Protein AF-A0A838W502-F1 (afdb_monomer_lite)

Structure (mmCIF, N/CA/C/O backbone):
data_AF-A0A838W502-F1
#
_entry.id   AF-A0A838W502-F1
#
loop_
_atom_site.group_PDB
_atom_site.id
_atom_site.type_symbol
_atom_site.label_atom_id
_atom_site.label_alt_id
_atom_site.label_comp_id
_atom_site.label_asym_id
_atom_site.label_entity_id
_atom_site.label_seq_id
_atom_site.pdbx_PDB_ins_code
_atom_site.Cartn_x
_atom_site.Cartn_y
_atom_site.Cartn_z
_atom_site.occupancy
_atom_site.B_iso_or_equiv
_atom_site.auth_seq_id
_atom_site.auth_comp_id
_atom_site.auth_asym_id
_atom_site.auth_atom_id
_atom_site.pdbx_PDB_model_num
ATOM 1 N N . MET A 1 1 ? 1.833 19.462 36.721 1.00 35.25 1 MET A N 1
ATOM 2 C CA . MET A 1 1 ? 0.425 19.493 36.278 1.00 35.25 1 MET A CA 1
ATOM 3 C C . MET A 1 1 ? -0.274 20.638 36.995 1.00 35.25 1 MET A C 1
ATOM 5 O O . MET A 1 1 ? -0.856 20.439 38.049 1.00 35.25 1 MET A O 1
ATOM 9 N N . THR A 1 2 ? -0.127 21.854 36.478 1.00 32.38 2 THR A N 1
ATOM 10 C CA . THR A 1 2 ? -0.893 23.035 36.893 1.00 32.38 2 THR A CA 1
ATOM 11 C C . THR A 1 2 ? -2.011 23.198 35.876 1.00 32.38 2 THR A C 1
ATOM 13 O O . THR A 1 2 ? -1.751 23.254 34.678 1.00 32.38 2 THR A O 1
ATOM 16 N N . THR A 1 3 ? -3.258 23.183 36.329 1.00 41.53 3 THR A N 1
ATOM 17 C CA . THR A 1 3 ? -4.413 23.485 35.480 1.00 41.53 3 THR A CA 1
ATOM 18 C C . THR A 1 3 ? -4.234 24.884 34.871 1.00 41.53 3 THR A C 1
ATOM 20 O O . THR A 1 3 ? -4.006 25.809 35.648 1.00 41.53 3 THR A O 1
ATOM 23 N N . PRO A 1 4 ? -4.343 25.077 33.542 1.00 54.59 4 PRO A N 1
ATOM 24 C CA . PRO A 1 4 ? -4.021 26.346 32.869 1.00 54.59 4 PRO A CA 1
ATOM 25 C C . PRO A 1 4 ? -4.902 27.547 33.239 1.00 54.59 4 PRO A C 1
ATOM 27 O O . PRO A 1 4 ? -4.682 28.628 32.729 1.00 54.59 4 PRO A O 1
ATOM 30 N N . ARG A 1 5 ? -5.912 27.375 34.093 1.00 59.31 5 ARG A N 1
ATOM 31 C CA . ARG A 1 5 ? -7.094 28.244 34.123 1.00 59.31 5 ARG A CA 1
ATOM 32 C C . ARG A 1 5 ? -6.942 29.620 34.792 1.00 59.31 5 ARG A C 1
ATOM 34 O O . ARG A 1 5 ? -7.943 30.321 34.826 1.00 59.31 5 ARG A O 1
ATOM 41 N N . GLU A 1 6 ? -5.789 29.979 35.375 1.00 76.12 6 GLU A N 1
ATOM 42 C CA . GLU A 1 6 ? -5.657 31.196 36.220 1.00 76.12 6 GLU A CA 1
ATOM 43 C C . GLU A 1 6 ? -4.235 31.818 36.259 1.00 76.12 6 GLU A C 1
ATOM 45 O O . GLU A 1 6 ? -3.750 32.265 37.309 1.00 76.12 6 GLU A O 1
ATOM 50 N N . ARG A 1 7 ? -3.515 31.832 35.132 1.00 87.56 7 ARG A N 1
ATOM 51 C CA . ARG A 1 7 ? -2.175 32.427 34.964 1.00 87.56 7 ARG A CA 1
ATOM 52 C C . ARG A 1 7 ? -2.127 33.880 35.434 1.00 87.56 7 ARG A C 1
ATOM 54 O O . ARG A 1 7 ? -1.190 34.239 36.151 1.00 87.56 7 ARG A O 1
ATOM 61 N N . LEU A 1 8 ? -3.115 34.710 35.087 1.00 88.94 8 LEU A N 1
ATOM 62 C CA . LEU A 1 8 ? -3.120 36.133 35.458 1.00 88.94 8 LEU A CA 1
ATOM 63 C C . LEU A 1 8 ? -3.312 36.333 36.962 1.00 88.94 8 LEU A C 1
ATOM 65 O O . LEU A 1 8 ? -2.637 37.167 37.569 1.00 88.94 8 LEU A O 1
ATOM 69 N N . TYR A 1 9 ? -4.175 35.532 37.588 1.00 89.31 9 TYR A N 1
ATOM 70 C CA . TYR A 1 9 ? -4.374 35.578 39.036 1.00 89.31 9 TYR A CA 1
ATOM 71 C C . TYR A 1 9 ? -3.105 35.161 39.790 1.00 89.31 9 TYR A C 1
ATOM 73 O O . TYR A 1 9 ? -2.730 35.783 40.786 1.00 89.31 9 TYR A O 1
ATOM 81 N N . HIS A 1 10 ? -2.394 34.146 39.293 1.00 89.12 10 HIS A N 1
ATOM 82 C CA . HIS A 1 10 ? -1.159 33.656 39.906 1.00 89.12 10 HIS A CA 1
ATOM 83 C C . HIS A 1 10 ? 0.032 34.615 39.796 1.00 89.12 10 HIS A C 1
ATOM 85 O O . HIS A 1 10 ? 0.942 34.527 40.625 1.00 89.12 10 HIS A O 1
ATOM 91 N N . LEU A 1 11 ? 0.010 35.554 38.845 1.00 91.00 11 LEU A N 1
ATOM 92 C CA . LEU A 1 11 ? 1.005 36.625 38.737 1.00 91.00 11 LEU A CA 1
ATOM 93 C C . LEU A 1 11 ? 0.836 37.712 39.815 1.00 91.00 11 LEU A C 1
ATOM 95 O O . LEU A 1 11 ? 1.772 38.475 40.061 1.00 91.00 11 LEU A O 1
ATOM 99 N N . LEU A 1 12 ? -0.314 37.777 40.499 1.00 90.56 12 LEU A N 1
ATOM 100 C CA . LEU A 1 12 ? -0.515 38.730 41.587 1.00 90.56 12 LEU A CA 1
ATOM 101 C C . LEU A 1 12 ? 0.280 38.348 42.853 1.00 90.56 12 LEU A C 1
ATOM 103 O O . LEU A 1 12 ? 0.287 37.177 43.271 1.00 90.56 12 LEU A O 1
ATOM 107 N N . PRO A 1 13 ? 0.864 39.343 43.556 1.00 93.75 13 PRO A N 1
ATOM 108 C CA . PRO A 1 13 ? 1.464 39.131 44.868 1.00 93.75 13 PRO A CA 1
ATOM 109 C C . PRO A 1 13 ? 0.495 38.448 45.841 1.00 93.75 13 PRO A C 1
ATOM 111 O O . PRO A 1 13 ? -0.698 38.757 45.878 1.00 93.75 13 PRO A O 1
ATOM 114 N N . ALA A 1 14 ? 1.017 37.546 46.678 1.00 89.75 14 ALA A N 1
ATOM 115 C CA . ALA A 1 14 ? 0.206 36.716 47.575 1.00 89.75 14 ALA A CA 1
ATOM 116 C C . ALA A 1 14 ? -0.707 37.528 48.518 1.00 89.75 14 ALA A C 1
ATOM 118 O O . ALA A 1 14 ? -1.812 37.091 48.824 1.00 89.75 14 ALA A O 1
ATOM 119 N N . VAL A 1 15 ? -0.281 38.733 48.917 1.00 92.12 15 VAL A N 1
ATOM 120 C CA . VAL A 1 15 ? -1.047 39.648 49.785 1.00 92.12 15 VAL A CA 1
ATOM 121 C C . VAL A 1 15 ? -2.411 40.015 49.182 1.00 92.12 15 VAL A C 1
ATOM 123 O O . VAL A 1 15 ? -3.399 40.087 49.909 1.00 92.12 15 VAL A O 1
ATOM 126 N N . TYR A 1 16 ? -2.494 40.209 47.862 1.00 90.19 16 TYR A N 1
ATOM 127 C CA . TYR A 1 16 ? -3.751 40.550 47.187 1.00 90.19 16 TYR A CA 1
ATOM 128 C C . TYR A 1 16 ? -4.658 39.334 46.999 1.00 90.19 16 TYR A C 1
ATOM 130 O O . TYR A 1 16 ? -5.868 39.455 47.150 1.00 90.19 16 TYR A O 1
ATOM 138 N N . ARG A 1 17 ? -4.079 38.154 46.748 1.00 89.56 17 ARG A N 1
ATOM 139 C CA . ARG A 1 17 ? -4.835 36.897 46.626 1.00 89.56 17 ARG A CA 1
ATOM 140 C C . ARG A 1 17 ? -5.498 36.483 47.941 1.00 89.56 17 ARG A C 1
ATOM 142 O O . ARG A 1 17 ? -6.637 36.034 47.936 1.00 89.56 17 ARG A O 1
ATOM 149 N N . LEU A 1 18 ? -4.810 36.682 49.069 1.00 90.75 18 LEU A N 1
ATOM 150 C CA . LEU A 1 18 ? -5.367 36.419 50.401 1.00 90.75 18 LEU A CA 1
ATOM 151 C C . LEU A 1 18 ? -6.553 37.344 50.714 1.00 90.75 18 LEU A C 1
ATOM 153 O O . LEU A 1 18 ? -7.613 36.863 51.098 1.00 90.75 18 LEU A O 1
ATOM 157 N N . ARG A 1 19 ? -6.408 38.654 50.467 1.00 88.31 19 ARG A N 1
ATOM 158 C CA . ARG A 1 19 ? -7.493 39.634 50.667 1.00 88.31 19 ARG A CA 1
ATOM 159 C C . ARG A 1 19 ? -8.691 39.403 49.749 1.00 88.31 19 ARG A C 1
ATOM 161 O O . ARG A 1 19 ? -9.826 39.619 50.155 1.00 88.31 19 ARG A O 1
ATOM 168 N N . ASP A 1 20 ? -8.447 38.981 48.514 1.00 91.19 20 ASP A N 1
ATOM 169 C CA . ASP A 1 20 ? -9.507 38.653 47.561 1.00 91.19 20 ASP A CA 1
ATOM 170 C C . ASP A 1 20 ? -10.295 37.406 47.997 1.00 91.19 20 ASP A C 1
ATOM 172 O O . ASP A 1 20 ? -11.523 37.395 47.936 1.00 91.19 20 ASP A O 1
ATOM 176 N N . ALA A 1 21 ? -9.614 36.380 48.520 1.00 89.81 21 ALA A N 1
ATOM 177 C CA . ALA A 1 21 ? -10.268 35.203 49.094 1.00 89.81 21 ALA A CA 1
ATOM 178 C C . ALA A 1 21 ? -11.159 35.554 50.302 1.00 89.81 21 ALA A C 1
ATOM 180 O O . ALA A 1 21 ? -12.256 35.011 50.426 1.00 89.81 21 ALA A O 1
ATOM 181 N N . GLU A 1 22 ? -10.737 36.503 51.146 1.00 91.44 22 GLU A N 1
ATOM 182 C CA . GLU A 1 22 ? -11.538 37.015 52.273 1.00 91.44 22 GLU A CA 1
ATOM 183 C C . GLU A 1 22 ? -12.815 37.756 51.823 1.00 91.44 22 GLU A C 1
ATOM 185 O O . GLU A 1 22 ? -13.783 37.817 52.579 1.00 91.44 22 GLU A O 1
ATOM 190 N N . GLN A 1 23 ? -12.847 38.292 50.597 1.00 89.75 23 GLN A N 1
ATOM 191 C CA . GLN A 1 23 ? -13.966 39.071 50.040 1.00 89.75 23 GLN A CA 1
ATOM 192 C C . GLN A 1 23 ? -14.833 38.284 49.040 1.00 89.75 23 GLN A C 1
ATOM 194 O O . GLN A 1 23 ? -15.654 38.875 48.339 1.00 89.75 23 GLN A O 1
ATOM 199 N N . GLY A 1 24 ? -14.679 36.958 48.964 1.00 87.31 24 GLY A N 1
ATOM 200 C CA . GLY A 1 24 ? -15.466 36.110 48.058 1.00 87.31 24 GLY A CA 1
ATOM 201 C C . GLY A 1 24 ? -14.936 36.037 46.619 1.00 87.31 24 GLY A C 1
ATOM 202 O O . GLY A 1 24 ? -15.679 35.669 45.713 1.00 87.31 24 GLY A O 1
ATOM 203 N N . SER A 1 25 ? -13.660 36.363 46.405 1.00 89.56 25 SER A N 1
ATOM 204 C CA . SER A 1 25 ? -12.929 36.240 45.134 1.00 89.56 25 SER A CA 1
ATOM 205 C C . SER A 1 25 ? -13.435 37.057 43.919 1.00 89.56 25 SER A C 1
ATOM 207 O O . SER A 1 25 ? -13.359 36.558 42.788 1.00 89.56 25 SER A O 1
ATOM 209 N N . PRO A 1 26 ? -13.923 38.308 44.071 1.00 90.69 26 PRO A N 1
ATOM 210 C CA . PRO A 1 26 ? -14.341 39.131 42.930 1.00 90.69 26 PRO A CA 1
ATOM 211 C C . PRO A 1 26 ? -13.190 39.474 41.966 1.00 90.69 26 PRO A C 1
ATOM 213 O O . PRO A 1 26 ? -13.411 39.549 40.756 1.00 90.69 26 PRO A O 1
ATOM 216 N N . LEU A 1 27 ? -11.957 39.649 42.461 1.00 89.06 27 LEU A N 1
ATOM 217 C CA . LEU A 1 27 ? -10.791 39.941 41.621 1.00 89.06 27 LEU A CA 1
ATOM 218 C C . LEU A 1 27 ? -10.379 38.717 40.802 1.00 89.06 27 LEU A C 1
ATOM 220 O O . LEU A 1 27 ? -10.048 38.860 39.627 1.00 89.06 27 LEU A O 1
ATOM 224 N N . ARG A 1 28 ? -10.439 37.514 41.389 1.00 88.25 28 ARG A N 1
ATOM 225 C CA . ARG A 1 28 ? -10.249 36.252 40.658 1.00 88.25 28 ARG A CA 1
ATOM 226 C C . ARG A 1 28 ? -11.256 36.104 39.520 1.00 88.25 28 ARG A C 1
ATOM 228 O O . ARG A 1 28 ? -10.858 35.749 38.418 1.00 88.25 28 ARG A O 1
ATOM 235 N N . ALA A 1 29 ? -12.533 36.407 39.766 1.00 88.06 29 ALA A N 1
ATOM 236 C CA . ALA A 1 29 ? -13.576 36.329 38.743 1.00 88.06 29 ALA A CA 1
ATOM 237 C C . ALA A 1 29 ? -13.336 37.321 37.592 1.00 88.06 29 ALA A C 1
ATOM 239 O O . ALA A 1 29 ? -13.440 36.943 36.427 1.00 88.06 29 ALA A O 1
ATOM 240 N N . LEU A 1 30 ? -12.957 38.566 37.903 1.00 90.50 30 LEU A N 1
ATOM 241 C CA . LEU A 1 30 ? -12.601 39.561 36.888 1.00 90.50 30 LEU A CA 1
ATOM 242 C C . LEU A 1 30 ? -11.369 39.133 36.078 1.00 90.50 30 LEU A C 1
ATOM 244 O O . LEU A 1 30 ? -11.389 39.196 34.851 1.00 90.50 30 LEU A O 1
ATOM 248 N N . LEU A 1 31 ? -10.308 38.683 36.753 1.00 91.50 31 LEU A N 1
ATOM 249 C CA . LEU A 1 31 ? -9.082 38.250 36.085 1.00 91.50 31 LEU A CA 1
ATOM 250 C C . LEU A 1 31 ? -9.284 36.989 35.252 1.00 91.50 31 LEU A C 1
ATOM 252 O O . LEU A 1 31 ? -8.654 36.888 34.211 1.00 91.50 31 LEU A O 1
ATOM 256 N N . ALA A 1 32 ? -10.188 36.090 35.638 1.00 89.69 32 ALA A N 1
ATOM 257 C CA . ALA A 1 32 ? -10.551 34.940 34.816 1.00 89.69 32 ALA A CA 1
ATOM 258 C C . ALA A 1 32 ? -11.192 35.363 33.480 1.00 89.69 32 ALA A C 1
ATOM 260 O O . ALA A 1 32 ? -10.869 34.795 32.442 1.00 89.69 32 ALA A O 1
ATOM 261 N N . VAL A 1 33 ? -12.054 36.390 33.483 1.00 91.31 33 VAL A N 1
ATOM 262 C CA . VAL A 1 33 ? -12.629 36.947 32.241 1.00 91.31 33 VAL A CA 1
ATOM 263 C C . VAL A 1 33 ? -11.566 37.684 31.419 1.00 91.31 33 VAL A C 1
ATOM 265 O O . VAL A 1 33 ? -11.511 37.545 30.203 1.00 91.31 33 VAL A O 1
ATOM 268 N N . MET A 1 34 ? -10.681 38.454 32.060 1.00 91.56 34 MET A N 1
ATOM 269 C CA . MET A 1 34 ? -9.565 39.092 31.344 1.00 91.56 34 MET A CA 1
ATOM 270 C C . MET A 1 34 ? -8.598 38.062 30.751 1.00 91.56 34 MET A C 1
ATOM 272 O O . MET A 1 34 ? -8.026 38.293 29.690 1.00 91.56 34 MET A O 1
ATOM 276 N N . GLU A 1 35 ? -8.416 36.933 31.430 1.00 91.50 35 GLU A N 1
ATOM 277 C CA . GLU A 1 35 ? -7.572 35.840 30.972 1.00 91.50 35 GLU A CA 1
ATOM 278 C C . GLU A 1 35 ? -8.167 35.137 29.753 1.00 91.50 35 GLU A C 1
ATOM 280 O O . GLU A 1 35 ? -7.425 34.898 28.810 1.00 91.50 35 GLU A O 1
ATOM 285 N N . SER A 1 36 ? -9.487 34.915 29.689 1.00 89.69 36 SER A N 1
ATOM 286 C CA . SER A 1 36 ? -10.107 34.342 28.483 1.00 89.69 36 SER A CA 1
ATOM 287 C C . SER A 1 36 ? -9.951 35.235 27.247 1.00 89.69 36 SER A C 1
ATOM 289 O O . SER A 1 36 ? -9.725 34.742 26.140 1.00 89.69 36 SER A O 1
ATOM 291 N N . GLU A 1 37 ? -10.031 36.557 27.422 1.00 93.06 37 GLU A N 1
ATOM 292 C CA . GLU A 1 37 ? -9.770 37.502 26.327 1.00 93.06 37 GLU A CA 1
ATOM 293 C C . GLU A 1 37 ? -8.284 37.520 25.944 1.00 93.06 37 GLU A C 1
ATOM 295 O O . GLU A 1 37 ? -7.951 37.543 24.759 1.00 93.06 37 GLU A O 1
ATOM 300 N N . LEU A 1 38 ? -7.377 37.456 26.928 1.00 92.12 38 LEU A N 1
ATOM 301 C CA . LEU A 1 38 ? -5.940 37.360 26.669 1.00 92.12 38 LEU A CA 1
ATOM 302 C C . LEU A 1 38 ? -5.591 36.080 25.905 1.00 92.12 38 LEU A C 1
ATOM 304 O O . LEU A 1 38 ? -4.870 36.160 24.918 1.00 92.12 38 LEU A O 1
ATOM 308 N N . GLU A 1 39 ? -6.118 34.929 26.324 1.00 92.25 39 GLU A N 1
ATOM 309 C CA . GLU A 1 39 ? -5.940 33.648 25.633 1.00 92.25 39 GLU A CA 1
ATOM 310 C C . GLU A 1 39 ? -6.429 33.736 24.186 1.00 92.25 39 GLU A C 1
ATOM 312 O O . GLU A 1 39 ? -5.750 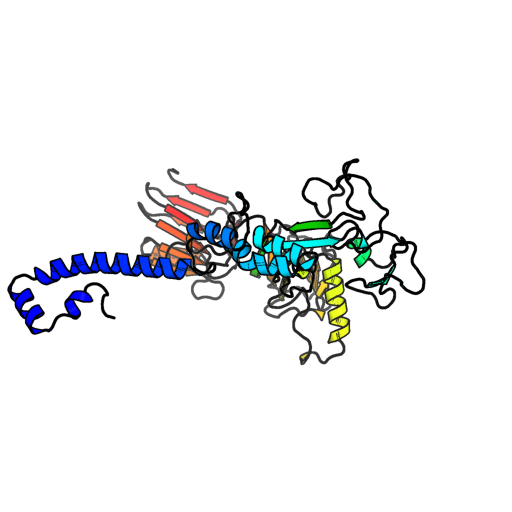33.265 23.279 1.00 92.25 39 GLU A O 1
ATOM 317 N N . THR A 1 40 ? -7.561 34.405 23.947 1.00 93.69 40 THR A N 1
ATOM 318 C CA . THR A 1 40 ? -8.092 34.618 22.592 1.00 93.69 40 THR A CA 1
ATOM 319 C C . THR A 1 40 ? -7.140 35.456 21.732 1.00 93.69 40 THR A C 1
ATOM 321 O O . THR A 1 40 ? -6.904 35.127 20.568 1.00 93.69 40 THR A O 1
ATOM 324 N N . VAL A 1 41 ? -6.554 36.518 22.294 1.00 95.81 41 VAL A N 1
ATOM 325 C CA . VAL A 1 41 ? -5.563 37.351 21.593 1.00 95.81 41 VAL A CA 1
ATOM 326 C C . VAL A 1 41 ? -4.255 36.591 21.362 1.00 95.81 41 VAL A C 1
ATOM 328 O O . VAL A 1 41 ? -3.699 36.676 20.269 1.00 95.81 41 VAL A O 1
ATOM 331 N N . GLU A 1 42 ? -3.769 35.836 22.351 1.00 94.19 42 GLU A N 1
ATOM 332 C CA . GLU A 1 42 ? -2.570 34.998 22.218 1.00 94.19 42 GLU A CA 1
ATOM 333 C C . GLU A 1 42 ? -2.758 33.947 21.116 1.00 94.19 42 GLU A C 1
ATOM 335 O O . GLU A 1 42 ? -1.895 33.836 20.246 1.00 94.19 42 GLU A O 1
ATOM 340 N N . ALA A 1 43 ? -3.910 33.266 21.073 1.00 92.25 43 ALA A N 1
ATOM 341 C CA . ALA A 1 43 ? -4.222 32.304 20.014 1.00 92.25 43 ALA A CA 1
ATOM 342 C C . ALA A 1 43 ? -4.310 32.973 18.634 1.00 92.25 43 ALA A C 1
ATOM 344 O O . ALA A 1 43 ? -3.834 32.418 17.647 1.00 92.25 43 ALA A O 1
ATOM 345 N N . ASN A 1 44 ? -4.883 34.179 18.548 1.00 93.94 44 ASN A N 1
ATOM 346 C CA . ASN A 1 44 ? -4.948 34.913 17.284 1.00 93.94 44 ASN A CA 1
ATOM 347 C C . ASN A 1 44 ? -3.560 35.359 16.793 1.00 93.94 44 ASN A C 1
ATOM 349 O O . ASN A 1 44 ? -3.283 35.301 15.596 1.00 93.94 44 ASN A O 1
ATOM 353 N N . LEU A 1 45 ? -2.674 35.774 17.704 1.00 95.12 45 LEU A N 1
ATOM 354 C CA . LEU A 1 45 ? -1.283 36.092 17.375 1.00 95.12 45 LEU A CA 1
ATOM 355 C C . LEU A 1 45 ? -0.524 34.848 16.914 1.00 95.12 45 LEU A C 1
ATOM 357 O O . LEU A 1 45 ? 0.205 34.922 15.928 1.00 95.12 45 LEU A O 1
ATOM 361 N N . GLU A 1 46 ? -0.705 33.717 17.593 1.00 93.00 46 GLU A N 1
ATOM 362 C CA . GLU A 1 46 ? -0.123 32.441 17.179 1.00 93.00 46 GLU A CA 1
ATOM 363 C C . GLU A 1 46 ? -0.617 32.049 15.778 1.00 93.00 46 GLU A C 1
ATOM 365 O O . GLU A 1 46 ? 0.203 31.804 14.896 1.00 93.00 46 GLU A O 1
ATOM 370 N N . GLU A 1 47 ? -1.925 32.135 15.509 1.00 91.25 47 GLU A N 1
ATOM 371 C CA . GLU A 1 47 ? -2.489 31.904 14.170 1.00 91.25 47 GLU A CA 1
ATOM 372 C C . GLU A 1 47 ? -1.894 32.858 13.118 1.00 91.25 47 GLU A C 1
ATOM 374 O O . GLU A 1 47 ? -1.598 32.442 11.993 1.00 91.25 47 GLU A O 1
ATOM 379 N N . LEU A 1 48 ? -1.668 34.130 13.464 1.00 92.81 48 LEU A N 1
ATOM 380 C CA . LEU A 1 48 ? -1.036 35.103 12.571 1.00 92.81 48 LEU A CA 1
ATOM 381 C C . LEU A 1 48 ? 0.417 34.727 12.243 1.00 92.81 48 LEU A C 1
ATOM 383 O O . LEU A 1 48 ? 0.828 34.859 11.088 1.00 92.81 48 LEU A O 1
ATOM 387 N N . TYR A 1 49 ? 1.187 34.258 13.227 1.00 93.31 49 TYR A N 1
ATOM 388 C CA . TYR A 1 49 ? 2.551 33.773 13.004 1.00 93.31 49 TYR A CA 1
ATOM 389 C C . TYR A 1 49 ? 2.566 32.501 12.153 1.00 93.31 49 TYR A C 1
ATOM 391 O O . TYR A 1 49 ? 3.362 32.406 11.216 1.00 93.31 49 TYR A O 1
ATOM 399 N N . GLU A 1 50 ? 1.655 31.563 12.413 1.00 91.62 50 GLU A N 1
ATOM 400 C CA . GLU A 1 50 ? 1.518 30.354 11.597 1.00 91.62 50 GLU A CA 1
ATOM 401 C C . GLU A 1 50 ? 1.097 30.686 10.158 1.00 91.62 50 GLU A C 1
ATOM 403 O O . GLU A 1 50 ? 1.524 30.043 9.203 1.00 91.62 50 GLU A O 1
ATOM 408 N N . SER A 1 51 ? 0.342 31.768 9.962 1.00 92.19 51 SER A N 1
ATOM 409 C CA . SER A 1 51 ? -0.077 32.243 8.638 1.00 92.19 51 SER A CA 1
ATOM 410 C C . SER A 1 51 ? 1.077 32.697 7.731 1.00 92.19 51 SER A C 1
ATOM 412 O O . SER A 1 51 ? 0.868 32.865 6.530 1.00 92.19 51 SER A O 1
ATOM 414 N N . TRP A 1 52 ? 2.291 32.897 8.254 1.00 89.44 52 TRP A N 1
ATOM 415 C CA . TRP A 1 52 ? 3.449 33.293 7.440 1.00 89.44 52 TRP A CA 1
ATOM 416 C C . TRP A 1 52 ? 4.069 32.134 6.655 1.00 89.44 52 TRP A C 1
ATOM 418 O O . TRP A 1 52 ? 4.690 32.369 5.615 1.00 89.44 52 TRP A O 1
ATOM 428 N N . PHE A 1 53 ? 3.907 30.897 7.127 1.00 89.31 53 PHE A N 1
ATOM 429 C CA . PHE A 1 53 ? 4.521 29.716 6.526 1.00 89.31 53 PHE A CA 1
ATOM 430 C C . PHE A 1 53 ? 3.455 28.829 5.908 1.00 89.31 53 PHE A C 1
ATOM 432 O O . PHE A 1 53 ? 2.490 28.448 6.554 1.00 89.31 53 PHE A O 1
ATOM 439 N N . VAL A 1 54 ? 3.626 28.448 4.645 1.00 89.50 54 VAL A N 1
ATOM 440 C CA . VAL A 1 54 ? 2.639 27.615 3.940 1.00 89.50 54 VAL A CA 1
ATOM 441 C C . VAL A 1 54 ? 2.420 26.263 4.632 1.00 89.50 54 VAL A C 1
ATOM 443 O O . VAL A 1 54 ? 1.322 25.717 4.568 1.00 89.50 54 VAL A O 1
ATOM 446 N N . GLU A 1 55 ? 3.435 25.732 5.316 1.00 88.94 55 GLU A N 1
ATOM 447 C CA . GLU A 1 55 ? 3.397 24.467 6.048 1.00 88.94 55 GLU A CA 1
ATOM 448 C C . GLU A 1 55 ? 2.458 24.491 7.250 1.00 88.94 55 GLU A C 1
ATOM 450 O O . GLU A 1 55 ? 1.942 23.431 7.610 1.00 88.94 55 GLU A O 1
ATOM 455 N N . THR A 1 56 ? 2.218 25.659 7.843 1.00 90.81 56 THR A N 1
ATOM 456 C CA . THR A 1 56 ? 1.443 25.803 9.079 1.00 90.81 56 THR A CA 1
ATOM 457 C C . THR A 1 56 ? 0.240 26.733 8.940 1.00 90.81 56 THR A C 1
ATOM 459 O O . THR A 1 56 ? -0.736 26.571 9.670 1.00 90.81 56 THR A O 1
ATOM 462 N N . ALA A 1 57 ? 0.231 27.592 7.921 1.00 90.56 57 ALA A N 1
ATOM 463 C CA . ALA A 1 57 ? -0.826 28.552 7.651 1.00 90.56 57 ALA A CA 1
ATOM 464 C C . ALA A 1 57 ? -2.210 27.895 7.527 1.00 90.56 57 ALA A C 1
ATOM 466 O O . ALA A 1 57 ? -2.350 26.856 6.863 1.00 90.56 57 ALA A O 1
ATOM 467 N N . PRO A 1 58 ? -3.263 28.511 8.091 1.00 89.06 58 PRO A N 1
ATOM 468 C CA . PRO A 1 58 ? -4.624 28.011 7.954 1.00 89.06 58 PRO A CA 1
ATOM 469 C C . PRO A 1 58 ? -5.054 27.991 6.477 1.00 89.06 58 PRO A C 1
ATOM 471 O O . PRO A 1 58 ? -4.576 28.772 5.652 1.00 89.06 58 PRO A O 1
ATOM 474 N N . GLU A 1 59 ? -5.968 27.082 6.115 1.00 87.62 59 GLU A N 1
ATOM 475 C CA . GLU A 1 59 ? -6.307 26.816 4.704 1.00 87.62 59 GLU A CA 1
ATOM 476 C C . GLU A 1 59 ? -6.795 28.053 3.938 1.00 87.62 59 GLU A C 1
ATOM 478 O O . GLU A 1 59 ? -6.577 28.158 2.728 1.00 87.62 59 GLU A O 1
ATOM 483 N N . TRP A 1 60 ? -7.423 29.000 4.637 1.00 87.81 60 TRP A N 1
ATOM 484 C CA . TRP A 1 60 ? -7.928 30.238 4.051 1.00 87.81 60 TRP A CA 1
ATOM 485 C C . TRP A 1 60 ? -6.809 31.210 3.633 1.00 87.81 60 TRP A C 1
ATOM 487 O O . TRP A 1 60 ? -7.032 32.015 2.732 1.00 87.81 60 TRP A O 1
ATOM 497 N N . VAL A 1 61 ? -5.606 31.114 4.221 1.00 91.69 61 VAL A N 1
ATOM 498 C CA . VAL A 1 61 ? -4.440 31.968 3.907 1.00 91.69 61 VAL A CA 1
ATOM 499 C C . VAL A 1 61 ? -3.679 31.471 2.673 1.00 91.69 61 VAL A C 1
ATOM 501 O O . VAL A 1 61 ? -3.078 32.260 1.942 1.00 91.69 61 VAL A O 1
ATOM 504 N N . ILE A 1 62 ? -3.733 30.165 2.394 1.00 89.69 62 ILE A N 1
ATOM 505 C CA . ILE A 1 62 ? -2.979 29.515 1.307 1.00 89.69 62 ILE A CA 1
ATOM 506 C C . ILE A 1 62 ? -3.161 30.205 -0.062 1.00 89.69 62 ILE A C 1
ATOM 508 O O . ILE A 1 62 ? -2.152 30.389 -0.749 1.00 89.69 62 ILE A O 1
ATOM 512 N N . PRO A 1 63 ? -4.372 30.629 -0.488 1.00 89.25 63 PRO A N 1
ATOM 513 C CA . PRO A 1 63 ? -4.549 31.367 -1.738 1.00 89.25 63 PRO A CA 1
ATOM 514 C C . PRO A 1 63 ? -3.739 32.666 -1.809 1.00 89.25 63 PRO A C 1
ATOM 516 O O . PRO A 1 63 ? -3.155 32.946 -2.852 1.00 89.25 63 PRO A O 1
ATOM 519 N N . TYR A 1 64 ? -3.631 33.412 -0.707 1.00 90.50 64 TYR A N 1
ATOM 520 C CA . TYR A 1 64 ? -2.876 34.668 -0.657 1.00 90.50 64 TYR A CA 1
ATOM 521 C C . TYR A 1 64 ? -1.368 34.426 -0.783 1.00 90.50 64 TYR A C 1
ATOM 523 O O . TYR A 1 64 ? -0.689 35.114 -1.543 1.00 90.50 64 TYR A O 1
ATOM 531 N N . ILE A 1 65 ? -0.840 33.396 -0.110 1.00 91.00 65 ILE A N 1
ATOM 532 C CA . ILE A 1 65 ? 0.558 32.969 -0.301 1.00 91.00 65 ILE A CA 1
ATOM 533 C C . ILE A 1 65 ? 0.776 32.519 -1.752 1.00 91.00 65 ILE A C 1
ATOM 535 O O . ILE A 1 65 ? 1.789 32.856 -2.367 1.00 91.00 65 ILE A O 1
ATOM 539 N N . GLY A 1 66 ? -0.197 31.801 -2.321 1.00 90.00 66 GLY A N 1
ATOM 540 C CA . GLY A 1 66 ? -0.225 31.416 -3.729 1.00 90.00 66 GLY A CA 1
ATOM 541 C C . GLY A 1 66 ? -0.068 32.615 -4.661 1.00 90.00 66 GLY A C 1
ATOM 542 O O . GLY A 1 66 ? 0.804 32.596 -5.529 1.00 90.00 66 GLY A O 1
ATOM 543 N N . GLU A 1 67 ? -0.831 33.686 -4.447 1.00 90.94 67 GLU A N 1
ATOM 544 C CA . GLU A 1 67 ? -0.736 34.918 -5.237 1.00 90.94 67 GLU A CA 1
ATOM 545 C C . GLU A 1 67 ? 0.651 35.570 -5.157 1.00 90.94 67 GLU A C 1
ATOM 547 O O . GLU A 1 67 ? 1.182 35.974 -6.195 1.00 90.94 67 GLU A O 1
ATOM 552 N N . LEU A 1 68 ? 1.288 35.588 -3.979 1.00 92.25 68 LEU A N 1
ATOM 553 C CA . LEU A 1 68 ? 2.644 36.132 -3.803 1.00 92.25 68 LEU A CA 1
ATOM 554 C C . LEU A 1 68 ? 3.688 35.394 -4.651 1.00 92.25 68 LEU A C 1
ATOM 556 O O . LEU A 1 68 ? 4.579 36.016 -5.231 1.00 92.25 68 LEU A O 1
ATOM 560 N N . VAL A 1 69 ? 3.570 34.069 -4.769 1.00 90.62 69 VAL A N 1
ATOM 561 C CA . VAL A 1 69 ? 4.447 33.261 -5.636 1.00 90.62 69 VAL A CA 1
ATOM 562 C C . VAL A 1 69 ? 3.920 33.153 -7.073 1.00 90.62 69 VAL A C 1
ATOM 564 O O . VAL A 1 69 ? 4.535 32.502 -7.926 1.00 90.62 69 VAL A O 1
ATOM 567 N N . GLY A 1 70 ? 2.799 33.806 -7.384 1.00 88.94 70 GLY A N 1
ATOM 568 C CA . GLY A 1 70 ? 2.126 33.766 -8.678 1.00 88.94 70 GLY A CA 1
ATOM 569 C C . GLY A 1 70 ? 1.560 32.390 -9.038 1.00 88.94 70 GLY A C 1
ATOM 570 O O . GLY A 1 70 ? 1.530 32.050 -10.223 1.00 88.94 70 GLY A O 1
ATOM 571 N N . ASN A 1 71 ? 1.203 31.562 -8.056 1.00 87.88 71 ASN A N 1
ATOM 572 C CA . ASN A 1 71 ? 0.447 30.329 -8.253 1.00 87.88 71 ASN A CA 1
ATOM 573 C C . ASN A 1 71 ? -1.058 30.648 -8.300 1.00 87.88 71 ASN A C 1
ATOM 575 O O . ASN A 1 71 ? -1.603 31.267 -7.390 1.00 87.88 71 ASN A O 1
ATOM 579 N N . ARG A 1 72 ? -1.729 30.215 -9.372 1.00 83.19 72 ARG A N 1
ATOM 580 C CA . ARG A 1 72 ? -3.188 30.260 -9.485 1.00 83.19 72 ARG A CA 1
ATOM 581 C C . ARG A 1 72 ? -3.734 28.887 -9.130 1.00 83.19 72 ARG A C 1
ATOM 583 O O . ARG A 1 72 ? -3.646 27.967 -9.940 1.00 83.19 72 ARG A O 1
ATOM 590 N N . LEU A 1 73 ? -4.320 28.788 -7.941 1.00 74.81 73 LEU A N 1
ATOM 591 C CA . LEU A 1 73 ? -4.923 27.554 -7.456 1.00 74.81 73 LEU A CA 1
ATOM 592 C C . LEU A 1 73 ? -6.017 27.060 -8.409 1.00 74.81 73 LEU A C 1
ATOM 594 O O . LEU A 1 73 ? -6.896 27.814 -8.831 1.00 74.81 73 LEU A O 1
ATOM 598 N N . LEU A 1 74 ? -5.983 25.766 -8.712 1.00 70.19 74 LEU A N 1
ATOM 599 C CA . LEU A 1 74 ? -7.043 25.095 -9.454 1.00 70.19 74 LEU A CA 1
ATOM 600 C C . LEU A 1 74 ? -8.229 24.848 -8.510 1.00 70.19 74 LEU A C 1
ATOM 602 O O . LEU A 1 74 ? -8.077 24.216 -7.464 1.00 70.19 74 LEU A O 1
ATOM 606 N N . ALA A 1 75 ? -9.414 25.347 -8.874 1.00 58.06 75 ALA A N 1
ATOM 607 C CA . ALA A 1 75 ? -10.593 25.362 -8.000 1.00 58.06 75 ALA A CA 1
ATOM 608 C C . ALA A 1 75 ? -11.020 23.965 -7.497 1.00 58.06 75 ALA A C 1
ATOM 610 O O . ALA A 1 75 ? -11.496 23.839 -6.369 1.00 58.06 75 ALA A O 1
ATOM 611 N N . GLU A 1 76 ? -10.797 22.917 -8.297 1.00 57.59 76 GLU A N 1
ATOM 612 C CA . GLU A 1 76 ? -11.314 21.557 -8.068 1.00 57.59 76 GLU A CA 1
ATOM 613 C C . GLU A 1 76 ? -10.354 20.616 -7.318 1.00 57.59 76 GLU A C 1
ATOM 615 O O . GLU A 1 76 ? -10.730 19.496 -6.972 1.00 57.59 76 GLU A O 1
ATOM 620 N N . VAL A 1 77 ? -9.120 21.042 -7.026 1.00 56.50 77 VAL A N 1
ATOM 621 C CA . VAL A 1 77 ? -8.123 20.173 -6.382 1.00 56.50 77 VAL A CA 1
ATOM 622 C C . VAL A 1 77 ? -8.044 20.484 -4.888 1.00 56.50 77 VAL A C 1
ATOM 624 O O . VAL A 1 77 ? -7.259 21.316 -4.438 1.00 56.50 77 VAL A O 1
ATOM 627 N N . ALA A 1 78 ? -8.891 19.824 -4.098 1.00 54.16 78 ALA A N 1
ATOM 628 C CA . ALA A 1 78 ? -8.916 19.996 -2.643 1.00 54.16 78 ALA A CA 1
ATOM 629 C C . ALA A 1 78 ? -7.752 19.286 -1.926 1.00 54.16 78 ALA A C 1
ATOM 631 O O . ALA A 1 78 ? -7.350 19.708 -0.849 1.00 54.16 78 ALA A O 1
ATOM 632 N N . HIS A 1 79 ? -7.189 18.223 -2.511 1.00 59.19 79 HIS A N 1
ATOM 633 C CA . HIS A 1 79 ? -6.323 17.294 -1.775 1.00 59.19 79 HIS A CA 1
ATOM 634 C C . HIS A 1 79 ? -4.930 17.847 -1.424 1.00 59.19 79 HIS A C 1
ATOM 636 O O . HIS A 1 79 ? -4.254 17.257 -0.589 1.00 59.19 79 HIS A O 1
ATOM 642 N N . SER A 1 80 ? -4.475 18.943 -2.052 1.00 69.56 80 SER A N 1
ATOM 643 C CA . SER A 1 80 ? -3.069 19.357 -1.922 1.00 69.56 80 SER A CA 1
ATOM 644 C C . SER A 1 80 ? -2.768 20.819 -2.283 1.00 69.56 80 SER A C 1
ATOM 646 O O . SER A 1 80 ? -1.711 21.140 -2.830 1.00 69.56 80 SER A O 1
ATOM 648 N N . ARG A 1 81 ? -3.679 21.751 -1.965 1.00 79.81 81 ARG A N 1
ATOM 649 C CA . ARG A 1 81 ? -3.448 23.196 -2.206 1.00 79.81 81 ARG A CA 1
ATOM 650 C C . ARG A 1 81 ? -2.159 23.689 -1.541 1.00 79.81 81 ARG A C 1
ATOM 652 O O . ARG A 1 81 ? -1.430 24.490 -2.116 1.00 79.81 81 ARG A O 1
ATOM 659 N N . ARG A 1 82 ? -1.868 23.163 -0.347 1.00 87.50 82 ARG A N 1
ATOM 660 C CA . ARG A 1 82 ? -0.665 23.484 0.424 1.00 87.50 82 ARG A CA 1
ATOM 661 C C . ARG A 1 82 ? 0.611 23.074 -0.309 1.00 87.50 82 ARG A C 1
ATOM 663 O O . ARG A 1 82 ? 1.480 23.913 -0.516 1.00 87.50 82 ARG A O 1
ATOM 670 N N . THR A 1 83 ? 0.710 21.815 -0.737 1.00 86.69 83 THR A N 1
ATOM 671 C CA . THR A 1 83 ? 1.897 21.294 -1.436 1.00 86.69 83 THR A CA 1
ATOM 672 C C . THR A 1 83 ? 2.118 22.002 -2.766 1.00 86.69 83 THR A C 1
ATOM 674 O O . THR A 1 83 ? 3.251 22.356 -3.088 1.00 86.69 83 THR A O 1
ATOM 677 N N . ASP A 1 84 ? 1.048 22.253 -3.524 1.00 85.00 84 ASP A N 1
ATOM 678 C CA . ASP A 1 84 ? 1.142 22.958 -4.802 1.00 85.00 84 ASP A CA 1
ATOM 679 C C . ASP A 1 84 ? 1.710 24.378 -4.626 1.00 85.00 84 ASP A C 1
ATOM 681 O O . ASP A 1 84 ? 2.694 24.749 -5.274 1.00 85.00 84 ASP A O 1
ATOM 685 N N . VAL A 1 85 ? 1.184 25.151 -3.667 1.00 88.94 85 VAL A N 1
ATOM 686 C CA . VAL A 1 85 ? 1.711 26.490 -3.350 1.00 88.94 85 VAL A CA 1
ATOM 687 C C . VAL A 1 85 ? 3.150 26.406 -2.848 1.00 88.94 85 VAL A C 1
ATOM 689 O O . VAL A 1 85 ? 4.025 27.048 -3.437 1.00 88.94 85 VAL A O 1
ATOM 692 N N . ALA A 1 86 ? 3.422 25.561 -1.851 1.00 88.88 86 ALA A N 1
ATOM 693 C CA . ALA A 1 86 ? 4.743 25.419 -1.238 1.00 88.88 86 ALA A CA 1
ATOM 694 C C . ALA A 1 86 ? 5.841 25.091 -2.257 1.00 88.88 86 ALA A C 1
ATOM 696 O O . ALA A 1 86 ? 6.957 25.609 -2.193 1.00 88.88 86 ALA A O 1
ATOM 697 N N . ARG A 1 87 ? 5.521 24.256 -3.249 1.00 90.44 87 ARG A N 1
ATOM 698 C CA . ARG A 1 87 ? 6.495 23.752 -4.222 1.00 90.44 87 ARG A CA 1
ATOM 699 C C . ARG A 1 87 ? 6.503 24.520 -5.541 1.00 90.44 87 ARG A C 1
ATOM 701 O O . ARG A 1 87 ? 7.298 24.195 -6.422 1.00 90.44 87 ARG A O 1
ATOM 708 N N . THR A 1 88 ? 5.725 25.596 -5.668 1.00 90.69 88 THR A N 1
ATOM 709 C CA . THR A 1 88 ? 5.621 26.404 -6.899 1.00 90.69 88 THR A CA 1
ATOM 710 C C . THR A 1 88 ? 6.989 26.808 -7.461 1.00 90.69 88 THR A C 1
ATOM 712 O O . THR A 1 88 ? 7.290 26.565 -8.634 1.00 90.69 88 THR A O 1
ATOM 715 N N . LEU A 1 89 ? 7.854 27.417 -6.639 1.00 90.75 89 LEU A N 1
ATOM 716 C CA . LEU A 1 89 ? 9.189 27.847 -7.079 1.00 90.75 89 LEU A CA 1
ATOM 717 C C . LEU A 1 89 ? 10.071 26.650 -7.454 1.00 90.75 89 LEU A C 1
ATOM 719 O O . LEU A 1 89 ? 10.820 26.700 -8.431 1.00 90.75 89 LEU A O 1
ATOM 723 N N . TYR A 1 90 ? 9.942 25.558 -6.707 1.00 91.06 90 TYR A N 1
ATOM 724 C CA . TYR A 1 90 ? 10.663 24.314 -6.939 1.00 91.06 90 TYR A CA 1
ATOM 725 C C . TYR A 1 90 ? 10.273 23.643 -8.270 1.00 91.06 90 TYR A C 1
ATOM 727 O O . TYR A 1 90 ? 11.154 23.153 -8.984 1.00 91.06 90 TYR A O 1
ATOM 735 N N . TYR A 1 91 ? 9.000 23.692 -8.677 1.00 91.06 91 TYR A N 1
ATOM 736 C CA . TYR A 1 91 ? 8.573 23.259 -10.015 1.00 91.06 91 TYR A CA 1
ATOM 737 C C . TYR A 1 91 ? 9.099 24.178 -11.113 1.00 91.06 91 TYR A C 1
ATOM 739 O O . TYR A 1 91 ? 9.608 23.706 -12.127 1.00 91.06 91 TYR A O 1
ATOM 747 N N . ARG A 1 92 ? 9.039 25.501 -10.910 1.00 92.12 92 ARG A N 1
ATOM 748 C CA . ARG A 1 92 ? 9.501 26.480 -11.909 1.00 92.12 92 ARG A CA 1
ATOM 749 C C . ARG A 1 92 ? 10.988 26.356 -12.209 1.00 92.12 92 ARG A C 1
ATOM 751 O O . ARG A 1 92 ? 11.371 26.437 -13.373 1.00 92.12 92 ARG A O 1
ATOM 758 N N . ARG A 1 93 ? 11.812 26.101 -11.189 1.00 93.00 93 ARG A N 1
ATOM 759 C CA . ARG A 1 93 ? 13.256 25.858 -11.359 1.00 93.00 93 ARG A CA 1
ATOM 760 C C . ARG A 1 93 ? 13.567 24.613 -12.191 1.00 93.00 93 ARG A C 1
ATOM 762 O O . ARG A 1 93 ? 14.652 24.531 -12.751 1.00 93.00 93 ARG A O 1
ATOM 769 N N . ARG A 1 94 ? 12.633 23.664 -12.271 1.00 93.00 94 ARG A N 1
ATOM 770 C CA . ARG A 1 94 ? 12.766 22.396 -13.009 1.00 93.00 94 ARG A CA 1
ATOM 771 C C . ARG A 1 94 ? 11.777 22.312 -14.172 1.00 93.00 94 ARG A C 1
ATOM 773 O O . ARG A 1 94 ? 11.433 21.231 -14.641 1.00 93.00 94 ARG A O 1
ATOM 780 N N . LYS A 1 95 ? 11.287 23.465 -14.634 1.00 89.88 95 LYS A N 1
ATOM 781 C CA . LYS A 1 95 ? 10.363 23.528 -15.759 1.00 89.88 95 LYS A CA 1
ATOM 782 C C . LYS A 1 95 ? 11.011 22.922 -17.000 1.00 89.88 95 LYS A C 1
ATOM 784 O O . LYS A 1 95 ? 12.123 23.286 -17.357 1.00 89.88 95 LYS A O 1
ATOM 789 N N . GLY A 1 96 ? 10.271 22.041 -17.667 1.00 86.94 96 GLY A N 1
ATOM 790 C CA . GLY A 1 96 ? 10.715 21.387 -18.897 1.00 86.94 96 GLY A CA 1
ATOM 791 C C . GLY A 1 96 ? 11.347 20.010 -18.699 1.00 86.94 96 GLY A C 1
ATOM 792 O O . GLY A 1 96 ? 11.772 19.427 -19.686 1.00 86.94 96 GLY A O 1
ATOM 793 N N . THR A 1 97 ? 11.388 19.468 -17.476 1.00 92.88 97 THR A N 1
ATOM 794 C CA . THR A 1 97 ? 11.821 18.082 -17.241 1.00 92.88 97 THR A CA 1
ATOM 795 C C . THR A 1 97 ? 10.623 17.155 -17.014 1.00 92.88 97 THR A C 1
ATOM 797 O O . THR A 1 97 ? 9.631 17.543 -16.393 1.00 92.88 97 THR A O 1
ATOM 800 N N . LEU A 1 98 ? 10.708 15.915 -17.507 1.00 92.94 98 LEU A N 1
ATOM 801 C CA . LEU A 1 98 ? 9.677 14.892 -17.293 1.00 92.94 98 LEU A CA 1
ATOM 802 C C . LEU A 1 98 ? 9.502 14.515 -15.802 1.00 92.94 98 LEU A C 1
ATOM 804 O O . LEU A 1 98 ? 8.352 14.483 -15.361 1.00 92.94 98 LEU A O 1
ATOM 808 N N . PRO A 1 99 ? 10.570 14.335 -14.987 1.00 94.62 99 PRO A N 1
ATOM 809 C CA . PRO A 1 99 ? 10.422 14.070 -13.551 1.00 94.62 99 PRO A CA 1
ATOM 810 C C . PRO A 1 99 ? 9.636 15.150 -12.804 1.00 94.62 99 PRO A C 1
ATOM 812 O O . PRO A 1 99 ? 8.846 14.845 -11.913 1.00 94.62 99 PRO A O 1
ATOM 815 N N . MET A 1 100 ? 9.797 16.422 -13.195 1.00 94.50 100 MET A N 1
ATOM 816 C CA . MET A 1 100 ? 9.020 17.512 -12.604 1.00 94.50 100 MET A CA 1
ATOM 817 C C . MET A 1 100 ? 7.523 17.339 -12.878 1.00 94.50 100 MET A C 1
ATOM 819 O O . MET A 1 100 ? 6.725 17.556 -11.972 1.00 94.50 100 MET A O 1
ATOM 823 N N . LEU A 1 101 ? 7.135 16.922 -14.090 1.00 92.94 101 LEU A N 1
ATOM 824 C CA . LEU A 1 101 ? 5.728 16.695 -14.434 1.00 92.94 101 LEU A CA 1
ATOM 825 C C . LEU A 1 101 ? 5.115 15.535 -13.639 1.00 92.94 101 LEU A C 1
ATOM 827 O O . LEU A 1 101 ? 3.967 15.645 -13.215 1.00 92.94 101 LEU A O 1
ATOM 831 N N . GLU A 1 102 ? 5.862 14.450 -13.415 1.00 93.00 102 GLU A N 1
ATOM 832 C CA . GLU A 1 102 ? 5.407 13.337 -12.569 1.00 93.00 102 GLU A CA 1
ATOM 833 C C . GLU A 1 102 ? 5.201 13.772 -11.120 1.00 93.00 102 GLU A C 1
ATOM 835 O O . GLU A 1 102 ? 4.191 13.436 -10.502 1.00 93.00 102 GLU A O 1
ATOM 840 N N . GLU A 1 103 ? 6.154 14.532 -10.581 1.00 91.75 103 GLU A N 1
ATOM 841 C CA . GLU A 1 103 ? 6.085 15.036 -9.216 1.00 91.75 103 GLU A CA 1
ATOM 842 C C . GLU A 1 103 ? 4.948 16.042 -9.038 1.00 91.75 103 GLU A C 1
ATOM 844 O O . GLU A 1 103 ? 4.172 15.907 -8.101 1.00 91.75 103 GLU A O 1
ATOM 849 N N . LEU A 1 104 ? 4.776 16.979 -9.976 1.00 90.25 104 LEU A N 1
ATOM 850 C CA . LEU A 1 104 ? 3.646 17.907 -9.978 1.00 90.25 104 LEU A CA 1
ATOM 851 C C . LEU A 1 104 ? 2.309 17.157 -10.051 1.00 90.25 104 LEU A C 1
ATOM 853 O O . LEU A 1 104 ? 1.393 17.453 -9.288 1.00 90.25 104 LEU A O 1
ATOM 857 N N . ALA A 1 105 ? 2.184 16.177 -10.952 1.00 88.56 105 ALA A N 1
ATOM 858 C CA . ALA A 1 105 ? 0.961 15.392 -11.085 1.00 88.56 105 ALA A CA 1
ATOM 859 C C . ALA A 1 105 ? 0.630 14.648 -9.785 1.00 88.56 105 ALA A C 1
ATOM 861 O O . ALA A 1 105 ? -0.522 14.673 -9.345 1.00 88.56 105 ALA A O 1
ATOM 862 N N . ARG A 1 106 ? 1.630 14.037 -9.145 1.00 88.38 106 ARG A N 1
ATOM 863 C CA . ARG A 1 106 ? 1.475 13.352 -7.859 1.00 88.38 106 ARG A CA 1
ATOM 864 C C . ARG A 1 106 ? 1.103 14.308 -6.739 1.00 88.38 106 ARG A C 1
ATOM 866 O O . ARG A 1 106 ? 0.187 14.012 -5.983 1.00 88.38 106 ARG A O 1
ATOM 873 N N . ASP A 1 107 ? 1.765 15.452 -6.653 1.00 87.19 107 ASP A N 1
ATOM 874 C CA . ASP A 1 107 ? 1.534 16.405 -5.576 1.00 87.19 107 ASP A CA 1
ATOM 875 C C . ASP A 1 107 ? 0.163 17.065 -5.701 1.00 87.19 107 ASP A C 1
ATOM 877 O O . ASP A 1 107 ? -0.471 17.299 -4.683 1.00 87.19 107 ASP A O 1
ATOM 881 N N . VAL A 1 108 ? -0.336 17.303 -6.918 1.00 84.31 108 VAL A N 1
ATOM 882 C CA . VAL A 1 108 ? -1.677 17.862 -7.159 1.00 84.31 108 VAL A CA 1
ATOM 883 C C . VAL A 1 108 ? -2.766 16.798 -6.969 1.00 84.31 108 VAL A C 1
ATOM 885 O O . VAL A 1 108 ? -3.766 17.050 -6.302 1.00 84.31 108 VAL A O 1
ATOM 888 N N . THR A 1 109 ? -2.604 15.601 -7.543 1.00 84.12 109 THR A N 1
ATOM 889 C CA . THR A 1 109 ? -3.685 14.590 -7.598 1.00 84.12 109 THR A CA 1
ATOM 890 C C . THR A 1 109 ? -3.639 13.542 -6.486 1.00 84.12 109 THR A C 1
ATOM 892 O O . THR A 1 109 ? -4.644 12.883 -6.227 1.00 84.12 109 THR A O 1
ATOM 895 N N . GLY A 1 110 ? -2.483 13.345 -5.852 1.00 84.88 110 GLY A N 1
ATOM 896 C CA . GLY A 1 110 ? -2.203 12.213 -4.966 1.00 84.88 110 GLY A CA 1
ATOM 897 C C . GLY A 1 110 ? -2.008 10.875 -5.693 1.00 84.88 110 GLY A C 1
ATOM 898 O O . GLY A 1 110 ? -1.823 9.851 -5.038 1.00 84.88 110 GLY A O 1
ATOM 899 N N . TRP A 1 111 ? -2.068 10.841 -7.028 1.00 87.94 111 TRP A N 1
ATOM 900 C CA . TRP A 1 111 ? -1.967 9.607 -7.810 1.00 87.94 111 TRP A CA 1
ATOM 901 C C . TRP A 1 111 ? -0.531 9.299 -8.229 1.00 87.94 111 TRP A C 1
ATOM 903 O O . TRP A 1 111 ? 0.285 10.196 -8.447 1.00 87.94 111 TRP A O 1
ATOM 913 N N . GLY A 1 112 ? -0.230 8.008 -8.398 1.00 89.94 112 GLY A N 1
ATOM 914 C CA . GLY A 1 112 ? 0.992 7.597 -9.087 1.00 89.94 112 GLY A CA 1
ATOM 915 C C . GLY A 1 112 ? 0.988 8.160 -10.506 1.00 89.94 112 GLY A C 1
ATOM 916 O O . GLY A 1 112 ? -0.055 8.150 -11.163 1.00 89.94 112 GLY A O 1
ATOM 917 N N . ALA A 1 113 ? 2.132 8.658 -10.969 1.00 91.62 113 ALA A N 1
ATOM 918 C CA . ALA A 1 113 ? 2.253 9.319 -12.260 1.00 91.62 113 ALA A CA 1
ATOM 919 C C . ALA A 1 113 ? 3.525 8.879 -12.985 1.00 91.62 113 ALA A C 1
ATOM 921 O O . ALA A 1 113 ? 4.564 8.704 -12.348 1.00 91.62 113 ALA A O 1
ATOM 922 N N . HIS A 1 114 ? 3.427 8.737 -14.307 1.00 93.31 114 HIS A N 1
ATOM 923 C CA . HIS A 1 114 ? 4.565 8.527 -15.194 1.00 93.31 114 HIS A CA 1
ATOM 924 C C . HIS A 1 114 ? 4.437 9.412 -16.435 1.00 93.31 114 HIS A C 1
ATOM 926 O O . HIS A 1 114 ? 3.367 9.459 -17.057 1.00 93.31 114 HIS A O 1
ATOM 932 N N . ALA A 1 115 ? 5.509 10.124 -16.776 1.00 92.44 115 ALA A N 1
ATOM 933 C CA . ALA A 1 115 ? 5.552 11.046 -17.900 1.00 92.44 115 ALA A CA 1
ATOM 934 C C . ALA A 1 115 ? 6.402 10.468 -19.036 1.00 92.44 115 ALA A C 1
ATOM 936 O O . ALA A 1 115 ? 7.547 10.073 -18.833 1.00 92.44 115 ALA A O 1
ATOM 937 N N . VAL A 1 116 ? 5.848 10.475 -20.249 1.00 89.69 116 VAL A N 1
ATOM 938 C CA . VAL A 1 116 ? 6.493 9.925 -21.446 1.00 89.69 116 VAL A CA 1
ATOM 939 C C . VAL A 1 116 ? 6.612 11.005 -22.509 1.00 89.69 116 VAL A C 1
ATOM 941 O O . VAL A 1 116 ? 5.617 11.606 -22.920 1.00 89.69 116 VAL A O 1
ATOM 944 N N . GLU A 1 117 ? 7.828 11.234 -22.996 1.00 89.44 117 GLU A N 1
ATOM 945 C CA . GLU A 1 117 ? 8.065 12.056 -24.179 1.00 89.44 117 GLU A CA 1
ATOM 946 C C . GLU A 1 117 ? 7.901 11.204 -25.439 1.00 89.44 117 GLU A C 1
ATOM 948 O O . GLU A 1 117 ? 8.771 10.420 -25.815 1.00 89.44 117 GLU A O 1
ATOM 953 N N . PHE A 1 118 ? 6.772 11.361 -26.127 1.00 87.62 118 PHE A N 1
ATOM 954 C CA . PHE A 1 118 ? 6.461 10.520 -27.281 1.00 87.62 118 PHE A CA 1
ATOM 955 C C . PHE A 1 118 ? 7.321 10.816 -28.513 1.00 87.62 118 PHE A C 1
ATOM 957 O O . PHE A 1 118 ? 7.368 9.990 -29.422 1.00 87.62 118 PHE A O 1
ATOM 964 N N . MET A 1 119 ? 8.012 11.959 -28.550 1.00 86.38 119 MET A N 1
ATOM 965 C CA . MET A 1 119 ? 9.002 12.253 -29.587 1.00 86.38 119 MET A CA 1
ATOM 966 C C . MET A 1 119 ? 10.196 11.293 -29.518 1.00 86.38 119 MET A C 1
ATOM 968 O O . MET A 1 119 ? 10.692 10.859 -30.560 1.00 86.38 119 MET A O 1
ATOM 972 N N . GLU A 1 120 ? 10.620 10.922 -28.308 1.00 85.56 120 GLU A N 1
ATOM 973 C CA . GLU A 1 120 ? 11.724 9.981 -28.084 1.00 85.56 120 GLU A CA 1
ATOM 974 C C . GLU A 1 120 ? 11.343 8.541 -28.455 1.00 85.56 120 GLU A C 1
ATOM 976 O O . GLU A 1 120 ? 12.215 7.708 -28.695 1.00 85.56 120 GLU A O 1
ATOM 981 N N . LEU A 1 121 ? 10.044 8.254 -28.591 1.00 86.25 121 LEU A N 1
ATOM 982 C CA . LEU A 1 121 ? 9.531 6.975 -29.082 1.00 86.25 121 LEU A CA 1
ATOM 983 C C . LEU A 1 121 ? 9.324 6.938 -30.601 1.00 86.25 121 LEU A C 1
ATOM 985 O O . LEU A 1 121 ? 8.786 5.959 -31.102 1.00 86.25 121 LEU A O 1
ATOM 989 N N . LEU A 1 122 ? 9.732 7.957 -31.361 1.00 86.94 122 LEU A N 1
ATOM 990 C CA . LEU A 1 122 ? 9.624 7.927 -32.823 1.00 86.94 122 LEU A CA 1
ATOM 991 C C . LEU A 1 122 ? 10.803 7.195 -33.475 1.00 86.94 122 LEU A C 1
ATOM 993 O O . LEU A 1 122 ? 11.927 7.213 -32.974 1.00 86.94 122 LEU A O 1
ATOM 997 N N . GLY A 1 123 ? 10.547 6.565 -34.622 1.00 86.69 123 GLY A N 1
ATOM 998 C CA . GLY A 1 123 ? 11.601 6.080 -35.511 1.00 86.69 123 GLY A CA 1
ATOM 999 C C . GLY A 1 123 ? 12.311 7.236 -36.228 1.00 86.69 123 GLY A C 1
ATOM 1000 O O . GLY A 1 123 ? 11.651 8.110 -36.791 1.00 86.69 123 GLY A O 1
ATOM 1001 N N . TRP A 1 124 ? 13.646 7.223 -36.239 1.00 80.50 124 TRP A N 1
ATOM 1002 C CA . TRP A 1 124 ? 14.489 8.244 -36.868 1.00 80.50 124 TRP A CA 1
ATOM 1003 C C . TRP A 1 124 ? 15.520 7.622 -37.814 1.00 80.50 124 TRP A C 1
ATOM 1005 O O . TRP A 1 124 ? 16.107 6.580 -37.524 1.00 80.50 124 TRP A O 1
ATOM 1015 N N . THR A 1 125 ? 15.823 8.317 -38.911 1.00 82.62 125 THR A N 1
ATOM 1016 C CA . THR A 1 125 ? 17.093 8.137 -39.628 1.00 82.62 125 THR A CA 1
ATOM 1017 C C . THR A 1 125 ? 18.195 8.843 -38.848 1.00 82.62 125 THR A C 1
ATOM 1019 O O . THR A 1 125 ? 18.118 10.052 -38.626 1.00 82.62 125 THR A O 1
ATOM 1022 N N . GLN A 1 126 ? 19.204 8.093 -38.412 1.00 79.25 126 GLN A N 1
ATOM 1023 C CA . GLN A 1 126 ? 20.199 8.568 -37.452 1.00 79.25 126 GLN A CA 1
ATOM 1024 C C . GLN A 1 126 ? 21.564 8.785 -38.107 1.00 79.25 126 GLN A C 1
ATOM 1026 O O . GLN A 1 126 ? 21.934 8.099 -39.059 1.00 79.25 126 GLN A O 1
ATOM 1031 N N . ASN A 1 127 ? 22.328 9.741 -37.577 1.00 82.19 127 ASN A N 1
ATOM 1032 C CA . ASN A 1 127 ? 23.727 9.910 -37.951 1.00 82.19 127 ASN A CA 1
ATOM 1033 C C . ASN A 1 127 ? 24.558 8.800 -37.272 1.00 82.19 127 ASN A C 1
ATOM 1035 O O . ASN A 1 127 ? 24.428 8.645 -36.058 1.00 82.19 127 ASN A O 1
ATOM 1039 N N . PRO A 1 128 ? 25.443 8.080 -37.989 1.00 81.12 128 PRO A N 1
ATOM 1040 C CA . PRO A 1 128 ? 26.284 7.029 -37.404 1.00 81.12 128 PRO A CA 1
ATOM 1041 C C . PRO A 1 128 ? 27.138 7.468 -36.204 1.00 81.12 128 PRO A C 1
ATOM 1043 O O . PRO A 1 128 ? 27.474 6.644 -35.362 1.00 81.12 128 PRO A O 1
ATOM 1046 N N . ASN A 1 129 ? 27.466 8.760 -36.096 1.00 82.56 129 ASN A N 1
ATOM 1047 C CA . ASN A 1 129 ? 28.231 9.313 -34.974 1.00 82.56 129 ASN A CA 1
ATOM 1048 C C . ASN A 1 129 ? 27.363 9.650 -33.746 1.00 82.56 129 ASN A C 1
ATOM 1050 O O . ASN A 1 129 ? 27.903 9.921 -32.679 1.00 82.56 129 ASN A O 1
ATOM 1054 N N . HIS A 1 130 ? 26.034 9.673 -33.889 1.00 74.69 130 HIS A N 1
ATOM 1055 C CA . HIS A 1 130 ? 25.083 10.046 -32.837 1.00 74.69 130 HIS A CA 1
ATOM 1056 C C . HIS A 1 130 ? 23.885 9.098 -32.850 1.00 74.69 130 HIS A C 1
ATOM 1058 O O . HIS A 1 130 ? 22.759 9.477 -33.184 1.00 74.69 130 HIS A O 1
ATOM 1064 N N . LEU A 1 131 ? 24.158 7.845 -32.504 1.00 75.50 131 LEU A N 1
ATOM 1065 C CA . LEU A 1 131 ? 23.151 6.801 -32.428 1.00 75.50 131 LEU A CA 1
ATOM 1066 C C . LEU A 1 131 ? 22.371 6.928 -31.111 1.00 75.50 131 LEU A C 1
ATOM 1068 O O . LEU A 1 131 ? 22.941 7.043 -30.026 1.00 75.50 131 LEU A O 1
ATOM 1072 N N . ARG A 1 132 ? 21.048 6.924 -31.216 1.00 71.25 132 ARG A N 1
ATOM 1073 C CA . ARG A 1 132 ? 20.091 6.961 -30.117 1.00 71.25 132 ARG A CA 1
ATOM 1074 C C . ARG A 1 132 ? 19.722 5.532 -29.743 1.00 71.25 132 ARG A C 1
ATOM 1076 O O . ARG A 1 132 ? 18.804 4.943 -30.308 1.00 71.25 132 ARG A O 1
ATOM 1083 N N . TYR A 1 133 ? 20.423 5.007 -28.750 1.00 69.50 133 TYR A N 1
ATOM 1084 C CA . TYR A 1 133 ? 20.096 3.736 -28.121 1.00 69.50 133 TYR A CA 1
ATOM 1085 C C . TYR A 1 133 ? 19.452 3.984 -26.764 1.00 69.50 133 TYR A C 1
ATOM 1087 O O . TYR A 1 133 ? 19.960 4.766 -25.961 1.00 69.50 133 TYR A O 1
ATOM 1095 N N . THR A 1 134 ? 18.347 3.301 -26.486 1.00 63.84 134 THR A N 1
ATOM 1096 C CA . THR A 1 134 ? 17.812 3.216 -25.126 1.00 63.84 134 THR A CA 1
ATOM 1097 C C . THR A 1 134 ? 18.009 1.793 -24.643 1.00 63.84 134 THR A C 1
ATOM 1099 O O . THR A 1 134 ? 17.556 0.848 -25.288 1.00 63.84 134 THR A O 1
ATOM 1102 N N . PHE A 1 135 ? 18.709 1.624 -23.525 1.00 58.19 135 PHE A N 1
ATOM 1103 C CA . PHE A 1 135 ? 18.812 0.313 -22.903 1.00 58.19 135 PHE A CA 1
ATOM 1104 C C . PHE A 1 135 ? 17.436 -0.114 -22.388 1.00 58.19 135 PHE A C 1
ATOM 1106 O O . PHE A 1 135 ? 16.704 0.697 -21.818 1.00 58.19 135 PHE A O 1
ATOM 1113 N N . SER A 1 136 ? 17.072 -1.380 -22.603 1.00 53.22 136 SER A N 1
ATOM 1114 C CA . SER A 1 136 ? 15.913 -1.956 -21.914 1.00 53.22 136 SER A CA 1
ATOM 1115 C C . SER A 1 136 ? 16.145 -1.819 -20.402 1.00 53.22 136 SER A C 1
ATOM 1117 O O . SER A 1 136 ? 17.262 -2.111 -19.973 1.00 53.22 136 SER A O 1
ATOM 1119 N N . PRO A 1 137 ? 15.149 -1.421 -19.581 1.00 51.56 137 PRO A N 1
ATOM 1120 C CA . PRO A 1 137 ? 15.300 -1.356 -18.123 1.00 51.56 137 PRO A CA 1
ATOM 1121 C C . PRO A 1 137 ? 15.781 -2.681 -17.517 1.00 51.56 137 PRO A C 1
ATOM 1123 O O . PRO A 1 137 ? 16.472 -2.678 -16.506 1.00 51.56 137 PRO A O 1
ATOM 1126 N N . ASN A 1 138 ? 15.443 -3.796 -18.175 1.00 51.03 138 ASN A N 1
ATOM 1127 C CA . ASN A 1 138 ? 16.029 -5.112 -17.953 1.00 51.03 138 ASN A CA 1
ATOM 1128 C C . ASN A 1 138 ? 16.636 -5.623 -19.273 1.00 51.03 138 ASN A C 1
ATOM 1130 O O . ASN A 1 138 ? 15.920 -6.175 -20.120 1.00 51.03 138 ASN A O 1
ATOM 1134 N N . PRO A 1 139 ? 17.928 -5.372 -19.533 1.00 50.47 139 PRO A N 1
ATOM 1135 C CA . PRO A 1 139 ? 18.592 -5.864 -20.725 1.00 50.47 139 PRO A CA 1
ATOM 1136 C C . PRO A 1 139 ? 19.024 -7.315 -20.499 1.00 50.47 139 PRO A C 1
ATOM 1138 O O . PRO A 1 139 ? 19.845 -7.598 -19.633 1.00 50.47 139 PRO A O 1
ATOM 1141 N N . SER A 1 140 ? 18.538 -8.259 -21.311 1.00 52.03 140 SER A N 1
ATOM 1142 C CA . SER A 1 140 ? 19.257 -9.536 -21.424 1.00 52.03 140 SER A CA 1
ATOM 1143 C C . SER A 1 140 ? 20.660 -9.252 -21.979 1.00 52.03 140 SER A C 1
ATOM 1145 O O . SER A 1 140 ? 20.780 -8.440 -22.904 1.00 52.03 140 SER A O 1
ATOM 1147 N N . LEU A 1 141 ? 21.698 -9.937 -21.483 1.00 49.28 141 LEU A N 1
ATOM 1148 C CA . LEU A 1 141 ? 23.089 -9.775 -21.950 1.00 49.28 141 LEU A CA 1
ATOM 1149 C C . LEU A 1 141 ? 23.240 -9.895 -23.482 1.00 49.28 141 LEU A C 1
ATOM 1151 O O . LEU A 1 141 ? 24.168 -9.335 -24.055 1.00 49.28 141 LEU A O 1
ATOM 1155 N N . ALA A 1 142 ? 22.318 -10.591 -24.157 1.00 49.19 142 ALA A N 1
ATOM 1156 C CA . ALA A 1 142 ? 22.339 -10.785 -25.604 1.00 49.19 142 ALA A CA 1
ATOM 1157 C C . ALA A 1 142 ? 21.843 -9.571 -26.417 1.00 49.19 142 ALA A C 1
ATOM 1159 O O . ALA A 1 142 ? 22.273 -9.385 -27.555 1.00 49.19 142 ALA A O 1
ATOM 1160 N N . HIS A 1 143 ? 20.936 -8.751 -25.873 1.00 52.62 143 HIS A N 1
ATOM 1161 C CA . HIS A 1 143 ? 20.263 -7.677 -26.619 1.00 52.62 143 HIS A CA 1
ATOM 1162 C C . HIS A 1 143 ? 19.945 -6.479 -25.713 1.00 52.62 143 HIS A C 1
ATOM 1164 O O . HIS A 1 143 ? 18.801 -6.315 -25.277 1.00 52.62 143 HIS A O 1
ATOM 1170 N N . PRO A 1 144 ? 20.951 -5.649 -25.402 1.00 52.78 144 PRO A N 1
ATOM 1171 C CA . PRO A 1 144 ? 20.832 -4.676 -24.327 1.00 52.78 144 PRO A CA 1
ATOM 1172 C C . PRO A 1 144 ? 20.087 -3.394 -24.728 1.00 52.78 144 PRO A C 1
ATOM 1174 O O . PRO A 1 144 ? 19.534 -2.723 -23.860 1.00 52.78 144 PRO A O 1
ATOM 1177 N N . ALA A 1 145 ? 20.014 -3.064 -26.020 1.00 57.09 145 ALA A N 1
ATOM 1178 C CA . ALA A 1 145 ? 19.478 -1.793 -26.498 1.00 57.09 145 ALA A CA 1
ATOM 1179 C C . ALA A 1 145 ? 18.310 -1.954 -27.478 1.00 57.09 145 ALA A C 1
ATOM 1181 O O . ALA A 1 145 ? 18.305 -2.838 -28.337 1.00 57.09 145 ALA A O 1
ATOM 1182 N N . VAL A 1 146 ? 17.345 -1.044 -27.365 1.00 60.91 146 VAL A N 1
ATOM 1183 C CA . VAL A 1 146 ? 16.359 -0.741 -28.401 1.00 60.91 146 VAL A CA 1
ATOM 1184 C C . VAL A 1 146 ? 16.944 0.377 -29.252 1.00 60.91 146 VAL A C 1
ATOM 1186 O O . VAL A 1 146 ? 17.267 1.451 -28.740 1.00 60.91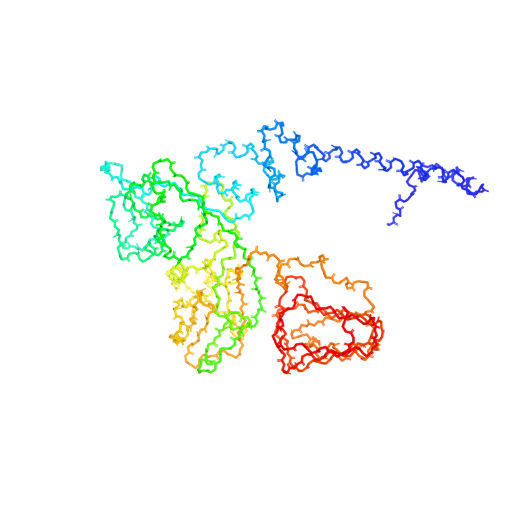 146 VAL A O 1
ATOM 1189 N N . ASP A 1 147 ? 17.121 0.107 -30.540 1.00 63.22 147 ASP A N 1
ATOM 1190 C CA . ASP A 1 147 ? 17.545 1.114 -31.508 1.00 63.22 147 ASP A CA 1
ATOM 1191 C C . ASP A 1 147 ? 16.319 1.857 -32.058 1.00 63.22 147 ASP A C 1
ATOM 1193 O O . ASP A 1 147 ? 15.282 1.260 -32.360 1.00 63.22 147 ASP A O 1
ATOM 1197 N N . ARG A 1 148 ? 16.439 3.174 -32.225 1.00 70.38 148 ARG A N 1
ATOM 1198 C CA . ARG A 1 148 ? 15.389 4.063 -32.742 1.00 70.38 148 ARG A CA 1
ATOM 1199 C C . ARG A 1 148 ? 15.261 4.020 -34.271 1.00 70.38 148 ARG A C 1
ATOM 1201 O O . ARG A 1 148 ? 14.755 4.960 -34.874 1.00 70.38 148 ARG A O 1
ATOM 1208 N N . VAL A 1 149 ? 15.690 2.933 -34.914 1.00 67.81 149 VAL A N 1
ATOM 1209 C CA . VAL A 1 149 ? 15.594 2.713 -36.375 1.00 67.81 149 VAL A CA 1
ATOM 1210 C C . VAL A 1 149 ? 14.278 2.062 -36.823 1.00 67.81 149 VAL A C 1
ATOM 1212 O O . VAL A 1 149 ? 14.109 1.769 -38.003 1.00 67.81 149 VAL A O 1
ATOM 1215 N N . GLY A 1 150 ? 13.329 1.835 -35.907 1.00 70.88 150 GLY A N 1
ATOM 1216 C CA . GLY A 1 150 ? 11.989 1.337 -36.251 1.00 70.88 150 GLY A CA 1
ATOM 1217 C C . GLY A 1 150 ? 11.865 -0.186 -36.363 1.00 70.88 150 GLY A C 1
ATOM 1218 O O . GLY A 1 150 ? 10.898 -0.672 -36.943 1.00 70.88 150 GLY A O 1
ATOM 1219 N N . THR A 1 151 ? 12.814 -0.953 -35.815 1.00 75.81 151 THR A N 1
ATOM 1220 C CA . THR A 1 151 ? 12.713 -2.420 -35.733 1.00 75.81 151 THR A CA 1
ATOM 1221 C C . THR A 1 151 ? 12.500 -2.876 -34.292 1.00 75.81 151 THR A C 1
ATOM 1223 O O . THR A 1 151 ? 13.025 -2.285 -33.350 1.00 75.81 151 THR A O 1
ATOM 1226 N N . VAL A 1 152 ? 11.698 -3.928 -34.114 1.00 78.38 152 VAL A N 1
ATOM 1227 C CA . VAL A 1 152 ? 11.333 -4.466 -32.797 1.00 78.38 152 VAL A CA 1
ATOM 1228 C C . VAL A 1 152 ? 12.016 -5.811 -32.595 1.00 78.38 152 VAL A C 1
ATOM 1230 O O . VAL A 1 152 ? 11.842 -6.727 -33.400 1.00 78.38 152 VAL A O 1
ATOM 1233 N N . ASN A 1 153 ? 12.774 -5.964 -31.508 1.00 76.94 153 ASN A N 1
ATOM 1234 C CA . ASN A 1 153 ? 13.366 -7.254 -31.170 1.00 76.94 153 ASN A CA 1
ATOM 1235 C C . ASN A 1 153 ? 12.325 -8.178 -30.524 1.00 76.94 153 ASN A C 1
ATOM 1237 O O . ASN A 1 153 ? 12.082 -8.110 -29.321 1.00 76.94 153 ASN A O 1
ATOM 1241 N N . LEU A 1 154 ? 11.773 -9.096 -31.319 1.00 82.12 154 LEU A N 1
ATOM 1242 C CA . LEU A 1 154 ? 10.764 -10.058 -30.864 1.00 82.12 154 LEU A CA 1
ATOM 1243 C C . LEU A 1 154 ? 11.278 -11.071 -29.825 1.00 82.12 154 LEU A C 1
ATOM 1245 O O . LEU A 1 154 ? 10.477 -11.759 -29.199 1.00 82.12 154 LEU A O 1
ATOM 1249 N N . ARG A 1 155 ? 12.599 -11.183 -29.628 1.00 78.50 155 ARG A N 1
ATOM 1250 C CA . ARG A 1 155 ? 13.185 -12.049 -28.590 1.00 78.50 155 ARG A CA 1
ATOM 1251 C C . ARG A 1 155 ? 13.169 -11.403 -27.208 1.00 78.50 155 ARG A C 1
ATOM 1253 O O . ARG A 1 155 ? 13.287 -12.110 -26.212 1.00 78.50 155 ARG A O 1
ATOM 1260 N N . ASN A 1 156 ? 13.035 -10.080 -27.135 1.00 77.50 156 ASN A N 1
ATOM 1261 C CA . ASN A 1 156 ? 12.944 -9.381 -25.863 1.00 77.50 156 ASN A CA 1
ATOM 1262 C C . ASN A 1 156 ? 11.481 -9.351 -25.400 1.00 77.50 156 ASN A C 1
ATOM 1264 O O . ASN A 1 156 ? 10.724 -8.442 -25.736 1.00 77.50 156 ASN A O 1
ATOM 1268 N N . ALA A 1 157 ? 11.092 -10.361 -24.621 1.00 82.19 157 ALA A N 1
ATOM 1269 C CA . ALA A 1 157 ? 9.740 -10.455 -24.084 1.00 82.19 157 ALA A CA 1
ATOM 1270 C C . ALA A 1 157 ? 9.377 -9.258 -23.185 1.00 82.19 157 ALA A C 1
ATOM 1272 O O . ALA A 1 157 ? 8.223 -8.841 -23.198 1.00 82.19 157 ALA A O 1
ATOM 1273 N N . ASP A 1 158 ? 10.335 -8.701 -22.424 1.00 80.00 158 ASP A N 1
ATOM 1274 C CA . ASP A 1 158 ? 10.067 -7.586 -21.498 1.00 80.00 158 ASP A CA 1
ATOM 1275 C C . ASP A 1 158 ? 9.612 -6.345 -22.255 1.00 80.00 158 ASP A C 1
ATOM 1277 O O . ASP A 1 158 ? 8.611 -5.722 -21.909 1.00 80.00 158 ASP A O 1
ATOM 1281 N N . LEU A 1 159 ? 10.308 -6.054 -23.350 1.00 79.56 159 LEU A N 1
ATOM 1282 C CA . LEU A 1 159 ? 9.960 -4.987 -24.272 1.00 79.56 159 LEU A CA 1
ATOM 1283 C C . LEU A 1 159 ? 8.579 -5.201 -24.903 1.00 79.56 159 LEU A C 1
ATOM 1285 O O . LEU A 1 159 ? 7.787 -4.262 -24.957 1.00 79.56 159 LEU A O 1
ATOM 1289 N N . LEU A 1 160 ? 8.271 -6.418 -25.364 1.00 83.06 160 LEU A N 1
ATOM 1290 C CA . LEU A 1 160 ? 6.978 -6.713 -25.994 1.00 83.06 160 LEU A CA 1
ATOM 1291 C C . LEU A 1 160 ? 5.800 -6.573 -25.023 1.00 83.06 160 LEU A C 1
ATOM 1293 O O . LEU A 1 160 ? 4.726 -6.135 -25.423 1.00 83.06 160 LEU A O 1
ATOM 1297 N N . ASP A 1 161 ? 5.999 -6.921 -23.757 1.00 81.38 161 ASP A N 1
ATOM 1298 C CA . ASP A 1 161 ? 4.974 -6.836 -22.712 1.00 81.38 161 ASP A CA 1
ATOM 1299 C C . ASP A 1 161 ? 4.723 -5.385 -22.243 1.00 81.38 161 ASP A C 1
ATOM 1301 O O . ASP A 1 161 ? 3.675 -5.076 -21.679 1.00 81.38 161 ASP A O 1
ATOM 1305 N N . ARG A 1 162 ? 5.654 -4.461 -22.526 1.00 84.44 162 ARG A N 1
ATOM 1306 C CA . ARG A 1 162 ? 5.503 -3.009 -22.292 1.00 84.44 162 ARG A CA 1
ATOM 1307 C C . ARG A 1 162 ? 4.896 -2.246 -23.478 1.00 84.44 162 ARG A C 1
ATOM 1309 O O . ARG A 1 162 ? 4.517 -1.084 -23.314 1.00 84.44 162 ARG A O 1
ATOM 1316 N N . LEU A 1 163 ? 4.834 -2.866 -24.658 1.00 83.88 163 LEU A N 1
ATOM 1317 C CA . LEU A 1 163 ? 4.427 -2.232 -25.914 1.00 83.88 163 LEU A CA 1
ATOM 1318 C C . LEU A 1 163 ? 3.032 -1.595 -25.809 1.00 83.88 163 LEU A C 1
ATOM 1320 O O . LEU A 1 163 ? 2.079 -2.234 -25.364 1.00 83.88 163 LEU A O 1
ATOM 1324 N N . GLY A 1 164 ? 2.896 -0.347 -26.266 1.00 78.75 164 GLY A N 1
ATOM 1325 C CA . GLY A 1 164 ? 1.620 0.377 -26.246 1.00 78.75 164 GLY A CA 1
ATOM 1326 C C . GLY A 1 164 ? 1.149 0.795 -24.849 1.00 78.75 164 GLY A C 1
ATOM 1327 O O . GLY A 1 164 ? -0.007 1.185 -24.690 1.00 78.75 164 GLY A O 1
ATOM 1328 N N . GLY A 1 165 ? 2.014 0.692 -23.838 1.00 81.31 165 GLY A N 1
ATOM 1329 C CA . GLY A 1 165 ? 1.737 1.085 -22.462 1.00 81.31 165 GLY A CA 1
ATOM 1330 C C . GLY A 1 165 ? 2.536 2.307 -21.993 1.00 81.31 165 GLY A C 1
ATOM 1331 O O . GLY A 1 165 ? 3.292 2.900 -22.760 1.00 81.31 165 GLY A O 1
ATOM 1332 N N . PRO A 1 166 ? 2.407 2.673 -20.704 1.00 85.25 166 PRO A N 1
ATOM 1333 C CA . PRO A 1 166 ? 3.185 3.756 -20.096 1.00 85.25 166 PRO A CA 1
ATOM 1334 C C . PRO A 1 166 ? 4.695 3.515 -20.145 1.00 85.25 166 PRO A C 1
ATOM 1336 O O . PRO A 1 166 ? 5.463 4.461 -20.180 1.00 85.25 166 PRO A O 1
ATOM 1339 N N . TRP A 1 167 ? 5.119 2.253 -20.155 1.00 86.88 167 TRP A N 1
ATOM 1340 C CA . TRP A 1 167 ? 6.529 1.863 -20.101 1.00 86.88 167 TRP A CA 1
ATOM 1341 C C . TRP A 1 167 ? 7.100 1.491 -21.470 1.00 86.88 167 TRP A C 1
ATOM 1343 O O . TRP A 1 167 ? 8.116 0.799 -21.544 1.00 86.88 167 TRP A O 1
ATOM 1353 N N . ASP A 1 168 ? 6.410 1.868 -22.545 1.00 83.88 168 ASP A N 1
ATOM 1354 C CA . ASP A 1 168 ? 6.806 1.540 -23.905 1.00 83.88 168 ASP A CA 1
ATOM 1355 C C . ASP A 1 168 ? 8.141 2.207 -24.258 1.00 83.88 168 ASP A C 1
ATOM 1357 O O . ASP A 1 168 ? 8.350 3.400 -24.043 1.00 83.88 168 ASP A O 1
ATOM 1361 N N . VAL A 1 169 ? 9.051 1.414 -24.814 1.00 80.81 169 VAL A N 1
ATOM 1362 C CA . VAL A 1 169 ? 10.374 1.857 -25.266 1.00 80.81 169 VAL A CA 1
ATOM 1363 C C . VAL A 1 169 ? 10.567 1.637 -26.764 1.00 80.81 169 VAL A C 1
ATOM 1365 O O . VAL A 1 169 ? 11.620 1.982 -27.297 1.00 80.81 169 VAL A O 1
ATOM 1368 N N . VAL A 1 170 ? 9.574 1.080 -27.458 1.00 80.62 170 VAL A N 1
ATOM 1369 C CA . VAL A 1 170 ? 9.642 0.735 -28.879 1.00 80.62 170 VAL A CA 1
ATOM 1370 C C . VAL A 1 170 ? 9.526 1.984 -29.747 1.00 80.62 170 VAL A C 1
ATOM 1372 O O . VAL A 1 170 ? 8.913 2.976 -29.363 1.00 80.62 170 VAL A O 1
ATOM 1375 N N . ALA A 1 171 ? 10.169 1.956 -30.914 1.00 85.25 171 ALA A N 1
ATOM 1376 C CA . ALA A 1 171 ? 10.040 3.008 -31.910 1.00 85.25 171 ALA A CA 1
ATOM 1377 C C . ALA A 1 171 ? 8.724 2.868 -32.696 1.00 85.25 171 ALA A C 1
ATOM 1379 O O . ALA A 1 171 ? 8.414 1.799 -33.221 1.00 85.25 171 ALA A O 1
ATOM 1380 N N . HIS A 1 172 ? 7.994 3.972 -32.828 1.00 85.62 172 HIS A N 1
ATOM 1381 C CA . HIS A 1 172 ? 6.713 4.083 -33.520 1.00 85.62 172 HIS A CA 1
ATOM 1382 C C . HIS A 1 172 ? 6.798 5.074 -34.677 1.00 85.62 172 HIS A C 1
ATOM 1384 O O . HIS A 1 172 ? 7.653 5.964 -34.721 1.00 85.62 172 HIS A O 1
ATOM 1390 N N . THR A 1 173 ? 5.881 4.945 -35.629 1.00 86.44 173 THR A N 1
ATOM 1391 C CA . THR A 1 173 ? 5.669 5.976 -36.648 1.00 86.44 173 THR A CA 1
ATOM 1392 C C . THR A 1 173 ? 4.933 7.168 -36.051 1.00 86.44 173 THR A C 1
ATOM 1394 O O . THR A 1 173 ? 4.162 7.023 -35.102 1.00 86.44 173 THR A O 1
ATOM 1397 N N . VAL A 1 174 ? 5.132 8.352 -36.634 1.00 86.62 174 VAL A N 1
ATOM 1398 C CA . VAL A 1 174 ? 4.407 9.552 -36.208 1.00 86.62 174 VAL A CA 1
ATOM 1399 C C . VAL A 1 174 ? 2.899 9.360 -36.363 1.00 86.62 174 VAL A C 1
ATOM 1401 O O . VAL A 1 174 ? 2.408 8.951 -37.413 1.00 86.62 174 VAL A O 1
ATOM 1404 N N . ASP A 1 175 ? 2.167 9.693 -35.308 1.00 82.38 175 ASP A N 1
ATOM 1405 C CA . ASP A 1 175 ? 0.718 9.678 -35.269 1.00 82.38 175 ASP A CA 1
ATOM 1406 C C . ASP A 1 175 ? 0.178 11.111 -35.217 1.00 82.38 175 ASP A C 1
ATOM 1408 O O . ASP A 1 175 ? 0.256 11.815 -34.201 1.00 82.38 175 ASP A O 1
ATOM 1412 N N . VAL A 1 176 ? -0.381 11.549 -36.345 1.00 79.88 176 VAL A N 1
ATOM 1413 C CA . VAL A 1 176 ? -0.947 12.894 -36.528 1.00 79.88 176 VAL A CA 1
ATOM 1414 C C . VAL A 1 176 ? -2.343 13.051 -35.921 1.00 79.88 176 VAL A C 1
ATOM 1416 O O . VAL A 1 176 ? -2.856 14.168 -35.858 1.00 79.88 176 VAL A O 1
ATOM 1419 N N . ARG A 1 177 ? -2.963 11.957 -35.459 1.00 77.00 177 ARG A N 1
ATOM 1420 C CA . ARG A 1 177 ? -4.288 11.982 -34.830 1.00 77.00 177 ARG A CA 1
ATOM 1421 C C . ARG A 1 177 ? -4.250 12.696 -33.483 1.00 77.00 177 ARG A C 1
ATOM 1423 O O . ARG A 1 177 ? -3.183 12.938 -32.911 1.00 77.00 177 ARG A O 1
ATOM 1430 N N . ARG A 1 178 ? -5.415 13.061 -32.952 1.00 69.62 178 ARG A N 1
ATOM 1431 C CA . ARG A 1 178 ? -5.495 13.763 -31.667 1.00 69.62 178 ARG A CA 1
ATOM 1432 C C . ARG A 1 178 ? -5.077 12.815 -30.541 1.00 69.62 178 ARG A C 1
ATOM 1434 O O . ARG A 1 178 ? -5.354 11.626 -30.605 1.00 69.62 178 ARG A O 1
ATOM 1441 N N . ALA A 1 179 ? -4.415 13.318 -29.500 1.00 64.12 179 ALA A N 1
ATOM 1442 C CA . ALA A 1 179 ? -4.211 12.508 -28.297 1.00 64.12 179 ALA A CA 1
ATOM 1443 C C . ALA A 1 179 ? -5.579 12.059 -27.737 1.00 64.12 179 ALA A C 1
ATOM 1445 O O . ALA A 1 179 ? -6.516 12.867 -27.752 1.00 64.12 179 ALA A O 1
ATOM 1446 N N . PRO A 1 180 ? -5.723 10.801 -27.282 1.00 63.53 180 PRO A N 1
ATOM 1447 C CA . PRO A 1 180 ? -6.999 10.294 -26.799 1.00 63.53 180 PRO A CA 1
ATOM 1448 C C . PRO A 1 180 ? -7.519 11.113 -25.615 1.00 63.53 180 PRO A C 1
ATOM 1450 O O . PRO A 1 180 ? -6.764 11.408 -24.685 1.00 63.53 180 PRO A O 1
ATOM 1453 N N . PRO A 1 181 ? -8.813 11.456 -25.589 1.00 52.44 181 PRO A N 1
ATOM 1454 C CA . PRO A 1 181 ? -9.471 11.860 -24.361 1.00 52.44 181 PRO A CA 1
ATOM 1455 C C . PRO A 1 181 ? -9.750 10.627 -23.483 1.00 52.44 181 PRO A C 1
ATOM 1457 O O . PRO A 1 181 ? -10.588 9.795 -23.825 1.00 52.44 181 PRO A O 1
ATOM 1460 N N . GLY A 1 182 ? -9.109 10.528 -22.315 1.00 54.94 182 GLY A N 1
ATOM 1461 C CA . GLY A 1 182 ? -9.527 9.599 -21.256 1.00 54.94 182 GLY A CA 1
ATOM 1462 C C . GLY A 1 182 ? -8.448 8.659 -20.715 1.00 54.94 182 GLY A C 1
ATOM 1463 O O . GLY A 1 182 ? -7.266 8.780 -21.018 1.00 54.94 182 GLY A O 1
ATOM 1464 N N . ALA A 1 183 ? -8.879 7.747 -19.839 1.00 50.34 183 ALA A N 1
ATOM 1465 C CA . ALA A 1 183 ? -8.011 6.849 -19.083 1.00 50.34 183 ALA A CA 1
ATOM 1466 C C . ALA A 1 183 ? -7.507 5.671 -19.933 1.00 50.34 183 ALA A C 1
ATOM 1468 O O . ALA A 1 183 ? -8.296 4.963 -20.560 1.00 50.34 183 ALA A O 1
ATOM 1469 N N . TYR A 1 184 ? -6.199 5.418 -19.884 1.00 54.22 184 TYR A N 1
ATOM 1470 C CA . TYR A 1 184 ? -5.610 4.171 -20.365 1.00 54.22 184 TYR A CA 1
ATOM 1471 C C . TYR A 1 184 ? -6.112 2.989 -19.520 1.00 54.22 184 TYR A C 1
ATOM 1473 O O . TYR A 1 184 ? -6.061 3.038 -18.291 1.00 54.22 184 TYR A O 1
ATOM 1481 N N . VAL A 1 185 ? -6.584 1.923 -20.172 1.00 52.53 185 VAL A N 1
ATOM 1482 C CA . VAL A 1 185 ? -6.984 0.672 -19.511 1.00 52.53 185 VAL A CA 1
ATOM 1483 C C . VAL A 1 185 ? -5.974 -0.415 -19.885 1.00 52.53 185 VAL A C 1
ATOM 1485 O O . VAL A 1 185 ? -5.974 -0.858 -21.036 1.00 52.53 185 VAL A O 1
ATOM 1488 N N . PRO A 1 186 ? -5.134 -0.883 -18.943 1.00 47.31 186 PRO A N 1
ATOM 1489 C CA . PRO A 1 186 ? -4.224 -1.996 -19.191 1.00 47.31 186 PRO A CA 1
ATOM 1490 C C . PRO A 1 186 ? -4.994 -3.242 -19.661 1.00 47.31 186 PRO A C 1
ATOM 1492 O O . PRO A 1 186 ? -6.065 -3.545 -19.137 1.00 47.31 186 PRO A O 1
ATOM 1495 N N . TYR A 1 187 ? -4.448 -3.982 -20.631 1.00 45.97 187 TYR A N 1
ATOM 1496 C CA . TYR A 1 187 ? -4.956 -5.279 -21.124 1.00 45.97 187 TYR A CA 1
ATOM 1497 C C . TYR A 1 187 ? -6.292 -5.280 -21.885 1.00 45.97 187 TYR A C 1
ATOM 1499 O O . TYR A 1 187 ? -6.673 -6.317 -22.433 1.00 45.97 187 TYR A O 1
ATOM 1507 N N . ARG A 1 188 ? -6.993 -4.147 -22.007 1.00 45.09 188 ARG A N 1
ATOM 1508 C CA . ARG A 1 188 ? -8.152 -4.049 -22.901 1.00 45.09 188 ARG A CA 1
ATOM 1509 C C . ARG A 1 188 ? -7.664 -3.617 -24.281 1.00 45.09 188 ARG A C 1
ATOM 1511 O O . ARG A 1 188 ? -7.376 -2.444 -24.491 1.00 45.09 188 ARG A O 1
ATOM 1518 N N . LYS A 1 189 ? -7.656 -4.541 -25.250 1.00 43.88 189 LYS A N 1
ATOM 1519 C CA . LYS A 1 189 ? -7.665 -4.208 -26.689 1.00 43.88 189 LYS A CA 1
ATOM 1520 C C . LYS A 1 189 ? -9.014 -3.571 -27.055 1.00 43.88 189 LYS A C 1
ATOM 1522 O O . LYS A 1 189 ? -9.753 -4.094 -27.883 1.00 43.88 189 LYS A O 1
ATOM 1527 N N . ALA A 1 190 ? -9.405 -2.488 -26.384 1.00 44.78 190 ALA A N 1
ATOM 1528 C CA . ALA A 1 190 ? -10.426 -1.629 -26.956 1.00 44.78 190 ALA A CA 1
ATOM 1529 C C . ALA A 1 190 ? -9.825 -1.117 -28.273 1.00 44.78 190 ALA A C 1
ATOM 1531 O O . ALA A 1 190 ? -8.664 -0.698 -28.254 1.00 44.78 190 ALA A O 1
ATOM 1532 N N . PRO A 1 191 ? -10.528 -1.214 -29.415 1.00 43.66 191 PRO A N 1
ATOM 1533 C CA . PRO A 1 191 ? -10.023 -0.617 -30.638 1.00 43.66 191 PRO A CA 1
ATOM 1534 C C . PRO A 1 191 ? -9.760 0.851 -30.318 1.00 43.66 191 PRO A C 1
ATOM 1536 O O . PRO A 1 191 ? -10.674 1.550 -29.874 1.00 43.66 191 PRO A O 1
ATOM 1539 N N . ALA A 1 192 ? -8.501 1.280 -30.457 1.00 49.72 192 ALA A N 1
ATOM 1540 C CA . ALA A 1 192 ? -8.161 2.692 -30.396 1.00 49.72 192 ALA A CA 1
ATOM 1541 C C . ALA A 1 192 ? -9.175 3.403 -31.290 1.00 49.72 192 ALA A C 1
ATOM 1543 O O . ALA A 1 192 ? -9.361 2.992 -32.444 1.00 49.72 192 ALA A O 1
ATOM 1544 N N . ARG A 1 193 ? -9.913 4.377 -30.743 1.00 52.34 193 ARG A N 1
ATOM 1545 C CA . ARG A 1 193 ? -10.874 5.109 -31.568 1.00 52.34 193 ARG A CA 1
ATOM 1546 C C . ARG A 1 193 ? -10.093 5.651 -32.761 1.00 52.34 193 ARG A C 1
ATOM 1548 O O . ARG A 1 193 ? -8.950 6.078 -32.621 1.00 52.34 193 ARG A O 1
ATOM 1555 N N . THR A 1 194 ? -10.684 5.590 -33.947 1.00 50.00 194 THR A N 1
ATOM 1556 C CA . THR A 1 194 ? -10.023 5.905 -35.223 1.00 50.00 194 THR A CA 1
ATOM 1557 C C . THR A 1 194 ? -9.362 7.290 -35.245 1.00 50.00 194 THR A C 1
ATOM 1559 O O . THR A 1 194 ? -8.437 7.507 -36.024 1.00 50.00 194 THR A O 1
ATOM 1562 N N . GLU A 1 195 ? -9.778 8.191 -34.353 1.00 53.19 195 GLU A N 1
ATOM 1563 C CA . GLU A 1 195 ? -9.314 9.573 -34.198 1.00 53.19 195 GLU A CA 1
ATOM 1564 C C . GLU A 1 195 ? -8.196 9.778 -33.152 1.00 53.19 195 GLU A C 1
ATOM 1566 O O . GLU A 1 195 ? -7.785 10.918 -32.923 1.00 53.19 195 GLU A O 1
ATOM 1571 N N . GLU A 1 196 ? -7.696 8.714 -32.513 1.00 66.69 196 GLU A N 1
ATOM 1572 C CA . GLU A 1 196 ? -6.780 8.804 -31.369 1.00 66.69 196 GLU A CA 1
ATOM 1573 C C . GLU A 1 196 ? -5.352 8.338 -31.693 1.00 66.69 196 GLU A C 1
ATOM 1575 O O . GLU A 1 196 ? -5.154 7.308 -32.338 1.00 66.69 196 GLU A O 1
ATOM 1580 N N . GLY A 1 197 ? -4.352 9.083 -31.210 1.00 72.06 197 GLY A N 1
ATOM 1581 C CA . GLY A 1 197 ? -2.940 8.812 -31.467 1.00 72.06 197 GLY A CA 1
ATOM 1582 C C . GLY A 1 197 ? -1.974 9.410 -30.448 1.00 72.06 197 GLY A C 1
ATOM 1583 O O . GLY A 1 197 ? -2.044 10.602 -30.140 1.00 72.06 197 GLY A O 1
ATOM 1584 N N . TRP A 1 198 ? -1.048 8.601 -29.928 1.00 77.94 198 TRP A N 1
ATOM 1585 C CA . TRP A 1 198 ? -0.135 8.996 -28.839 1.00 77.94 198 TRP A CA 1
ATOM 1586 C C . TRP A 1 198 ? 1.195 9.545 -29.349 1.00 77.94 198 TRP A C 1
ATOM 1588 O O . TRP A 1 198 ? 1.702 10.537 -28.832 1.00 77.94 198 TRP A O 1
ATOM 1598 N N . TYR A 1 199 ? 1.739 8.920 -30.390 1.00 86.19 199 TYR A N 1
ATOM 1599 C CA . TYR A 1 199 ? 3.129 9.098 -30.791 1.00 86.19 199 TYR A CA 1
ATOM 1600 C C . TYR A 1 199 ? 3.313 10.352 -31.652 1.00 86.19 199 TYR A C 1
ATOM 1602 O O . TYR A 1 199 ? 2.734 10.459 -32.726 1.00 86.19 199 TYR A O 1
ATOM 1610 N N . GLY A 1 200 ? 4.094 11.340 -31.214 1.00 85.12 200 GLY A N 1
ATOM 1611 C CA . GLY A 1 200 ? 4.289 12.563 -31.996 1.00 85.12 200 GLY A CA 1
ATOM 1612 C C . GLY A 1 200 ? 5.296 13.538 -31.395 1.00 85.12 200 GLY A C 1
ATOM 1613 O O . GLY A 1 200 ? 5.582 13.501 -30.204 1.00 85.12 200 GLY A O 1
ATOM 1614 N N . THR A 1 201 ? 5.809 14.450 -32.223 1.00 85.38 201 THR A N 1
ATOM 1615 C CA . THR A 1 201 ? 6.940 15.339 -31.885 1.00 85.38 201 THR A CA 1
ATOM 1616 C C . THR A 1 201 ? 6.634 16.412 -30.840 1.00 85.38 201 THR A C 1
ATOM 1618 O O . THR A 1 201 ? 7.543 16.959 -30.235 1.00 85.38 201 THR A O 1
ATOM 1621 N N . ARG A 1 202 ? 5.359 16.745 -30.620 1.00 85.12 202 ARG A N 1
ATOM 1622 C CA . ARG A 1 202 ? 4.921 17.723 -29.605 1.00 85.12 202 ARG A CA 1
ATOM 1623 C C . ARG A 1 202 ? 3.933 17.109 -28.617 1.00 85.12 202 ARG A C 1
ATOM 1625 O O . ARG A 1 202 ? 3.019 17.787 -28.151 1.00 85.12 202 ARG A O 1
ATOM 1632 N N . LYS A 1 203 ? 4.069 15.807 -28.359 1.00 84.69 203 LYS A N 1
ATOM 1633 C CA . LYS A 1 203 ? 3.179 15.059 -27.472 1.00 84.69 203 LYS A CA 1
ATOM 1634 C C . LYS A 1 203 ? 3.947 14.575 -26.249 1.00 84.69 203 LYS A C 1
ATOM 1636 O O . LYS A 1 203 ? 4.947 13.874 -26.366 1.00 84.69 203 LYS A O 1
ATOM 1641 N N . ILE A 1 204 ? 3.432 14.941 -25.081 1.00 87.44 204 ILE A N 1
ATOM 1642 C CA . ILE A 1 204 ? 3.850 14.403 -23.788 1.00 87.44 204 ILE A CA 1
ATOM 1643 C C . ILE A 1 204 ? 2.657 13.632 -23.230 1.00 87.44 204 ILE A C 1
ATOM 1645 O O . ILE A 1 204 ? 1.544 14.161 -23.181 1.00 87.44 204 ILE A O 1
ATOM 1649 N N . GLY A 1 205 ? 2.885 12.378 -22.856 1.00 86.31 205 GLY A N 1
ATOM 1650 C CA . GLY A 1 205 ? 1.912 11.534 -22.175 1.00 86.31 205 GLY A CA 1
ATOM 1651 C C . GLY A 1 205 ? 2.062 11.641 -20.669 1.00 86.31 205 GLY A C 1
ATOM 1652 O O . GLY A 1 205 ? 3.176 11.581 -20.161 1.00 86.31 205 GLY A O 1
ATOM 1653 N N . LEU A 1 206 ? 0.941 11.769 -19.963 1.00 87.69 206 LEU A N 1
ATOM 1654 C CA . LEU A 1 206 ? 0.870 11.664 -18.509 1.00 87.69 206 LEU A CA 1
ATOM 1655 C C . LEU A 1 206 ? -0.050 10.497 -18.162 1.00 87.69 206 LEU A C 1
ATOM 1657 O O . LEU A 1 206 ? -1.263 10.569 -18.362 1.00 87.69 206 LEU A O 1
ATOM 1661 N N . PHE A 1 207 ? 0.537 9.418 -17.659 1.00 88.62 207 PHE A N 1
ATOM 1662 C CA . PHE A 1 207 ? -0.191 8.241 -17.203 1.00 88.62 207 PHE A CA 1
ATOM 1663 C C . PHE A 1 207 ? -0.423 8.353 -15.702 1.00 88.62 207 PHE A C 1
ATOM 1665 O O . PHE A 1 207 ? 0.526 8.567 -14.953 1.00 88.62 207 PHE A O 1
ATOM 1672 N N . LEU A 1 208 ? -1.681 8.222 -15.274 1.00 88.56 208 LEU A N 1
ATOM 1673 C CA . LEU A 1 208 ? -2.087 8.375 -13.878 1.00 88.56 208 LEU A CA 1
ATOM 1674 C C . LEU A 1 208 ? -2.726 7.087 -13.356 1.00 88.56 208 LEU A C 1
ATOM 1676 O O . LEU A 1 208 ? -3.659 6.551 -13.960 1.00 88.56 208 LEU A O 1
ATOM 1680 N N . TRP A 1 209 ? -2.266 6.627 -12.197 1.00 90.31 209 TRP A N 1
ATOM 1681 C CA . TRP A 1 209 ? -2.798 5.456 -11.506 1.00 90.31 209 TRP A CA 1
ATOM 1682 C C . TRP A 1 209 ? -3.781 5.891 -10.427 1.00 90.31 209 TRP A C 1
ATOM 1684 O O . TRP A 1 209 ? -3.394 6.332 -9.349 1.00 90.31 209 TRP A O 1
ATOM 1694 N N . ARG A 1 210 ? -5.074 5.762 -10.739 1.00 87.88 210 ARG A N 1
ATOM 1695 C CA . ARG A 1 210 ? -6.173 6.147 -9.838 1.00 87.88 210 ARG A CA 1
ATOM 1696 C C . ARG A 1 210 ? -6.439 5.137 -8.723 1.00 87.88 210 ARG A C 1
ATOM 1698 O O . ARG A 1 210 ? -7.072 5.491 -7.732 1.00 87.88 210 ARG A O 1
ATOM 1705 N N . LEU A 1 211 ? -6.034 3.882 -8.917 1.00 90.44 211 LEU A N 1
ATOM 1706 C CA . LEU A 1 211 ? -6.121 2.863 -7.875 1.00 90.44 211 LEU A CA 1
ATOM 1707 C C . LEU A 1 211 ? -5.017 3.097 -6.847 1.00 90.44 211 LEU A C 1
ATOM 1709 O O . LEU A 1 211 ? -3.920 3.527 -7.197 1.00 90.44 211 LEU A O 1
ATOM 1713 N N . ARG A 1 212 ? -5.315 2.788 -5.588 1.00 90.69 212 ARG A N 1
ATOM 1714 C CA . ARG A 1 212 ? -4.352 2.804 -4.487 1.00 90.69 212 ARG A CA 1
ATOM 1715 C C . ARG A 1 212 ? -3.966 1.378 -4.118 1.00 90.69 212 ARG A C 1
ATOM 1717 O O . ARG A 1 212 ? -4.762 0.458 -4.311 1.00 90.69 212 ARG A O 1
ATOM 1724 N N . SER A 1 213 ? -2.765 1.234 -3.571 1.00 93.25 213 SER A N 1
ATOM 1725 C CA . SER A 1 213 ? -2.292 0.008 -2.931 1.00 93.25 213 SER A CA 1
ATOM 1726 C C . SER A 1 213 ? -2.841 -0.077 -1.505 1.00 93.25 213 SER A C 1
ATOM 1728 O O . SER A 1 213 ? -2.755 0.897 -0.756 1.00 93.25 213 SER A O 1
ATOM 1730 N N . PHE A 1 214 ? -3.408 -1.225 -1.137 1.00 93.88 214 PHE A N 1
ATOM 1731 C CA . PHE A 1 214 ? -3.835 -1.546 0.224 1.00 93.88 214 PHE A CA 1
ATOM 1732 C C . PHE A 1 214 ? -3.024 -2.744 0.735 1.00 93.88 214 PHE A C 1
ATOM 1734 O O . PHE A 1 214 ? -3.399 -3.888 0.449 1.00 93.88 214 PHE A O 1
ATOM 1741 N N . PRO A 1 215 ? -1.911 -2.508 1.454 1.00 94.00 215 PRO A N 1
ATOM 1742 C CA . PRO A 1 215 ? -1.048 -3.576 1.935 1.00 94.00 215 PRO A CA 1
ATOM 1743 C C . PRO A 1 215 ? -1.670 -4.338 3.103 1.00 94.00 215 PRO A C 1
ATOM 1745 O O . PRO A 1 215 ? -2.211 -3.764 4.048 1.00 94.00 215 PRO A O 1
ATOM 1748 N N . LEU A 1 216 ? -1.546 -5.656 3.043 1.00 92.75 216 LEU A N 1
ATOM 1749 C CA . LEU A 1 216 ? -1.909 -6.610 4.076 1.00 92.75 216 LEU A CA 1
ATOM 1750 C C . LEU A 1 216 ? -0.660 -7.387 4.486 1.00 92.75 216 LEU A C 1
ATOM 1752 O O . LEU A 1 216 ? 0.145 -7.761 3.638 1.00 92.75 216 LEU A O 1
ATOM 1756 N N . ALA A 1 217 ? -0.509 -7.655 5.781 1.00 91.56 217 ALA A N 1
ATOM 1757 C CA . ALA A 1 217 ? 0.620 -8.406 6.322 1.00 91.56 217 ALA A CA 1
ATOM 1758 C C . ALA A 1 217 ? 0.160 -9.371 7.417 1.00 91.56 217 ALA A C 1
ATOM 1760 O O . ALA A 1 217 ? -0.718 -9.028 8.213 1.00 91.56 217 ALA A O 1
ATOM 1761 N N . GLY A 1 218 ? 0.776 -10.557 7.464 1.00 88.25 218 GLY A N 1
ATOM 1762 C CA . GLY A 1 218 ? 0.427 -11.606 8.429 1.00 88.25 218 GLY A CA 1
ATOM 1763 C C . GLY A 1 218 ? -0.985 -12.151 8.211 1.00 88.25 218 GLY A C 1
ATOM 1764 O O . GLY A 1 218 ? -1.706 -12.410 9.172 1.00 88.25 218 GLY A O 1
ATOM 1765 N N . VAL A 1 219 ? -1.418 -12.240 6.950 1.00 93.06 219 VAL A N 1
ATOM 1766 C CA . VAL A 1 219 ? -2.736 -12.771 6.595 1.00 93.06 219 VAL A CA 1
ATOM 1767 C C . VAL A 1 219 ? -2.598 -14.259 6.289 1.00 93.06 219 VAL A C 1
ATOM 1769 O O . VAL A 1 219 ? -1.792 -14.614 5.429 1.00 93.06 219 VAL A O 1
ATOM 1772 N N . PRO A 1 220 ? -3.380 -15.148 6.923 1.00 94.12 220 PRO A N 1
ATOM 1773 C CA . PRO A 1 220 ? -3.387 -16.556 6.552 1.00 94.12 220 PRO A CA 1
ATOM 1774 C C . PRO A 1 220 ? -3.983 -16.721 5.147 1.00 94.12 220 PRO A C 1
ATOM 1776 O O . PRO A 1 220 ? -5.124 -16.326 4.880 1.00 94.12 220 PRO A O 1
ATOM 1779 N N . ALA A 1 221 ? -3.213 -17.317 4.241 1.00 95.12 221 ALA A N 1
ATOM 1780 C CA . ALA A 1 221 ? -3.647 -17.617 2.886 1.00 95.12 221 ALA A CA 1
ATOM 1781 C C . ALA A 1 221 ? -4.797 -18.634 2.897 1.00 95.12 221 ALA A C 1
ATOM 1783 O O . ALA A 1 221 ? -4.893 -19.509 3.764 1.00 95.12 221 ALA A O 1
ATOM 1784 N N . ARG A 1 222 ? -5.687 -18.553 1.905 1.00 93.94 222 ARG A N 1
ATOM 1785 C CA . ARG A 1 222 ? -6.786 -19.518 1.771 1.00 93.94 222 ARG A CA 1
ATOM 1786 C C . ARG A 1 222 ? -6.321 -20.712 0.948 1.00 93.94 222 ARG A C 1
ATOM 1788 O O . ARG A 1 222 ? -5.929 -20.535 -0.201 1.00 93.94 222 ARG A O 1
ATOM 1795 N N . ARG A 1 223 ? -6.405 -21.921 1.504 1.00 95.00 223 ARG A N 1
ATOM 1796 C CA . ARG A 1 223 ? -6.197 -23.153 0.731 1.00 95.00 223 ARG A CA 1
ATOM 1797 C C . ARG A 1 223 ? -7.243 -23.239 -0.383 1.00 95.00 223 ARG A C 1
ATOM 1799 O O . ARG A 1 223 ? -8.409 -22.930 -0.151 1.00 95.00 223 ARG A O 1
ATOM 1806 N N . ALA A 1 224 ? -6.814 -23.609 -1.582 1.00 94.25 224 ALA A N 1
ATOM 1807 C CA . ALA A 1 224 ? -7.702 -23.780 -2.719 1.00 94.25 224 ALA A CA 1
ATOM 1808 C C . ALA A 1 224 ? -8.596 -25.016 -2.545 1.00 94.25 224 ALA A C 1
ATOM 1810 O O . ALA A 1 224 ? -8.216 -25.996 -1.901 1.00 94.25 224 ALA A O 1
ATOM 1811 N N . ASP A 1 225 ? -9.787 -24.963 -3.135 1.00 91.25 225 ASP A N 1
ATOM 1812 C CA . ASP A 1 225 ? -10.752 -26.055 -3.061 1.00 91.25 225 ASP A CA 1
ATOM 1813 C C . ASP A 1 225 ? -10.328 -27.250 -3.934 1.00 91.25 225 ASP A C 1
ATOM 1815 O O . ASP A 1 225 ? -9.530 -27.129 -4.874 1.00 91.25 225 ASP A O 1
ATOM 1819 N N . ALA A 1 226 ? -10.877 -28.431 -3.637 1.00 89.38 226 ALA A N 1
ATOM 1820 C CA . ALA A 1 226 ? -10.678 -29.620 -4.463 1.00 89.38 226 ALA A CA 1
ATOM 1821 C C . ALA A 1 226 ? -11.129 -29.355 -5.921 1.00 89.38 226 ALA A C 1
ATOM 1823 O O . ALA A 1 226 ? -12.167 -28.725 -6.128 1.00 89.38 226 ALA A O 1
ATOM 1824 N N . PRO A 1 227 ? -10.384 -29.824 -6.943 1.00 91.19 227 PRO A N 1
ATOM 1825 C CA . PRO A 1 227 ? -9.270 -30.779 -6.881 1.00 91.19 227 PRO A CA 1
ATOM 1826 C C . PRO A 1 227 ? -7.889 -30.163 -6.587 1.00 91.19 227 PRO A C 1
ATOM 1828 O O . PRO A 1 227 ? -6.913 -30.898 -6.473 1.00 91.19 227 PRO A O 1
ATOM 1831 N N . ASN A 1 228 ? -7.781 -28.843 -6.432 1.00 92.44 228 ASN A N 1
ATOM 1832 C CA . ASN A 1 228 ? -6.503 -28.127 -6.357 1.00 92.44 228 ASN A CA 1
ATOM 1833 C C . ASN A 1 228 ? -6.037 -27.884 -4.919 1.00 92.44 228 ASN A C 1
ATOM 1835 O O . ASN A 1 228 ? -5.418 -26.865 -4.629 1.00 92.44 228 ASN A O 1
ATOM 1839 N N . ALA A 1 229 ? -6.312 -28.823 -4.012 1.00 90.06 229 ALA A N 1
ATOM 1840 C CA . ALA A 1 229 ? -6.056 -28.659 -2.581 1.00 90.06 229 ALA A CA 1
ATOM 1841 C C . ALA A 1 229 ? -4.574 -28.418 -2.234 1.00 90.06 229 ALA A C 1
ATOM 1843 O O . ALA A 1 229 ? -4.271 -28.043 -1.107 1.00 90.06 229 ALA A O 1
ATOM 1844 N N . HIS A 1 230 ? -3.649 -28.624 -3.174 1.00 90.31 230 HIS A N 1
ATOM 1845 C CA . HIS A 1 230 ? -2.220 -28.308 -3.063 1.00 90.31 230 HIS A CA 1
ATOM 1846 C C . HIS A 1 230 ? -1.861 -26.836 -3.308 1.00 90.31 230 HIS A C 1
ATOM 1848 O O . HIS A 1 230 ? -0.693 -26.455 -3.201 1.00 90.31 230 HIS A O 1
ATOM 1854 N N . GLY A 1 231 ? -2.840 -26.023 -3.689 1.00 94.88 231 GLY A N 1
ATOM 1855 C CA . GLY A 1 231 ? -2.684 -24.606 -3.962 1.00 94.88 231 GLY A CA 1
ATOM 1856 C C . GLY A 1 231 ? -3.257 -23.712 -2.868 1.00 94.88 231 GLY A C 1
ATOM 1857 O O . GLY A 1 231 ? -4.051 -24.133 -2.026 1.00 94.88 231 GLY A O 1
ATOM 1858 N N . TRP A 1 232 ? -2.861 -22.445 -2.911 1.00 97.06 232 TRP A N 1
ATOM 1859 C CA . TRP A 1 232 ? -3.309 -21.400 -2.000 1.00 97.06 232 TRP A CA 1
ATOM 1860 C C . TRP A 1 232 ? -3.620 -20.112 -2.763 1.00 97.06 232 TRP A C 1
ATOM 1862 O O . TRP A 1 232 ? -3.074 -19.854 -3.836 1.00 97.06 232 TRP A O 1
ATOM 1872 N N . HIS A 1 233 ? -4.485 -19.285 -2.190 1.00 96.62 233 HIS A N 1
ATOM 1873 C CA . HIS A 1 233 ? -4.812 -17.945 -2.655 1.00 96.62 233 HIS A CA 1
ATOM 1874 C C . HIS A 1 233 ? -4.279 -16.906 -1.672 1.00 96.62 233 HIS A C 1
ATOM 1876 O O . HIS A 1 233 ? -4.436 -17.060 -0.459 1.00 96.62 233 HIS A O 1
ATOM 1882 N N . PHE A 1 234 ? -3.739 -15.807 -2.203 1.00 95.88 234 PHE A N 1
ATOM 1883 C CA . PHE A 1 234 ? -3.409 -14.626 -1.401 1.00 95.88 234 PHE A CA 1
ATOM 1884 C C . PHE A 1 234 ? -4.671 -13.986 -0.811 1.00 95.88 234 PHE A C 1
ATOM 1886 O O . PHE A 1 234 ? -4.697 -13.605 0.355 1.00 95.88 234 PHE A O 1
ATOM 1893 N N . SER A 1 235 ? -5.743 -13.899 -1.607 1.00 92.94 235 SER A N 1
ATOM 1894 C CA . SER A 1 235 ? -7.020 -13.348 -1.154 1.00 92.94 235 SER A CA 1
ATOM 1895 C C . SER A 1 235 ? -7.658 -14.232 -0.072 1.00 92.94 235 SER A C 1
ATOM 1897 O O . SER A 1 235 ? -7.894 -15.420 -0.328 1.00 92.94 235 SER A O 1
ATOM 1899 N N . PRO A 1 236 ? -8.058 -13.671 1.088 1.00 90.50 236 PRO A N 1
ATOM 1900 C CA . PRO A 1 236 ? -8.792 -14.411 2.118 1.00 90.50 236 PRO A CA 1
ATOM 1901 C C . PRO A 1 236 ? -10.115 -15.014 1.626 1.00 90.50 236 PRO A C 1
ATOM 1903 O O . PRO A 1 236 ? -10.580 -16.005 2.193 1.00 90.50 236 PRO A O 1
ATOM 1906 N N . LEU A 1 237 ? -10.705 -14.445 0.569 1.00 89.31 237 LEU A N 1
ATOM 1907 C CA . LEU A 1 237 ? -11.946 -14.922 -0.053 1.00 89.31 237 LEU A CA 1
ATOM 1908 C C . LEU A 1 237 ? -11.722 -16.049 -1.071 1.00 89.31 237 LEU A C 1
ATOM 1910 O O . LEU A 1 237 ? -12.686 -16.582 -1.602 1.00 89.31 237 LEU A O 1
ATOM 1914 N N . GLY A 1 238 ? -10.473 -16.379 -1.417 1.00 91.12 238 GLY A N 1
ATOM 1915 C CA . GLY A 1 238 ? -10.184 -17.320 -2.510 1.00 91.12 238 GLY A CA 1
ATOM 1916 C C . GLY A 1 238 ? -10.465 -16.766 -3.908 1.00 91.12 238 GLY A C 1
ATOM 1917 O O . GLY A 1 238 ? -10.300 -17.467 -4.902 1.00 91.12 238 GLY A O 1
ATOM 1918 N N . ALA A 1 239 ? -10.867 -15.499 -4.017 1.00 90.31 239 ALA A N 1
ATOM 1919 C CA . ALA A 1 239 ? -11.086 -14.863 -5.305 1.00 90.31 239 ALA A CA 1
ATOM 1920 C C . ALA A 1 239 ? -9.743 -14.637 -6.029 1.00 90.31 239 ALA A C 1
ATOM 1922 O O . ALA A 1 239 ? -8.789 -14.169 -5.396 1.00 90.31 239 ALA A O 1
ATOM 1923 N N . PRO A 1 240 ? -9.646 -14.930 -7.340 1.00 91.75 240 PRO A N 1
ATOM 1924 C CA . PRO A 1 240 ? -8.470 -14.575 -8.118 1.00 91.75 240 PRO A CA 1
ATOM 1925 C C . PRO A 1 240 ? -8.372 -13.049 -8.226 1.00 91.75 240 PRO A C 1
ATOM 1927 O O . PRO A 1 240 ? -9.296 -12.396 -8.711 1.00 91.75 240 PRO A O 1
ATOM 1930 N N . ALA A 1 241 ? -7.254 -12.484 -7.779 1.00 91.31 241 ALA A N 1
ATOM 1931 C CA . ALA A 1 241 ? -7.015 -11.046 -7.803 1.00 91.31 241 ALA A CA 1
ATOM 1932 C C . ALA A 1 241 ? -5.535 -10.746 -8.090 1.00 91.31 241 ALA A C 1
ATOM 1934 O O . ALA A 1 241 ? -4.666 -11.442 -7.561 1.00 91.31 241 ALA A O 1
ATOM 1935 N N . PRO A 1 242 ? -5.232 -9.720 -8.903 1.00 95.31 242 PRO A N 1
ATOM 1936 C CA . PRO A 1 242 ? -3.857 -9.304 -9.137 1.00 95.31 242 PRO A CA 1
ATOM 1937 C C . PRO A 1 242 ? -3.226 -8.735 -7.867 1.00 95.31 242 PRO A C 1
ATOM 1939 O O . PRO A 1 242 ? -3.861 -7.975 -7.133 1.00 95.31 242 PRO A O 1
ATOM 1942 N N . LEU A 1 243 ? -1.956 -9.066 -7.653 1.00 96.88 243 LEU A N 1
ATOM 1943 C CA . LEU A 1 243 ? -1.136 -8.499 -6.589 1.00 96.88 243 LEU A CA 1
ATOM 1944 C C . LEU A 1 243 ? -0.611 -7.134 -7.029 1.00 96.88 243 LEU A C 1
ATOM 1946 O O . LEU A 1 243 ? -0.192 -6.964 -8.177 1.00 96.88 243 LEU A O 1
ATOM 1950 N N . PHE A 1 244 ? -0.663 -6.162 -6.128 1.00 96.56 244 PHE A N 1
ATOM 1951 C CA . PHE A 1 244 ? -0.262 -4.788 -6.392 1.00 96.56 244 PHE A CA 1
ATOM 1952 C C . PHE A 1 244 ? 1.129 -4.488 -5.849 1.00 96.56 244 PHE A C 1
ATOM 1954 O O . PHE A 1 244 ? 1.605 -5.104 -4.898 1.00 96.56 244 PHE A O 1
ATOM 1961 N N . THR A 1 245 ? 1.767 -3.516 -6.484 1.00 95.06 245 THR A N 1
ATOM 1962 C CA . THR A 1 245 ? 2.983 -2.875 -6.002 1.00 95.06 245 THR A CA 1
ATOM 1963 C C . THR A 1 245 ? 2.685 -2.080 -4.721 1.00 95.06 245 THR A C 1
ATOM 1965 O O . THR A 1 245 ? 1.699 -1.343 -4.646 1.00 95.06 245 THR A O 1
ATOM 1968 N N . ASP A 1 246 ? 3.548 -2.212 -3.717 1.00 91.62 246 ASP A N 1
ATOM 1969 C CA . ASP A 1 246 ? 3.471 -1.455 -2.463 1.00 91.62 246 ASP A CA 1
ATOM 1970 C C . ASP A 1 246 ? 4.842 -0.904 -2.091 1.00 91.62 246 ASP A C 1
ATOM 1972 O O . ASP A 1 246 ? 5.623 -1.503 -1.352 1.00 91.62 246 ASP A O 1
ATOM 1976 N N . THR A 1 247 ? 5.171 0.227 -2.696 1.00 83.38 247 THR A N 1
ATOM 1977 C CA . THR A 1 247 ? 6.484 0.852 -2.582 1.00 83.38 247 THR A CA 1
ATOM 1978 C C . THR A 1 247 ? 6.337 2.360 -2.706 1.00 83.38 247 THR A C 1
ATOM 1980 O O . THR A 1 247 ? 5.422 2.846 -3.380 1.00 83.38 247 THR A O 1
ATOM 1983 N N . PRO A 1 248 ? 7.210 3.134 -2.038 1.00 85.38 248 PRO A N 1
ATOM 1984 C CA . PRO A 1 248 ? 7.128 4.581 -2.094 1.00 85.38 248 PRO A CA 1
ATOM 1985 C C . PRO A 1 248 ? 7.338 5.069 -3.528 1.00 85.38 248 PRO A C 1
ATOM 1987 O O . PRO A 1 248 ? 8.084 4.477 -4.310 1.00 85.38 248 PRO A O 1
ATOM 1990 N N . ALA A 1 249 ? 6.699 6.191 -3.847 1.00 86.69 249 ALA A N 1
ATOM 1991 C CA . ALA A 1 249 ? 6.951 6.888 -5.098 1.00 86.69 249 ALA A CA 1
ATOM 1992 C C . ALA A 1 249 ? 8.431 7.292 -5.230 1.00 86.69 249 ALA A C 1
ATOM 1994 O O . ALA A 1 249 ? 9.116 7.484 -4.222 1.00 86.69 249 ALA A O 1
ATOM 1995 N N . GLU A 1 250 ? 8.893 7.476 -6.471 1.00 91.44 250 GLU A N 1
ATOM 1996 C CA . GLU A 1 250 ? 10.231 8.002 -6.762 1.00 91.44 250 GLU A CA 1
ATOM 1997 C C . GLU A 1 250 ? 10.417 9.368 -6.092 1.00 91.44 250 GLU A C 1
ATOM 1999 O O . GLU A 1 250 ? 9.579 10.265 -6.243 1.00 91.44 250 GLU A O 1
ATOM 2004 N N . ARG A 1 251 ? 11.507 9.499 -5.331 1.00 87.38 251 ARG A N 1
ATOM 2005 C CA . ARG A 1 251 ? 11.834 10.700 -4.551 1.00 87.38 251 ARG A CA 1
ATOM 2006 C C . ARG A 1 251 ? 13.017 11.463 -5.128 1.00 87.38 251 ARG A C 1
ATOM 2008 O O . ARG A 1 251 ? 13.191 12.625 -4.768 1.00 87.38 251 ARG A O 1
ATOM 2015 N N . ASP A 1 252 ? 13.830 10.838 -5.979 1.00 91.06 252 ASP A N 1
ATOM 2016 C CA . ASP A 1 252 ? 14.915 11.532 -6.660 1.00 91.06 252 ASP A CA 1
ATOM 2017 C C . ASP A 1 252 ? 14.323 12.474 -7.726 1.00 91.06 252 ASP A C 1
ATOM 2019 O O . ASP A 1 252 ? 13.742 12.011 -8.711 1.00 91.06 252 ASP A O 1
ATOM 2023 N N . PRO A 1 253 ? 14.481 13.801 -7.576 1.00 88.62 253 PRO A N 1
ATOM 2024 C CA . PRO A 1 253 ? 13.902 14.778 -8.493 1.00 88.62 253 PRO A CA 1
ATOM 2025 C C . PRO A 1 253 ? 14.503 14.757 -9.901 1.00 88.62 253 PRO A C 1
ATOM 2027 O O . PRO A 1 253 ? 14.004 15.468 -10.779 1.00 88.62 253 PRO A O 1
ATOM 2030 N N . ALA A 1 254 ? 15.589 14.011 -10.111 1.00 90.75 254 ALA A N 1
ATOM 2031 C CA . ALA A 1 254 ? 16.225 13.826 -11.406 1.00 90.75 254 ALA A CA 1
ATOM 2032 C C . ALA A 1 254 ? 15.781 12.537 -12.119 1.00 90.75 254 ALA A C 1
ATOM 2034 O O . ALA A 1 254 ? 16.134 12.351 -13.286 1.00 90.75 254 ALA A O 1
ATOM 2035 N N . ARG A 1 255 ? 15.024 11.651 -11.458 1.00 91.31 255 ARG A N 1
ATOM 2036 C CA . ARG A 1 255 ? 14.644 10.338 -12.000 1.00 91.31 255 ARG A CA 1
ATOM 2037 C C . ARG A 1 255 ? 13.156 10.248 -12.292 1.00 91.31 255 ARG A C 1
ATOM 2039 O O . ARG A 1 255 ? 12.334 10.865 -11.625 1.00 91.31 255 ARG A O 1
ATOM 2046 N N . LEU A 1 256 ? 12.830 9.448 -13.301 1.00 91.69 256 LEU A N 1
ATOM 2047 C CA . LEU A 1 256 ? 11.455 9.061 -13.590 1.00 91.69 256 LEU A CA 1
ATOM 2048 C C . LEU A 1 256 ? 11.027 7.910 -12.686 1.00 91.69 256 LEU A C 1
ATOM 2050 O O . LEU A 1 256 ? 11.833 7.045 -12.325 1.00 91.69 256 LEU A O 1
ATOM 2054 N N . ALA A 1 257 ? 9.735 7.869 -12.381 1.00 92.19 257 ALA A N 1
ATOM 2055 C CA . ALA A 1 257 ? 9.094 6.715 -11.789 1.00 92.19 257 ALA A CA 1
ATOM 2056 C C . ALA A 1 257 ? 9.388 5.459 -12.625 1.00 92.19 257 ALA A C 1
ATOM 2058 O O . ALA A 1 257 ? 9.471 5.510 -13.847 1.00 92.19 257 ALA A O 1
ATOM 2059 N N . ARG A 1 258 ? 9.537 4.318 -11.950 1.00 90.88 258 ARG A N 1
ATOM 2060 C CA . ARG A 1 258 ? 9.592 2.982 -12.557 1.00 90.88 258 ARG A CA 1
ATOM 2061 C C . ARG A 1 258 ? 8.297 2.251 -12.218 1.00 90.88 258 ARG A C 1
ATOM 2063 O O . ARG A 1 258 ? 7.519 2.737 -11.399 1.00 90.88 258 ARG A O 1
ATOM 2070 N N . GLU A 1 259 ? 8.095 1.060 -12.781 1.00 90.25 259 GLU A N 1
ATOM 2071 C CA . GLU A 1 259 ? 6.933 0.212 -12.461 1.00 90.25 259 GLU A CA 1
ATOM 2072 C C . GLU A 1 259 ? 6.719 0.047 -10.952 1.00 90.25 259 GLU A C 1
ATOM 2074 O O . GLU A 1 259 ? 5.586 0.079 -10.485 1.00 90.25 259 GLU A O 1
ATOM 2079 N N . ILE A 1 260 ? 7.802 -0.079 -10.183 1.00 91.25 260 ILE A N 1
ATOM 2080 C CA . ILE A 1 260 ? 7.735 -0.251 -8.731 1.00 91.25 260 ILE A CA 1
ATOM 2081 C C . ILE A 1 260 ? 7.280 1.012 -7.990 1.00 91.25 260 ILE A C 1
ATOM 2083 O O . ILE A 1 260 ? 6.779 0.936 -6.880 1.00 91.25 260 ILE A O 1
ATOM 2087 N N . HIS A 1 261 ? 7.384 2.195 -8.587 1.00 92.44 261 HIS A N 1
ATOM 2088 C CA . HIS A 1 261 ? 7.045 3.454 -7.915 1.00 92.44 261 HIS A CA 1
ATOM 2089 C C . HIS A 1 261 ? 5.566 3.852 -8.056 1.00 92.44 261 HIS A C 1
ATOM 2091 O O . HIS A 1 261 ? 5.169 4.905 -7.552 1.00 92.44 261 HIS A O 1
ATOM 2097 N N . VAL A 1 262 ? 4.749 3.064 -8.766 1.00 92.56 262 VAL A N 1
ATOM 2098 C CA . VAL A 1 262 ? 3.329 3.364 -9.014 1.00 92.56 262 VAL A CA 1
ATOM 2099 C C . VAL A 1 262 ? 2.438 2.226 -8.522 1.00 92.56 262 VAL A C 1
ATOM 2101 O O . VAL A 1 262 ? 2.818 1.083 -8.743 1.00 92.56 262 VAL A O 1
ATOM 2104 N N . PRO A 1 263 ? 1.262 2.500 -7.918 1.00 92.50 263 PRO A N 1
ATOM 2105 C CA . PRO A 1 263 ? 0.340 1.485 -7.394 1.00 92.50 263 PRO A CA 1
ATOM 2106 C C . PRO A 1 263 ? -0.398 0.766 -8.535 1.00 92.50 263 PRO A C 1
ATOM 2108 O O . PRO A 1 263 ? -1.481 1.168 -8.971 1.00 92.50 263 PRO A O 1
ATOM 2111 N N . ALA A 1 264 ? 0.205 -0.298 -9.054 1.00 92.50 264 ALA A N 1
ATOM 2112 C CA . ALA A 1 264 ? -0.265 -1.040 -10.218 1.00 92.50 264 ALA A CA 1
ATOM 2113 C C . ALA A 1 264 ? -0.249 -2.553 -9.956 1.00 92.50 264 ALA A C 1
ATOM 2115 O O . ALA A 1 264 ? 0.475 -3.014 -9.077 1.00 92.50 264 ALA A O 1
ATOM 2116 N N . PRO A 1 265 ? -0.995 -3.357 -10.731 1.00 94.81 265 PRO A N 1
ATOM 2117 C CA . PRO A 1 265 ? -0.769 -4.795 -10.777 1.00 94.81 265 PRO A CA 1
ATOM 2118 C C . PRO A 1 265 ? 0.687 -5.110 -11.134 1.00 94.81 265 PRO A C 1
ATOM 2120 O O . PRO A 1 265 ? 1.198 -4.596 -12.134 1.00 94.81 265 PRO A O 1
ATOM 2123 N N . ILE A 1 266 ? 1.332 -5.983 -10.362 1.00 94.69 266 ILE A N 1
ATOM 2124 C CA . ILE A 1 266 ? 2.685 -6.460 -10.653 1.00 94.69 266 ILE A CA 1
ATOM 2125 C C . ILE A 1 266 ? 2.646 -7.237 -11.968 1.00 94.69 266 ILE A C 1
ATOM 2127 O O . ILE A 1 266 ? 1.885 -8.194 -12.141 1.00 94.69 266 ILE A O 1
ATOM 2131 N N . ARG A 1 267 ? 3.482 -6.824 -12.920 1.00 92.19 267 ARG A N 1
ATOM 2132 C CA . ARG A 1 267 ? 3.587 -7.495 -14.212 1.00 92.19 267 ARG A CA 1
ATOM 2133 C C . ARG A 1 267 ? 4.328 -8.828 -14.032 1.00 92.19 267 ARG A C 1
ATOM 2135 O O . ARG A 1 267 ? 5.443 -8.814 -13.508 1.00 92.19 267 ARG A O 1
ATOM 2142 N N . PRO A 1 268 ? 3.776 -9.971 -14.490 1.00 92.94 268 PRO A N 1
ATOM 2143 C CA . PRO A 1 268 ? 4.404 -11.283 -14.294 1.00 92.94 268 PRO A CA 1
ATOM 2144 C C . PRO A 1 268 ? 5.843 -11.345 -14.802 1.00 92.94 268 PRO A C 1
ATOM 2146 O O . PRO A 1 268 ? 6.713 -11.953 -14.191 1.00 92.94 268 PRO A O 1
ATOM 2149 N N . LEU A 1 269 ? 6.113 -10.671 -15.916 1.00 90.31 269 LEU A N 1
ATOM 2150 C CA . LEU A 1 269 ? 7.432 -10.658 -16.518 1.00 90.31 269 LEU A CA 1
ATOM 2151 C C . LEU A 1 269 ? 8.451 -9.822 -15.733 1.00 90.31 269 LEU A C 1
ATOM 2153 O O . LEU A 1 269 ? 9.595 -10.251 -15.593 1.00 90.31 269 LEU A O 1
ATOM 2157 N N . ALA A 1 270 ? 8.035 -8.681 -15.173 1.00 90.44 270 ALA A N 1
ATOM 2158 C CA . ALA A 1 270 ? 8.876 -7.898 -14.268 1.00 90.44 270 ALA A CA 1
ATOM 2159 C C . ALA A 1 270 ? 9.248 -8.728 -13.030 1.00 90.44 270 ALA A C 1
ATOM 2161 O O . ALA A 1 270 ? 10.423 -8.835 -12.693 1.00 90.44 270 ALA A O 1
ATOM 2162 N N . PHE A 1 271 ? 8.258 -9.406 -12.439 1.00 94.62 271 PHE A N 1
ATOM 2163 C CA . PHE A 1 271 ? 8.448 -10.278 -11.281 1.00 94.62 271 PHE A CA 1
ATOM 2164 C C . PHE A 1 271 ? 9.387 -11.456 -11.569 1.00 94.62 271 PHE A C 1
ATOM 2166 O O . PHE A 1 271 ? 10.318 -11.722 -10.815 1.00 94.62 271 PHE A O 1
ATOM 2173 N N . ARG A 1 272 ? 9.187 -12.146 -12.699 1.00 93.81 272 ARG A N 1
ATOM 2174 C CA . ARG A 1 272 ? 10.075 -13.230 -13.137 1.00 93.81 272 ARG A CA 1
ATOM 2175 C C . ARG A 1 272 ? 11.516 -12.751 -13.299 1.00 93.81 272 ARG A C 1
ATOM 2177 O O . ARG A 1 272 ? 12.430 -13.432 -12.847 1.00 93.81 272 ARG A O 1
ATOM 2184 N N . THR A 1 273 ? 11.704 -11.602 -13.944 1.00 90.50 273 THR A N 1
ATOM 2185 C CA . THR A 1 273 ? 13.043 -11.088 -14.257 1.00 90.50 273 THR A CA 1
ATOM 2186 C C . THR A 1 273 ? 13.778 -10.622 -12.999 1.00 90.50 273 THR A C 1
ATOM 2188 O O . THR A 1 273 ? 14.972 -10.864 -12.886 1.00 90.50 273 THR A O 1
ATOM 2191 N N . ASP A 1 274 ? 13.079 -10.035 -12.024 1.00 93.12 274 ASP A N 1
ATOM 2192 C CA . ASP A 1 274 ? 13.643 -9.712 -10.702 1.00 93.12 274 ASP A CA 1
ATOM 2193 C C . ASP A 1 274 ? 14.163 -10.961 -9.978 1.00 93.12 274 ASP A C 1
ATOM 2195 O O . ASP A 1 274 ? 15.304 -10.997 -9.526 1.00 93.12 274 ASP A O 1
ATOM 2199 N N . LEU A 1 275 ? 13.373 -12.038 -9.952 1.00 94.81 275 LEU A N 1
ATOM 2200 C CA . LEU A 1 275 ? 13.794 -13.302 -9.339 1.00 94.81 275 LEU A CA 1
ATOM 2201 C C . LEU A 1 275 ? 14.962 -13.965 -10.089 1.00 94.81 275 LEU A C 1
ATOM 2203 O O . LEU A 1 275 ? 15.795 -14.630 -9.476 1.00 94.81 275 LEU A O 1
ATOM 2207 N N . GLU A 1 276 ? 15.030 -13.825 -11.414 1.00 92.88 276 GLU A N 1
ATOM 2208 C CA . GLU A 1 276 ? 16.168 -14.288 -12.222 1.00 92.88 276 GLU A CA 1
ATOM 2209 C C . GLU A 1 276 ? 17.434 -13.465 -11.943 1.00 92.88 276 GLU A C 1
ATOM 2211 O O . GLU A 1 276 ? 18.496 -14.054 -11.741 1.00 92.88 276 GLU A O 1
ATOM 2216 N N . ALA A 1 277 ? 17.317 -12.136 -11.863 1.00 90.94 277 ALA A N 1
ATOM 2217 C CA . ALA A 1 277 ? 18.417 -11.237 -11.520 1.00 90.94 277 ALA A CA 1
ATOM 2218 C C . ALA A 1 277 ? 18.943 -11.513 -10.105 1.00 90.94 277 ALA A C 1
ATOM 2220 O O . ALA A 1 277 ? 20.140 -11.719 -9.921 1.00 90.94 277 ALA A O 1
ATOM 2221 N N . TYR A 1 278 ? 18.043 -11.656 -9.128 1.00 94.38 278 TYR A N 1
ATOM 2222 C CA . TYR A 1 278 ? 18.400 -12.043 -7.765 1.00 94.38 278 TYR A CA 1
ATOM 2223 C C . TYR A 1 278 ? 19.208 -13.350 -7.739 1.00 94.38 278 TYR A C 1
ATOM 2225 O O . TYR A 1 278 ? 20.231 -13.443 -7.060 1.00 94.38 278 TYR A O 1
ATOM 2233 N N . ARG A 1 279 ? 18.786 -14.377 -8.491 1.00 93.56 279 ARG A N 1
ATOM 2234 C CA . ARG A 1 279 ? 19.540 -15.638 -8.564 1.00 93.56 279 ARG A CA 1
ATOM 2235 C C . ARG A 1 279 ? 20.909 -15.442 -9.199 1.00 93.56 279 ARG A C 1
ATOM 2237 O O . ARG A 1 279 ? 21.884 -15.962 -8.672 1.00 93.56 279 ARG A O 1
ATOM 2244 N N . ALA A 1 280 ? 20.996 -14.699 -10.298 1.00 92.38 280 ALA A N 1
ATOM 2245 C CA . ALA A 1 280 ? 22.270 -14.443 -10.959 1.00 92.38 280 ALA A CA 1
ATOM 2246 C C . ALA A 1 280 ? 23.277 -13.751 -10.021 1.00 92.38 280 ALA A C 1
ATOM 2248 O O . ALA A 1 280 ? 24.439 -14.158 -9.974 1.00 92.38 280 ALA A O 1
ATOM 2249 N N . ASP A 1 281 ? 22.815 -12.774 -9.238 1.00 91.81 281 ASP A N 1
ATOM 2250 C CA . ASP A 1 281 ? 23.674 -11.950 -8.385 1.00 91.81 281 ASP A CA 1
ATOM 2251 C C . ASP A 1 281 ? 24.024 -12.626 -7.048 1.00 91.81 281 ASP A C 1
ATOM 2253 O O . ASP A 1 281 ? 25.158 -12.518 -6.576 1.00 91.81 281 ASP A O 1
ATOM 2257 N N . TYR A 1 282 ? 23.076 -13.343 -6.431 1.00 93.81 282 TYR A N 1
ATOM 2258 C CA . TYR A 1 282 ? 23.215 -13.818 -5.047 1.00 93.81 282 TYR A CA 1
ATOM 2259 C C . TYR A 1 282 ? 23.355 -15.336 -4.898 1.00 93.81 282 TYR A C 1
ATOM 2261 O O . TYR A 1 282 ? 23.892 -15.795 -3.889 1.00 93.81 282 TYR A O 1
ATOM 2269 N N . GLN A 1 283 ? 22.940 -16.145 -5.878 1.00 89.94 283 GLN A N 1
ATOM 2270 C CA . GLN A 1 283 ? 23.107 -17.604 -5.803 1.00 89.94 283 GLN A CA 1
ATOM 2271 C C . GLN A 1 283 ? 24.580 -18.060 -5.725 1.00 89.94 283 GLN A C 1
ATOM 2273 O O . GLN A 1 283 ? 24.834 -19.059 -5.046 1.00 89.94 283 GLN A O 1
ATOM 2278 N N . PRO A 1 284 ? 25.564 -17.362 -6.338 1.00 94.06 284 PRO A N 1
ATOM 2279 C CA . PRO A 1 284 ? 26.981 -17.688 -6.157 1.00 94.06 284 PRO A CA 1
ATOM 2280 C C . PRO A 1 284 ? 27.504 -17.464 -4.730 1.00 94.06 284 PRO A C 1
ATOM 2282 O O . PRO A 1 284 ? 28.539 -18.023 -4.368 1.00 94.06 284 PRO A O 1
ATOM 2285 N N . LEU A 1 285 ? 26.820 -16.648 -3.921 1.00 93.69 285 LEU A N 1
ATOM 2286 C CA . LEU A 1 285 ? 27.232 -16.345 -2.552 1.00 93.69 285 LEU A CA 1
ATOM 2287 C C . LEU A 1 285 ? 26.817 -17.464 -1.579 1.00 93.69 285 LEU A C 1
ATOM 2289 O O . LEU A 1 285 ? 25.825 -18.161 -1.831 1.00 93.69 285 LEU A O 1
ATOM 2293 N N . PRO A 1 286 ? 27.523 -17.629 -0.445 1.00 93.56 286 PRO A N 1
ATOM 2294 C CA . PRO A 1 286 ? 27.079 -18.464 0.674 1.00 93.56 286 PRO A CA 1
ATOM 2295 C C . PRO A 1 286 ? 25.666 -18.095 1.154 1.00 93.56 286 PRO A C 1
ATOM 2297 O O . PRO A 1 286 ? 25.285 -16.926 1.122 1.00 93.56 286 PRO A O 1
ATOM 2300 N N . SER A 1 287 ? 24.875 -19.081 1.592 1.00 89.12 287 SER A N 1
ATOM 2301 C CA . SER A 1 287 ? 23.449 -18.897 1.924 1.00 89.12 287 SER A CA 1
ATOM 2302 C C . SER A 1 287 ? 23.189 -17.876 3.035 1.00 89.12 287 SER A C 1
ATOM 2304 O O . SER A 1 287 ? 22.179 -17.184 3.004 1.00 89.12 287 SER A O 1
ATOM 2306 N N . ASP A 1 288 ? 24.106 -17.756 3.993 1.00 90.88 288 ASP A N 1
ATOM 2307 C CA . ASP A 1 288 ? 24.067 -16.802 5.108 1.00 90.88 288 ASP A CA 1
ATOM 2308 C C . ASP A 1 288 ? 24.303 -15.343 4.680 1.00 90.88 288 ASP A C 1
ATOM 2310 O O . ASP A 1 288 ? 23.973 -14.420 5.420 1.00 90.88 288 ASP A O 1
ATOM 2314 N N . GLN A 1 289 ? 24.840 -15.124 3.478 1.00 92.25 289 GLN A N 1
ATOM 2315 C CA . GLN A 1 289 ? 25.120 -13.794 2.927 1.00 92.25 289 GLN A CA 1
ATOM 2316 C C . GLN A 1 289 ? 24.061 -13.329 1.920 1.00 92.25 289 GLN A C 1
ATOM 2318 O O . GLN A 1 289 ? 24.138 -12.208 1.412 1.00 92.25 289 GLN A O 1
ATOM 2323 N N . ARG A 1 290 ? 23.071 -14.173 1.605 1.00 93.44 290 ARG A N 1
ATOM 2324 C CA . ARG A 1 290 ? 22.026 -13.850 0.629 1.00 93.44 290 ARG A CA 1
ATOM 2325 C C . ARG A 1 290 ? 20.971 -12.939 1.263 1.00 93.44 290 ARG A C 1
ATOM 2327 O O . ARG A 1 290 ? 20.453 -13.262 2.333 1.00 93.44 290 ARG A O 1
ATOM 2334 N N . PRO A 1 291 ? 20.592 -11.819 0.621 1.00 95.31 291 PRO A N 1
ATOM 2335 C CA . PRO A 1 291 ? 19.511 -10.979 1.123 1.00 95.31 291 PRO A CA 1
ATOM 2336 C C . PRO A 1 291 ? 18.190 -11.752 1.177 1.00 95.31 291 PRO A C 1
ATOM 2338 O O . PRO A 1 291 ? 17.841 -12.439 0.224 1.00 95.31 291 PRO A O 1
ATOM 2341 N N . ALA A 1 292 ? 17.392 -11.585 2.231 1.00 95.00 292 ALA A N 1
ATOM 2342 C CA . ALA A 1 292 ? 16.085 -12.249 2.346 1.00 95.00 292 ALA A CA 1
ATOM 2343 C C . ALA A 1 292 ? 14.999 -11.688 1.397 1.00 95.00 292 ALA A C 1
ATOM 2345 O O . ALA A 1 292 ? 13.828 -12.041 1.510 1.00 95.00 292 ALA A O 1
ATOM 2346 N N . HIS A 1 293 ? 15.359 -10.775 0.495 1.00 95.31 293 HIS A N 1
ATOM 2347 C CA . HIS A 1 293 ? 14.436 -10.081 -0.392 1.00 95.31 293 HIS A CA 1
ATOM 2348 C C . HIS A 1 293 ? 15.084 -9.743 -1.739 1.00 95.31 293 HIS A C 1
ATOM 2350 O O . HIS A 1 293 ? 16.300 -9.621 -1.854 1.00 95.31 293 HIS A O 1
ATOM 2356 N N . SER A 1 294 ? 14.225 -9.539 -2.728 1.00 94.88 294 SER A N 1
ATOM 2357 C CA . SER A 1 294 ? 14.494 -9.011 -4.069 1.00 94.88 294 SER A CA 1
ATOM 2358 C C . SER A 1 294 ? 13.825 -7.633 -4.216 1.00 94.88 294 SER A C 1
ATOM 2360 O O . SER A 1 294 ? 13.425 -7.037 -3.204 1.00 94.88 294 SER A O 1
ATOM 2362 N N . GLU A 1 295 ? 13.714 -7.095 -5.435 1.00 92.38 295 GLU A N 1
ATOM 2363 C CA . GLU A 1 295 ? 13.075 -5.794 -5.663 1.00 92.38 295 GLU A CA 1
ATOM 2364 C C . GLU A 1 295 ? 11.572 -5.846 -5.326 1.00 92.38 295 GLU A C 1
ATOM 2366 O O . GLU A 1 295 ? 11.060 -4.954 -4.643 1.00 92.38 295 GLU A O 1
ATOM 2371 N N . TRP A 1 296 ? 10.882 -6.923 -5.722 1.00 94.50 296 TRP A N 1
ATOM 2372 C CA . TRP A 1 296 ? 9.427 -7.068 -5.568 1.00 94.50 296 TRP A CA 1
ATOM 2373 C C . TRP A 1 296 ? 9.003 -8.007 -4.433 1.00 94.50 296 TRP A C 1
ATOM 2375 O O . TRP A 1 296 ? 7.923 -7.829 -3.861 1.00 94.50 296 TRP A O 1
ATOM 2385 N N . TYR A 1 297 ? 9.830 -9.008 -4.117 1.00 96.94 297 TYR A N 1
ATOM 2386 C CA . TYR A 1 297 ? 9.493 -10.095 -3.194 1.00 96.94 297 TYR A CA 1
ATOM 2387 C C . TYR A 1 297 ? 10.356 -10.103 -1.930 1.00 96.94 297 TYR A C 1
ATOM 2389 O O . TYR A 1 297 ? 11.577 -9.967 -2.012 1.00 96.94 297 TYR A O 1
ATOM 2397 N N . GLY A 1 298 ? 9.738 -10.364 -0.780 1.00 95.38 298 GLY A N 1
ATOM 2398 C CA . GLY A 1 298 ? 10.399 -10.628 0.499 1.00 95.38 298 GLY A CA 1
ATOM 2399 C C . GLY A 1 298 ? 9.844 -9.774 1.644 1.00 95.38 298 GLY A C 1
ATOM 2400 O O . GLY A 1 298 ? 8.883 -9.020 1.459 1.00 95.38 298 GLY A O 1
ATOM 2401 N N . PRO A 1 299 ? 10.441 -9.852 2.845 1.00 93.62 299 PRO A N 1
ATOM 2402 C CA . PRO A 1 299 ? 10.002 -9.067 3.995 1.00 93.62 299 PRO A CA 1
ATOM 2403 C C . PRO A 1 299 ? 9.991 -7.562 3.690 1.00 93.62 299 PRO A C 1
ATOM 2405 O O . PRO A 1 299 ? 10.974 -7.020 3.186 1.00 93.62 299 PRO A O 1
ATOM 2408 N N . ASN A 1 300 ? 8.887 -6.883 4.019 1.00 90.88 300 ASN A N 1
ATOM 2409 C CA . ASN A 1 300 ? 8.666 -5.450 3.757 1.00 90.88 300 ASN A CA 1
ATOM 2410 C C . ASN A 1 300 ? 8.754 -5.043 2.268 1.00 90.88 300 ASN A C 1
ATOM 2412 O O . ASN A 1 300 ? 9.116 -3.906 1.953 1.00 90.88 300 ASN A O 1
ATOM 2416 N N . ARG A 1 301 ? 8.448 -5.966 1.347 1.00 94.25 301 ARG A N 1
ATOM 2417 C CA . ARG A 1 301 ? 8.257 -5.697 -0.089 1.00 94.25 301 ARG A CA 1
ATOM 2418 C C . ARG A 1 301 ? 6.784 -5.841 -0.478 1.00 94.25 301 ARG A C 1
ATOM 2420 O O . ARG A 1 301 ? 5.936 -6.095 0.373 1.00 94.25 301 ARG A O 1
ATOM 2427 N N . SER A 1 302 ? 6.484 -5.681 -1.769 1.00 95.19 302 SER A N 1
ATOM 2428 C CA . SER A 1 302 ? 5.108 -5.707 -2.289 1.00 95.19 302 SER A CA 1
ATOM 2429 C C . SER A 1 302 ? 4.388 -7.033 -2.040 1.00 95.19 302 SER A C 1
ATOM 2431 O O . SER A 1 302 ? 3.168 -7.044 -1.879 1.00 95.19 302 SER A O 1
ATOM 2433 N N . LEU A 1 303 ? 5.129 -8.145 -1.990 1.00 96.50 303 LEU A N 1
ATOM 2434 C CA . LEU A 1 303 ? 4.609 -9.418 -1.507 1.00 96.50 303 LEU A CA 1
ATOM 2435 C C . LEU A 1 303 ? 5.656 -10.244 -0.752 1.00 96.50 303 LEU A C 1
ATOM 2437 O O . LEU A 1 303 ? 6.855 -10.148 -1.011 1.00 96.50 303 LEU A O 1
ATOM 2441 N N . ASN A 1 304 ? 5.179 -11.095 0.151 1.00 97.00 304 ASN A N 1
ATOM 2442 C CA . ASN A 1 304 ? 5.979 -12.035 0.929 1.00 97.00 304 ASN A CA 1
ATOM 2443 C C . ASN A 1 304 ? 5.162 -13.289 1.261 1.00 97.00 304 ASN A C 1
ATOM 2445 O O . ASN A 1 304 ? 3.948 -13.194 1.456 1.00 97.00 304 ASN A O 1
ATOM 2449 N N . VAL A 1 305 ? 5.826 -14.440 1.381 1.00 97.69 305 VAL A N 1
ATOM 2450 C CA . VAL A 1 305 ? 5.205 -15.707 1.793 1.00 97.69 305 VAL A CA 1
ATOM 2451 C C . VAL A 1 305 ? 6.003 -16.326 2.941 1.00 97.69 305 VAL A C 1
ATOM 2453 O O . VAL A 1 305 ? 7.231 -16.396 2.898 1.00 97.69 305 VAL A O 1
ATOM 2456 N N . ILE A 1 306 ? 5.289 -16.792 3.961 1.00 97.31 306 ILE A N 1
ATOM 2457 C CA . ILE A 1 306 ? 5.811 -17.574 5.083 1.00 97.31 306 ILE A CA 1
ATOM 2458 C C . ILE A 1 306 ? 5.061 -18.909 5.075 1.00 97.31 306 ILE A C 1
ATOM 2460 O O . ILE A 1 306 ? 3.829 -18.928 5.056 1.00 97.31 306 ILE A O 1
ATOM 2464 N N . ALA A 1 307 ? 5.789 -20.021 5.048 1.00 96.38 307 ALA A N 1
ATOM 2465 C CA . ALA A 1 307 ? 5.241 -21.374 5.007 1.00 96.38 307 ALA A CA 1
ATOM 2466 C C . ALA A 1 307 ? 5.644 -22.119 6.286 1.00 96.38 307 ALA A C 1
ATOM 2468 O O . ALA A 1 307 ? 6.827 -22.208 6.593 1.00 96.38 307 ALA A O 1
ATOM 2469 N N . ASP A 1 308 ? 4.664 -22.608 7.050 1.00 94.94 308 ASP A N 1
ATOM 2470 C CA . ASP A 1 308 ? 4.857 -23.290 8.342 1.00 94.94 308 ASP A CA 1
ATOM 2471 C C . ASP A 1 308 ? 5.754 -22.523 9.338 1.00 94.94 308 ASP A C 1
ATOM 2473 O O . ASP A 1 308 ? 6.498 -23.108 10.119 1.00 94.94 308 ASP A O 1
ATOM 2477 N N . GLY A 1 309 ? 5.666 -21.188 9.318 1.00 93.31 309 GLY A N 1
ATOM 2478 C CA . GLY A 1 309 ? 6.465 -20.291 10.163 1.00 93.31 309 GLY A CA 1
ATOM 2479 C C . GLY A 1 309 ? 7.837 -19.920 9.591 1.00 93.31 309 GLY A C 1
ATOM 2480 O O . GLY A 1 309 ? 8.464 -18.994 10.101 1.00 93.31 309 GLY A O 1
ATOM 2481 N N . GLU A 1 310 ? 8.271 -20.559 8.503 1.00 94.62 310 GLU A N 1
ATOM 2482 C CA . GLU A 1 310 ? 9.555 -20.294 7.853 1.00 94.62 310 GLU A CA 1
ATOM 2483 C C . GLU A 1 310 ? 9.402 -19.336 6.656 1.00 94.62 310 GLU A C 1
ATOM 2485 O O . GLU A 1 310 ? 8.500 -19.501 5.823 1.00 94.62 310 GLU A O 1
ATOM 2490 N N . PRO A 1 311 ? 10.265 -18.311 6.524 1.00 95.44 311 PRO A N 1
ATOM 2491 C CA . PRO A 1 311 ? 10.211 -17.389 5.397 1.00 95.44 311 PRO A CA 1
ATOM 2492 C C . PRO A 1 311 ? 10.633 -18.088 4.099 1.00 95.44 311 PRO A C 1
ATOM 2494 O O . PRO A 1 311 ? 11.725 -18.647 3.996 1.00 95.44 311 PRO A O 1
ATOM 2497 N N . VAL A 1 312 ? 9.799 -17.998 3.061 1.00 96.56 312 VAL A N 1
ATOM 2498 C CA . VAL A 1 312 ? 10.162 -18.490 1.727 1.00 96.56 312 VAL A CA 1
ATOM 2499 C C . VAL A 1 312 ? 11.099 -17.467 1.084 1.00 96.56 312 VAL A C 1
ATOM 2501 O O . VAL A 1 312 ? 10.682 -16.345 0.806 1.00 96.56 312 VAL A O 1
ATOM 2504 N N . LEU A 1 313 ? 12.361 -17.833 0.850 1.00 96.31 313 LEU A N 1
ATOM 2505 C CA . LEU A 1 313 ? 13.375 -16.939 0.274 1.00 96.31 313 LEU A CA 1
ATOM 2506 C C . LEU A 1 313 ? 13.194 -16.739 -1.244 1.00 96.31 313 LEU A C 1
ATOM 2508 O O . LEU A 1 313 ? 12.696 -17.647 -1.916 1.00 96.31 313 LEU A O 1
ATOM 2512 N N . PRO A 1 314 ? 13.659 -15.610 -1.825 1.00 96.50 314 PRO A N 1
ATOM 2513 C CA . PRO A 1 314 ? 13.478 -15.325 -3.254 1.00 96.50 314 PRO A CA 1
ATOM 2514 C C . PRO A 1 314 ? 14.039 -16.414 -4.186 1.00 96.50 314 PRO A C 1
ATOM 2516 O O . PRO A 1 314 ? 13.481 -16.677 -5.248 1.00 96.50 314 PRO A O 1
ATOM 2519 N N . GLU A 1 315 ? 15.106 -17.107 -3.780 1.00 94.62 315 GLU A N 1
ATOM 2520 C CA . GLU A 1 315 ? 15.700 -18.204 -4.556 1.00 94.62 315 GLU A CA 1
ATOM 2521 C C . GLU A 1 315 ? 14.739 -19.378 -4.804 1.00 94.62 315 GLU A C 1
ATOM 2523 O O . GLU A 1 315 ? 14.759 -19.969 -5.893 1.00 94.62 315 GLU A O 1
ATOM 2528 N N . ALA A 1 316 ? 13.861 -19.664 -3.837 1.00 95.50 316 ALA A N 1
ATOM 2529 C CA . ALA A 1 316 ? 12.863 -20.726 -3.901 1.00 95.50 316 ALA A CA 1
ATOM 2530 C C . ALA A 1 316 ? 11.604 -20.305 -4.681 1.00 95.50 316 ALA A C 1
ATOM 2532 O O . ALA A 1 316 ? 10.797 -21.156 -5.047 1.00 95.50 316 ALA A O 1
ATOM 2533 N N . VAL A 1 317 ? 11.421 -19.015 -4.976 1.00 97.56 317 VAL A N 1
ATOM 2534 C CA . VAL A 1 317 ? 10.196 -18.502 -5.606 1.00 97.56 317 VAL A CA 1
ATOM 2535 C C . VAL A 1 317 ? 10.279 -18.537 -7.125 1.00 97.56 317 VAL A C 1
ATOM 2537 O O . VAL A 1 317 ? 11.159 -17.937 -7.734 1.00 97.56 317 VAL A O 1
ATOM 2540 N N . LEU A 1 318 ? 9.311 -19.168 -7.775 1.00 97.00 318 LEU A N 1
ATOM 2541 C CA . LEU A 1 318 ? 9.167 -19.202 -9.225 1.00 97.00 318 LEU A CA 1
ATOM 2542 C C . LEU A 1 318 ? 7.949 -18.369 -9.648 1.00 97.00 318 LEU A C 1
ATOM 2544 O O . LEU A 1 318 ? 6.824 -18.664 -9.257 1.00 97.00 318 LEU A O 1
ATOM 2548 N N . CYS A 1 319 ? 8.134 -17.368 -10.509 1.00 96.56 319 CYS A N 1
ATOM 2549 C CA . CYS A 1 319 ? 6.995 -16.748 -11.187 1.00 96.56 319 CYS A CA 1
ATOM 2550 C C . CYS A 1 319 ? 6.412 -17.732 -12.213 1.00 96.56 319 CYS A C 1
ATOM 2552 O O . CYS A 1 319 ? 7.125 -18.150 -13.129 1.00 96.56 319 CYS A O 1
ATOM 2554 N N . LYS A 1 320 ? 5.125 -18.076 -12.102 1.00 95.44 320 LYS A N 1
ATOM 2555 C CA . LYS A 1 320 ? 4.462 -19.025 -13.010 1.00 95.44 320 LYS A CA 1
ATOM 2556 C C . LYS A 1 320 ? 3.003 -18.640 -13.247 1.00 95.44 320 LYS A C 1
ATOM 2558 O O . LYS A 1 320 ? 2.360 -18.090 -12.362 1.00 95.44 320 LYS A O 1
ATOM 2563 N N . ASP A 1 321 ? 2.484 -18.942 -14.435 1.00 95.19 321 ASP A N 1
ATOM 2564 C CA . ASP A 1 321 ? 1.040 -18.914 -14.685 1.00 95.19 321 ASP A CA 1
ATOM 2565 C C . ASP A 1 321 ? 0.398 -20.121 -13.987 1.00 95.19 321 ASP A C 1
ATOM 2567 O O . ASP A 1 321 ? 0.791 -21.258 -14.247 1.00 95.19 321 ASP A O 1
ATOM 2571 N N . LEU A 1 322 ? -0.537 -19.870 -13.068 1.00 95.81 322 LEU A N 1
ATOM 2572 C CA . LEU A 1 322 ? -1.195 -20.905 -12.266 1.00 95.81 322 LEU A CA 1
ATOM 2573 C C . LEU A 1 322 ? -2.684 -21.015 -12.594 1.00 95.81 322 LEU A C 1
ATOM 2575 O O . LEU A 1 322 ? -3.494 -21.317 -11.712 1.00 95.81 322 LEU A O 1
ATOM 2579 N N . ASP A 1 323 ? -3.068 -20.759 -13.846 1.00 94.25 323 ASP A N 1
ATOM 2580 C CA . ASP A 1 323 ? -4.438 -20.990 -14.314 1.00 94.25 323 ASP A CA 1
ATOM 2581 C C . ASP A 1 323 ? -4.882 -22.445 -14.089 1.00 94.25 323 ASP A C 1
ATOM 2583 O O . ASP A 1 323 ? -5.974 -22.684 -13.570 1.00 94.25 323 ASP A O 1
ATOM 2587 N N . ASP A 1 324 ? -3.981 -23.386 -14.379 1.00 93.31 324 ASP A N 1
ATOM 2588 C CA . ASP A 1 324 ? -4.143 -24.840 -14.274 1.00 93.31 324 ASP A CA 1
ATOM 2589 C C . ASP A 1 324 ? -3.617 -25.436 -12.954 1.00 93.31 324 ASP A C 1
ATOM 2591 O O . ASP A 1 324 ? -3.571 -26.656 -12.800 1.00 93.31 324 ASP A O 1
ATOM 2595 N N . TRP A 1 325 ? -3.210 -24.591 -11.998 1.00 95.56 325 TRP A N 1
ATOM 2596 C CA . TRP A 1 325 ? -2.625 -25.011 -10.718 1.00 95.56 325 TRP A CA 1
ATOM 2597 C C . TRP A 1 325 ? -1.385 -25.916 -10.851 1.00 95.56 325 TRP A C 1
ATOM 2599 O O . TRP A 1 325 ? -1.120 -26.754 -9.977 1.00 95.56 325 TRP A O 1
ATOM 2609 N N . ALA A 1 326 ? -0.600 -25.749 -11.922 1.00 95.38 326 ALA A N 1
ATOM 2610 C CA . ALA A 1 326 ? 0.578 -26.568 -12.175 1.00 95.38 326 ALA A CA 1
ATOM 2611 C C . ALA A 1 326 ? 1.670 -26.396 -11.110 1.00 95.38 326 ALA A C 1
ATOM 2613 O O . ALA A 1 326 ? 2.266 -25.327 -10.954 1.00 95.38 326 ALA A O 1
ATOM 2614 N N . ARG A 1 327 ? 2.044 -27.510 -10.479 1.00 94.94 327 ARG A N 1
ATOM 2615 C CA . ARG A 1 327 ? 3.067 -27.559 -9.427 1.00 94.94 327 ARG A CA 1
ATOM 2616 C C . ARG A 1 327 ? 4.459 -27.119 -9.916 1.00 94.94 327 ARG A C 1
ATOM 2618 O O . ARG A 1 327 ? 4.797 -27.334 -11.088 1.00 94.94 327 ARG A O 1
ATOM 2625 N N . PRO A 1 328 ? 5.268 -26.490 -9.049 1.00 96.06 328 PRO A N 1
ATOM 2626 C CA . PRO A 1 328 ? 6.675 -26.216 -9.318 1.00 96.06 328 PRO A CA 1
ATOM 2627 C C . PRO A 1 328 ? 7.561 -27.467 -9.116 1.00 96.06 328 PRO A C 1
ATOM 2629 O O . PRO A 1 328 ? 7.104 -28.467 -8.553 1.00 96.06 328 PRO A O 1
ATOM 2632 N N . PRO A 1 329 ? 8.830 -27.421 -9.565 1.00 96.25 329 PRO A N 1
ATOM 2633 C CA . PRO A 1 329 ? 9.866 -28.388 -9.188 1.00 96.25 329 PRO A CA 1
ATOM 2634 C C . PRO A 1 329 ? 10.091 -28.470 -7.668 1.00 96.25 329 PRO A C 1
ATOM 2636 O O . PRO A 1 329 ? 9.714 -27.560 -6.936 1.00 96.25 329 PRO A O 1
ATOM 2639 N N . ALA A 1 330 ? 10.753 -29.536 -7.206 1.00 95.06 330 ALA A N 1
ATOM 2640 C CA . ALA A 1 330 ? 11.120 -29.715 -5.795 1.00 95.06 330 ALA A CA 1
ATOM 2641 C C . ALA A 1 330 ? 11.886 -28.505 -5.232 1.00 95.06 330 ALA A C 1
ATOM 2643 O O . ALA A 1 330 ? 12.710 -27.911 -5.939 1.00 95.06 330 ALA A O 1
ATOM 2644 N N . LYS A 1 331 ? 11.642 -28.174 -3.957 1.00 92.69 331 LYS A N 1
ATOM 2645 C CA . LYS A 1 331 ? 12.209 -27.022 -3.236 1.00 92.69 331 LYS A CA 1
ATOM 2646 C C . LYS A 1 331 ? 11.850 -25.654 -3.818 1.00 92.69 331 LYS A C 1
ATOM 2648 O O . LYS A 1 331 ? 12.542 -24.673 -3.545 1.00 92.69 331 LYS A O 1
ATOM 2653 N N . GLN A 1 332 ? 10.807 -25.577 -4.641 1.00 95.38 332 GLN A N 1
ATOM 2654 C CA . GLN A 1 332 ? 10.331 -24.322 -5.209 1.00 95.38 332 GLN A CA 1
ATOM 2655 C C . GLN A 1 332 ? 8.863 -24.070 -4.873 1.00 95.38 332 GLN A C 1
ATOM 2657 O O . GLN A 1 332 ? 8.061 -24.986 -4.692 1.00 95.38 332 GLN A O 1
ATOM 2662 N N . VAL A 1 333 ? 8.514 -22.789 -4.849 1.00 97.25 333 VAL A N 1
ATOM 2663 C CA . VAL A 1 333 ? 7.165 -22.274 -4.630 1.00 97.25 333 VAL A CA 1
ATOM 2664 C C . VAL A 1 333 ? 6.791 -21.445 -5.847 1.00 97.25 333 VAL A C 1
ATOM 2666 O O . VAL A 1 333 ? 7.451 -20.454 -6.150 1.00 97.25 333 VAL A O 1
ATOM 2669 N N . ALA A 1 334 ? 5.746 -21.841 -6.569 1.00 97.75 334 ALA A N 1
ATOM 2670 C CA . ALA A 1 334 ? 5.271 -21.072 -7.710 1.00 97.75 334 ALA A CA 1
ATOM 2671 C C . ALA A 1 334 ? 4.258 -20.017 -7.263 1.00 97.75 334 ALA A C 1
ATOM 2673 O O . ALA A 1 334 ? 3.322 -20.332 -6.531 1.00 97.75 334 ALA A O 1
ATOM 2674 N N . ILE A 1 335 ? 4.425 -18.787 -7.747 1.00 98.38 335 ILE A N 1
ATOM 2675 C CA . ILE A 1 335 ? 3.551 -17.642 -7.480 1.00 98.38 335 ILE A CA 1
ATOM 2676 C C . ILE A 1 335 ? 3.033 -17.075 -8.808 1.00 98.38 335 ILE A C 1
ATOM 2678 O O . ILE A 1 335 ? 3.818 -16.743 -9.700 1.00 98.38 335 ILE A O 1
ATOM 2682 N N . ASP A 1 336 ? 1.711 -16.916 -8.907 1.00 97.75 336 ASP A N 1
ATOM 2683 C CA . ASP A 1 336 ? 1.031 -16.186 -9.983 1.00 97.75 336 ASP A CA 1
ATOM 2684 C C . ASP A 1 336 ? 0.585 -14.818 -9.452 1.00 97.75 336 ASP A C 1
ATOM 2686 O O . ASP A 1 336 ? -0.432 -14.702 -8.763 1.00 97.75 336 ASP A O 1
ATOM 2690 N N . VAL A 1 337 ? 1.338 -13.768 -9.791 1.00 97.12 337 VAL A N 1
ATOM 2691 C CA . VAL A 1 337 ? 1.044 -12.382 -9.379 1.00 97.12 337 VAL A CA 1
ATOM 2692 C C . VAL A 1 337 ? -0.191 -11.788 -10.066 1.00 97.12 337 VAL A C 1
ATOM 2694 O O . VAL A 1 337 ? -0.752 -10.811 -9.577 1.00 97.12 337 VAL A O 1
ATOM 2697 N N . ARG A 1 338 ? -0.652 -12.365 -11.185 1.00 95.75 338 ARG A N 1
ATOM 2698 C CA . ARG A 1 338 ? -1.839 -11.893 -11.917 1.00 95.75 338 ARG A CA 1
ATOM 2699 C C . ARG A 1 338 ? -3.127 -12.410 -11.282 1.00 95.75 338 ARG A C 1
ATOM 2701 O O . ARG A 1 338 ? -4.124 -11.691 -11.280 1.00 95.75 338 ARG A O 1
ATOM 2708 N N . ARG A 1 339 ? -3.118 -13.647 -10.778 1.00 95.62 339 ARG A N 1
ATOM 2709 C CA . ARG A 1 339 ? -4.287 -14.284 -10.140 1.00 95.62 339 ARG A CA 1
ATOM 2710 C C . ARG A 1 339 ? -4.209 -14.332 -8.617 1.00 95.62 339 ARG A C 1
ATOM 2712 O O . ARG A 1 339 ? -5.212 -14.671 -7.993 1.00 95.62 339 ARG A O 1
ATOM 2719 N N . GLY A 1 340 ? -3.053 -14.037 -8.026 1.00 96.88 340 GLY A N 1
ATOM 2720 C CA . GLY A 1 340 ? -2.845 -14.137 -6.584 1.00 96.88 340 GLY A CA 1
ATOM 2721 C C . GLY A 1 340 ? -2.935 -15.585 -6.104 1.00 96.88 340 GLY A C 1
ATOM 2722 O O . GLY A 1 340 ? -3.637 -15.866 -5.130 1.00 96.88 340 GLY A O 1
ATOM 2723 N N . ARG A 1 341 ? -2.250 -16.506 -6.796 1.00 97.44 341 ARG A N 1
ATOM 2724 C CA . ARG A 1 341 ? -2.200 -17.941 -6.461 1.00 97.44 341 ARG A CA 1
ATOM 2725 C C . ARG A 1 341 ? -0.786 -18.378 -6.093 1.00 97.44 341 ARG A C 1
ATOM 2727 O O . ARG A 1 341 ? 0.187 -17.815 -6.594 1.00 97.44 341 ARG A O 1
ATOM 2734 N N . ILE A 1 342 ? -0.695 -19.403 -5.254 1.00 97.75 342 ILE A N 1
ATOM 2735 C CA . ILE A 1 342 ? 0.547 -20.049 -4.827 1.00 97.75 342 ILE A CA 1
ATOM 2736 C C . ILE A 1 342 ? 0.382 -21.562 -4.986 1.00 97.75 342 ILE A C 1
ATOM 2738 O O . ILE A 1 342 ? -0.671 -22.108 -4.656 1.00 97.75 342 ILE A O 1
ATOM 2742 N N . THR A 1 343 ? 1.412 -22.255 -5.461 1.00 97.44 343 THR A N 1
ATOM 2743 C CA . THR A 1 343 ? 1.484 -23.724 -5.423 1.00 97.44 343 THR A CA 1
ATOM 2744 C C . THR A 1 343 ? 2.845 -24.181 -4.920 1.00 97.44 343 THR A C 1
ATOM 2746 O O . THR A 1 343 ? 3.863 -23.536 -5.172 1.00 97.44 343 THR A O 1
ATOM 2749 N N . PHE A 1 344 ? 2.852 -25.312 -4.220 1.00 96.25 344 PHE A N 1
ATOM 2750 C CA . PHE A 1 344 ? 4.051 -25.930 -3.662 1.00 96.25 344 PHE A CA 1
ATOM 2751 C C . PHE A 1 344 ? 4.396 -27.215 -4.415 1.00 96.25 344 PHE A C 1
ATOM 2753 O O . PHE A 1 344 ? 3.538 -27.829 -5.073 1.00 96.25 344 PHE A O 1
ATOM 2760 N N . ALA A 1 345 ? 5.667 -27.607 -4.343 1.00 95.50 345 ALA A N 1
ATOM 2761 C CA . ALA A 1 345 ? 6.139 -28.852 -4.925 1.00 95.50 345 ALA A CA 1
ATOM 2762 C C . ALA A 1 345 ? 5.386 -30.062 -4.340 1.00 95.50 345 ALA A C 1
ATOM 2764 O O . ALA A 1 345 ? 4.825 -30.012 -3.245 1.00 95.50 345 ALA A O 1
ATOM 2765 N N . ALA A 1 346 ? 5.323 -31.155 -5.101 1.00 94.50 346 ALA A N 1
ATOM 2766 C CA . ALA A 1 346 ? 4.641 -32.366 -4.651 1.00 94.50 346 ALA A CA 1
ATOM 2767 C C . ALA A 1 346 ? 5.331 -32.962 -3.412 1.00 94.50 346 ALA A C 1
ATOM 2769 O O . ALA A 1 346 ? 6.522 -33.260 -3.470 1.00 94.50 346 ALA A O 1
ATOM 2770 N N . GLY A 1 347 ? 4.579 -33.158 -2.323 1.00 92.38 347 GLY A N 1
ATOM 2771 C CA . GLY A 1 347 ? 5.098 -33.679 -1.054 1.00 92.38 347 GLY A CA 1
ATOM 2772 C C . GLY A 1 347 ? 5.746 -32.627 -0.148 1.00 92.38 347 GLY A C 1
ATOM 2773 O O . GLY A 1 347 ? 6.219 -32.978 0.928 1.00 92.38 347 GLY A O 1
ATOM 2774 N N . GLU A 1 348 ? 5.761 -31.359 -0.566 1.00 94.12 348 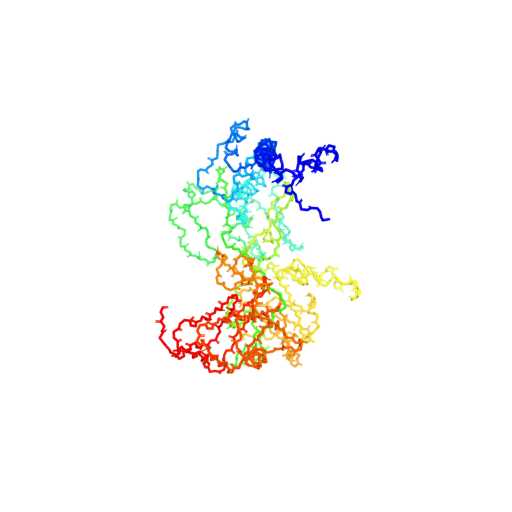GLU A N 1
ATOM 2775 C CA . GLU A 1 348 ? 6.285 -30.216 0.194 1.00 94.12 348 GLU A CA 1
ATOM 2776 C C . GLU A 1 348 ? 5.165 -29.196 0.490 1.00 94.12 348 GLU A C 1
ATOM 2778 O O . GLU A 1 348 ? 5.411 -27.995 0.598 1.00 94.12 348 GLU A O 1
ATOM 2783 N N . GLU A 1 349 ? 3.904 -29.641 0.556 1.00 93.00 349 GLU A N 1
ATOM 2784 C CA . GLU A 1 349 ? 2.782 -28.755 0.861 1.00 93.00 349 GLU A CA 1
ATOM 2785 C C . GLU A 1 349 ? 2.768 -28.349 2.342 1.00 93.00 349 GLU A C 1
ATOM 2787 O O . GLU A 1 349 ? 2.623 -29.221 3.203 1.00 93.00 349 GLU A O 1
ATOM 2792 N N . PRO A 1 350 ? 2.810 -27.044 2.655 1.00 94.81 350 PRO A N 1
ATOM 2793 C CA . PRO A 1 350 ? 2.740 -26.592 4.034 1.00 94.81 350 PRO A CA 1
ATOM 2794 C C . PRO A 1 350 ? 1.349 -26.799 4.638 1.00 94.81 350 PRO A C 1
ATOM 2796 O O . PRO A 1 350 ? 0.323 -26.837 3.935 1.00 94.81 350 PRO A O 1
ATOM 2799 N N . ALA A 1 351 ? 1.304 -26.896 5.964 1.00 93.38 351 ALA A N 1
ATOM 2800 C CA . ALA A 1 351 ? 0.058 -26.927 6.722 1.00 93.38 351 ALA A CA 1
ATOM 2801 C C . ALA A 1 351 ? -0.554 -25.523 6.836 1.00 93.38 351 ALA A C 1
ATOM 2803 O O . ALA A 1 351 ? -1.773 -25.369 6.716 1.00 93.38 351 ALA A O 1
ATOM 2804 N N . VAL A 1 352 ? 0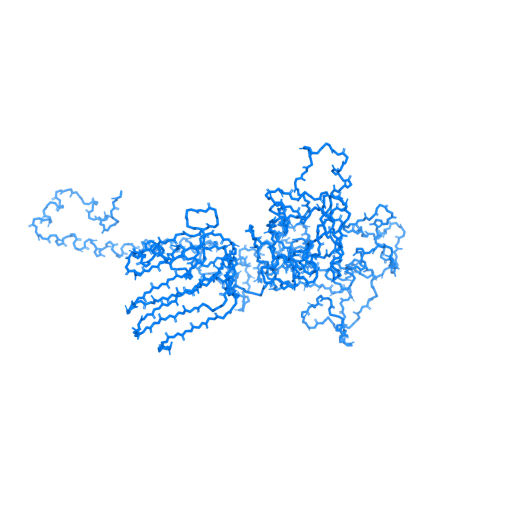.289 -24.506 7.026 1.00 93.56 352 VAL A N 1
ATOM 2805 C CA . VAL A 1 352 ? -0.103 -23.105 7.193 1.00 93.56 352 VAL A CA 1
ATOM 2806 C C . VAL A 1 352 ? 0.726 -22.224 6.266 1.00 93.56 352 VAL A C 1
ATOM 2808 O O . VAL A 1 352 ? 1.947 -22.331 6.201 1.00 93.56 352 VAL A O 1
ATOM 2811 N N . VAL A 1 353 ? 0.053 -21.318 5.562 1.00 96.50 353 VAL A N 1
ATOM 2812 C CA . VAL A 1 353 ? 0.701 -20.304 4.728 1.00 96.50 353 VAL A CA 1
ATOM 2813 C C . VAL A 1 353 ? 0.223 -18.939 5.180 1.00 96.50 353 VAL A C 1
ATOM 2815 O O . VAL A 1 353 ? -0.980 -18.682 5.208 1.00 96.50 353 VAL A O 1
ATOM 2818 N N . GLU A 1 354 ? 1.158 -18.058 5.500 1.00 96.44 354 GLU A N 1
ATOM 2819 C CA . GLU A 1 354 ? 0.901 -16.646 5.744 1.00 96.44 354 GLU A CA 1
ATOM 2820 C C . GLU A 1 354 ? 1.473 -15.817 4.602 1.00 96.44 354 GLU A C 1
ATOM 2822 O O . GLU A 1 354 ? 2.540 -16.104 4.055 1.00 96.44 354 GLU A O 1
ATOM 2827 N N . VAL A 1 355 ? 0.750 -14.771 4.230 1.00 96.75 355 VAL A N 1
ATOM 2828 C CA . VAL A 1 355 ? 1.123 -13.885 3.137 1.00 96.75 355 VAL A CA 1
ATOM 2829 C C . VAL A 1 355 ? 1.120 -12.435 3.593 1.00 96.75 355 VAL A C 1
ATOM 2831 O O . VAL A 1 355 ? 0.302 -12.003 4.411 1.00 96.75 355 VAL A O 1
ATOM 2834 N N . ALA A 1 356 ? 2.039 -11.671 3.017 1.00 95.81 356 ALA A N 1
ATOM 2835 C CA . ALA A 1 356 ? 1.913 -10.230 2.907 1.00 95.81 356 ALA A CA 1
ATOM 2836 C C . ALA A 1 356 ? 1.755 -9.887 1.427 1.00 95.81 356 ALA A C 1
ATOM 2838 O O . ALA A 1 356 ? 2.455 -10.450 0.587 1.00 95.81 356 ALA A O 1
ATOM 2839 N N . PHE A 1 357 ? 0.810 -9.018 1.097 1.00 96.00 357 PHE A N 1
ATOM 2840 C CA . PHE A 1 357 ? 0.573 -8.560 -0.268 1.00 96.00 357 PHE A CA 1
ATOM 2841 C C . PHE A 1 357 ? -0.260 -7.287 -0.257 1.00 96.00 357 PHE A C 1
ATOM 2843 O O . PHE A 1 357 ? -0.994 -7.035 0.697 1.00 96.00 357 PHE A O 1
ATOM 2850 N N . ALA A 1 358 ? -0.221 -6.525 -1.342 1.00 95.31 358 ALA A N 1
ATOM 2851 C CA . ALA A 1 358 ? -1.177 -5.454 -1.566 1.00 95.31 358 ALA A CA 1
ATOM 2852 C C . ALA A 1 358 ? -2.225 -5.816 -2.616 1.00 95.31 358 ALA A C 1
ATOM 2854 O O . ALA A 1 358 ? -1.938 -6.500 -3.603 1.00 95.31 358 ALA A O 1
ATOM 2855 N N . TYR A 1 359 ? -3.441 -5.306 -2.425 1.00 93.75 359 TYR A N 1
ATOM 2856 C CA . TYR A 1 359 ? -4.489 -5.306 -3.444 1.00 93.75 359 TYR A CA 1
ATOM 2857 C C . TYR A 1 359 ? -4.821 -3.877 -3.882 1.00 93.75 359 TYR A C 1
ATOM 2859 O O . TYR A 1 359 ? -4.606 -2.914 -3.147 1.00 93.75 359 TYR A O 1
ATOM 2867 N N . GLY A 1 360 ? -5.355 -3.742 -5.094 1.00 92.38 360 GLY A N 1
ATOM 2868 C CA . GLY A 1 360 ? -5.741 -2.452 -5.656 1.00 92.38 360 GLY A CA 1
ATOM 2869 C C . GLY A 1 360 ? -7.203 -2.114 -5.412 1.00 92.38 360 GLY A C 1
ATOM 2870 O O . GLY A 1 360 ? -8.083 -2.901 -5.764 1.00 92.38 360 GLY A O 1
ATOM 2871 N N . PHE A 1 361 ? -7.484 -0.923 -4.884 1.00 91.50 361 PHE A N 1
ATOM 2872 C CA . PHE A 1 361 ? -8.855 -0.419 -4.759 1.00 91.50 361 PHE A CA 1
ATOM 2873 C C . PHE A 1 361 ? -8.928 1.107 -4.925 1.00 91.50 361 PHE A C 1
ATOM 2875 O O . PHE A 1 361 ? -7.914 1.801 -4.880 1.00 91.50 361 PHE A O 1
ATOM 2882 N N . GLY A 1 362 ? -10.119 1.647 -5.200 1.00 89.19 362 GLY A N 1
ATOM 2883 C CA . GLY A 1 362 ? -10.276 3.057 -5.589 1.00 89.19 362 GLY A CA 1
ATOM 2884 C C . GLY A 1 362 ? -10.319 4.063 -4.432 1.00 89.19 362 GLY A C 1
ATOM 2885 O O . GLY A 1 362 ? -10.055 5.245 -4.644 1.00 89.19 362 GLY A O 1
ATOM 2886 N N . ALA A 1 363 ? -10.676 3.622 -3.226 1.00 89.25 363 ALA A N 1
ATOM 2887 C CA . ALA A 1 363 ? -10.889 4.492 -2.071 1.00 89.25 363 ALA A CA 1
ATOM 2888 C C . ALA A 1 363 ? -10.809 3.715 -0.751 1.00 89.25 363 ALA A C 1
ATOM 2890 O O . ALA A 1 363 ? -10.879 2.490 -0.740 1.00 89.25 363 ALA A O 1
ATOM 2891 N N . ASP A 1 364 ? -10.725 4.439 0.360 1.00 90.38 364 ASP A N 1
ATOM 2892 C CA . ASP A 1 364 ? -10.732 3.884 1.715 1.00 90.38 364 ASP A CA 1
ATOM 2893 C C . ASP A 1 364 ? -12.163 3.458 2.090 1.00 90.38 364 ASP A C 1
ATOM 2895 O O . ASP A 1 364 ? -12.893 4.174 2.778 1.00 90.38 364 ASP A O 1
ATOM 2899 N N . LEU A 1 365 ? -12.599 2.316 1.552 1.00 86.75 365 LEU A N 1
ATOM 2900 C CA . LEU A 1 365 ? -13.966 1.812 1.673 1.00 86.75 365 LEU A CA 1
ATOM 2901 C C . LEU A 1 365 ? -14.000 0.384 2.230 1.00 86.75 365 LEU A C 1
ATOM 2903 O O . LEU A 1 365 ? -13.166 -0.462 1.901 1.00 86.75 365 LEU A O 1
ATOM 2907 N N . GLY A 1 366 ? -15.017 0.110 3.049 1.00 85.62 366 GLY A N 1
ATOM 2908 C CA . GLY A 1 366 ? -15.228 -1.191 3.674 1.00 85.62 366 GLY A CA 1
ATOM 2909 C C . GLY A 1 366 ? -14.348 -1.414 4.905 1.00 85.62 366 GLY A C 1
ATOM 2910 O O . GLY A 1 366 ? -14.206 -0.537 5.752 1.00 85.62 366 GLY A O 1
ATOM 2911 N N . GLY A 1 367 ? -13.814 -2.629 5.046 1.00 84.62 367 GLY A N 1
ATOM 2912 C CA . GLY A 1 367 ? -13.041 -3.029 6.223 1.00 84.62 367 GLY A CA 1
ATOM 2913 C C . GLY A 1 367 ? -11.523 -2.867 6.109 1.00 84.62 367 GLY A C 1
ATOM 2914 O O . GLY A 1 367 ? -10.828 -3.268 7.034 1.00 84.62 367 GLY A O 1
ATOM 2915 N N . GLY A 1 368 ? -11.023 -2.343 4.982 1.00 87.81 368 GLY A N 1
ATOM 2916 C CA . GLY A 1 368 ? -9.624 -2.436 4.538 1.00 87.81 368 GLY A CA 1
ATOM 2917 C C . GLY A 1 368 ? -8.537 -1.977 5.532 1.00 87.81 368 GLY A C 1
ATOM 2918 O O . GLY A 1 368 ? -8.827 -1.363 6.564 1.00 87.81 368 GLY A O 1
ATOM 2919 N N . PRO A 1 369 ? -7.254 -2.224 5.199 1.00 90.06 369 PRO A N 1
ATOM 2920 C CA . PRO A 1 369 ? -6.099 -1.996 6.078 1.00 90.06 369 PRO A CA 1
ATOM 2921 C C . PRO A 1 369 ? -5.651 -0.523 6.171 1.00 90.06 369 PRO A C 1
ATOM 2923 O O . PRO A 1 369 ? -4.503 -0.231 6.489 1.00 90.06 369 PRO A O 1
ATOM 2926 N N . TYR A 1 370 ? -6.541 0.427 5.886 1.00 90.38 370 TYR A N 1
ATOM 2927 C CA . TYR A 1 370 ? -6.270 1.863 5.972 1.00 90.38 370 TYR A CA 1
ATOM 2928 C C . TYR A 1 370 ? -6.529 2.414 7.386 1.00 90.38 370 TYR A C 1
ATOM 2930 O O . TYR A 1 370 ? -7.031 1.716 8.274 1.00 90.38 370 TYR A O 1
ATOM 2938 N N . ASP A 1 371 ? -6.176 3.683 7.620 1.00 90.00 371 ASP A N 1
ATOM 2939 C CA . ASP A 1 371 ? -6.423 4.336 8.909 1.00 90.00 371 ASP A CA 1
ATOM 2940 C C . ASP A 1 371 ? -7.928 4.527 9.144 1.00 90.00 371 ASP A C 1
ATOM 2942 O O . ASP A 1 371 ? -8.589 5.359 8.521 1.00 90.00 371 ASP A O 1
ATOM 2946 N N . ARG A 1 372 ? -8.467 3.741 10.078 1.00 90.81 372 ARG A N 1
ATOM 2947 C CA . ARG A 1 372 ? -9.879 3.760 10.474 1.00 90.81 372 ARG A CA 1
ATOM 2948 C C . ARG A 1 372 ? -10.114 4.407 11.837 1.00 90.81 372 ARG A C 1
ATOM 2950 O O . ARG A 1 372 ? -11.259 4.382 12.289 1.00 90.81 372 ARG A O 1
ATOM 2957 N N . ARG A 1 373 ? -9.101 5.014 12.482 1.00 90.31 373 ARG A N 1
ATOM 2958 C CA . ARG A 1 373 ? -9.169 5.506 13.879 1.00 90.31 373 ARG A CA 1
ATOM 2959 C C . ARG A 1 373 ? -10.373 6.403 14.160 1.00 90.31 373 ARG A C 1
ATOM 2961 O O . ARG A 1 373 ? -11.020 6.231 15.181 1.00 90.31 373 ARG A O 1
ATOM 2968 N N . ARG A 1 374 ? -10.736 7.286 13.222 1.00 89.25 374 ARG A N 1
ATOM 2969 C CA . ARG A 1 374 ? -11.916 8.169 13.343 1.00 89.25 374 ARG A CA 1
ATOM 2970 C C . ARG A 1 374 ? -13.251 7.423 13.427 1.00 89.25 374 ARG A C 1
ATOM 2972 O O . ARG A 1 374 ? -14.232 7.980 13.900 1.00 89.25 374 ARG A O 1
ATOM 2979 N N . SER A 1 375 ? -13.305 6.195 12.920 1.00 89.44 375 SER A N 1
ATOM 2980 C CA . SER A 1 375 ? -14.509 5.366 12.916 1.00 89.44 375 SER A CA 1
ATOM 2981 C C . SER A 1 375 ? -14.545 4.352 14.061 1.00 89.44 375 SER A C 1
ATOM 2983 O O . SER A 1 375 ? -15.620 3.822 14.337 1.00 89.44 375 SER A O 1
ATOM 2985 N N . LEU A 1 376 ? -13.412 4.037 14.693 1.00 92.25 376 LEU A N 1
ATOM 2986 C CA . LEU A 1 376 ? -13.349 3.028 15.750 1.00 92.25 376 LEU A CA 1
ATOM 2987 C C . LEU A 1 376 ? -14.077 3.521 17.005 1.00 92.25 376 LEU A C 1
ATOM 2989 O O . LEU A 1 376 ? -14.114 4.719 17.280 1.00 92.25 376 LEU A O 1
ATOM 2993 N N . ALA A 1 377 ? -14.681 2.596 17.748 1.00 92.56 377 ALA A N 1
ATOM 2994 C CA . ALA A 1 377 ? -15.136 2.892 19.096 1.00 92.56 377 ALA A CA 1
ATOM 2995 C C . ALA A 1 377 ? -13.914 3.121 19.991 1.00 92.56 377 ALA A C 1
ATOM 2997 O O . ALA A 1 377 ? -12.917 2.398 19.888 1.00 92.56 377 ALA A O 1
ATOM 2998 N N . ASP A 1 378 ? -14.000 4.131 20.853 1.00 89.62 378 ASP A N 1
ATOM 2999 C CA . ASP A 1 378 ? -12.944 4.437 21.804 1.00 89.62 378 ASP A CA 1
ATOM 3000 C C . ASP A 1 378 ? -12.945 3.405 22.937 1.00 89.62 378 ASP A C 1
ATOM 3002 O O . ASP A 1 378 ? -13.861 3.327 23.753 1.00 89.62 378 ASP A O 1
ATOM 3006 N N . THR A 1 379 ? -11.889 2.598 22.983 1.00 88.69 379 THR A N 1
ATOM 3007 C CA . THR A 1 379 ? -11.709 1.578 24.017 1.00 88.69 379 THR A CA 1
ATOM 3008 C C . THR A 1 379 ? -11.453 2.176 25.402 1.00 88.69 379 THR A C 1
ATOM 3010 O O . THR A 1 379 ? -11.591 1.462 26.387 1.00 88.69 379 THR A O 1
ATOM 3013 N N . ALA A 1 380 ? -11.066 3.454 25.510 1.00 87.75 380 ALA A N 1
ATOM 3014 C CA . ALA A 1 380 ? -10.807 4.098 26.801 1.00 87.75 380 ALA A CA 1
ATOM 3015 C C . ALA A 1 380 ? -12.092 4.501 27.542 1.00 87.75 380 ALA A C 1
ATOM 3017 O O . ALA A 1 380 ? -12.078 4.631 28.764 1.00 87.75 380 ALA A O 1
ATOM 3018 N N . THR A 1 381 ? -13.192 4.694 26.812 1.00 88.25 381 THR A N 1
ATOM 3019 C CA . THR A 1 381 ? -14.494 5.110 27.360 1.00 88.25 381 THR A CA 1
ATOM 3020 C C . THR A 1 381 ? -15.522 3.978 27.408 1.00 88.25 381 THR A C 1
ATOM 3022 O O . THR A 1 381 ? -16.620 4.173 27.925 1.00 88.25 381 THR A O 1
ATOM 3025 N N . ALA A 1 382 ? -15.181 2.792 26.900 1.00 89.69 382 ALA A N 1
ATOM 3026 C CA . ALA A 1 382 ? -16.044 1.616 26.943 1.00 89.69 382 ALA A CA 1
ATOM 3027 C C . ALA A 1 382 ? -16.125 1.014 28.359 1.00 89.69 382 ALA A C 1
ATOM 3029 O O . ALA A 1 382 ? -15.119 0.918 29.059 1.00 89.69 382 ALA A O 1
ATOM 3030 N N . GLU A 1 383 ? -17.314 0.548 28.760 1.00 93.69 383 GLU A N 1
ATOM 3031 C CA . GLU A 1 383 ? -17.533 -0.117 30.058 1.00 93.69 383 GLU A CA 1
ATOM 3032 C C . GLU A 1 383 ? -16.805 -1.465 30.134 1.00 93.69 383 GLU A C 1
ATOM 3034 O O . GLU A 1 383 ? -16.415 -1.920 31.209 1.00 93.69 383 GLU A O 1
ATOM 3039 N N . TRP A 1 384 ? -16.615 -2.105 28.979 1.00 96.06 384 TRP A N 1
ATOM 3040 C CA . TRP A 1 384 ? -15.934 -3.383 28.852 1.00 96.06 384 TRP A CA 1
ATOM 3041 C C . TRP A 1 384 ? -15.181 -3.478 27.524 1.00 96.06 384 TRP A C 1
ATOM 3043 O O . TRP A 1 384 ? -15.684 -3.071 26.474 1.00 96.06 384 TRP A O 1
ATOM 3053 N N . VAL A 1 385 ? -13.977 -4.048 27.556 1.00 96.44 385 VAL A N 1
ATOM 3054 C CA . VAL A 1 385 ? -13.146 -4.250 26.364 1.00 96.44 385 VAL A CA 1
ATOM 3055 C C . VAL A 1 385 ? -12.497 -5.624 26.404 1.00 96.44 385 VAL A C 1
ATOM 3057 O O . VAL A 1 385 ? -11.864 -5.983 27.396 1.00 96.44 385 VAL A O 1
ATOM 3060 N N . GLN A 1 386 ? -12.570 -6.350 25.290 1.00 96.88 386 GLN A N 1
ATOM 3061 C CA . GLN A 1 386 ? -11.839 -7.596 25.087 1.00 96.88 386 GLN A CA 1
ATOM 3062 C C . GLN A 1 386 ? -11.033 -7.538 23.799 1.00 96.88 386 GLN A C 1
ATOM 3064 O O . GLN A 1 386 ? -11.573 -7.309 22.718 1.00 96.88 386 GLN A O 1
ATOM 3069 N N . ARG A 1 387 ? -9.730 -7.803 23.908 1.00 97.00 387 ARG A N 1
ATOM 3070 C CA . ARG A 1 387 ? -8.852 -7.955 22.745 1.00 97.00 387 ARG A CA 1
ATOM 3071 C C . ARG A 1 387 ? -8.790 -9.409 22.308 1.00 97.00 387 ARG A C 1
ATOM 3073 O O . ARG A 1 387 ? -8.721 -10.299 23.158 1.00 97.00 387 ARG A O 1
ATOM 3080 N N . VAL A 1 388 ? -8.809 -9.630 20.999 1.00 96.56 388 VAL A N 1
ATOM 3081 C CA . VAL A 1 388 ? -8.809 -10.953 20.374 1.00 96.56 388 VAL A CA 1
ATOM 3082 C C . VAL A 1 388 ? -7.694 -11.020 19.337 1.00 96.56 388 VAL A C 1
ATOM 3084 O O . VAL A 1 388 ? -7.598 -10.167 18.457 1.00 96.56 388 VAL A O 1
ATOM 3087 N N . ALA A 1 389 ? -6.864 -12.054 19.428 1.00 95.62 389 ALA A N 1
ATOM 3088 C CA . ALA A 1 389 ? -5.793 -12.336 18.472 1.00 95.62 389 ALA A CA 1
ATOM 3089 C C . ALA A 1 389 ? -5.475 -13.830 18.459 1.00 95.62 389 ALA A C 1
ATOM 3091 O O . ALA A 1 389 ? -5.443 -14.466 19.518 1.00 95.62 389 ALA A O 1
ATOM 3092 N N . LYS A 1 390 ? -5.198 -14.396 17.286 1.00 91.19 390 LYS A N 1
ATOM 3093 C CA . LYS A 1 390 ? -4.676 -15.758 17.159 1.00 91.19 390 LYS A CA 1
ATOM 3094 C C . LYS A 1 390 ? -3.386 -15.899 17.971 1.00 91.19 390 LYS A C 1
ATOM 3096 O O . LYS A 1 390 ? -2.536 -15.017 17.972 1.00 91.19 390 LYS A O 1
ATOM 3101 N N . GLY A 1 391 ? -3.278 -16.998 18.719 1.00 87.44 391 GLY A N 1
ATOM 3102 C CA . GLY A 1 391 ? -2.143 -17.254 19.613 1.00 87.44 391 GLY A CA 1
ATOM 3103 C C . GLY A 1 391 ? -2.153 -16.478 20.939 1.00 87.44 391 GLY A C 1
ATOM 3104 O O . GLY A 1 391 ? -1.241 -16.662 21.739 1.00 87.44 391 GLY A O 1
ATOM 3105 N N . SER A 1 392 ? -3.164 -15.642 21.209 1.00 93.12 392 SER A N 1
ATOM 3106 C CA . SER A 1 392 ? -3.336 -14.970 22.509 1.00 93.12 392 SER A CA 1
ATOM 3107 C C . SER A 1 392 ? -4.236 -15.765 23.470 1.00 93.12 392 SER A C 1
ATOM 3109 O O . SER A 1 392 ? -4.808 -16.785 23.091 1.00 93.12 392 SER A O 1
ATOM 3111 N N . MET A 1 393 ? -4.398 -15.289 24.716 1.00 92.31 393 MET A N 1
ATOM 3112 C CA . MET A 1 393 ? -5.290 -15.923 25.708 1.00 92.31 393 MET A CA 1
ATOM 3113 C C . MET A 1 393 ? -6.747 -16.021 25.230 1.00 92.31 393 MET A C 1
ATOM 3115 O O . MET A 1 393 ? -7.441 -16.975 25.570 1.00 92.31 393 MET A O 1
ATOM 3119 N N . VAL A 1 394 ? -7.203 -15.044 24.438 1.00 94.56 394 VAL A N 1
ATOM 3120 C CA . VAL A 1 394 ? -8.526 -15.036 23.801 1.00 94.56 394 VAL A CA 1
ATOM 3121 C C . VAL A 1 394 ? -8.309 -15.087 22.292 1.00 94.56 394 VAL A C 1
ATOM 3123 O O . VAL A 1 394 ? -8.131 -14.070 21.621 1.00 94.56 394 VAL A O 1
ATOM 3126 N N . ALA A 1 395 ? -8.277 -16.306 21.757 1.00 94.50 395 ALA A N 1
ATOM 3127 C CA . ALA A 1 395 ? -7.897 -16.580 20.372 1.00 94.50 395 ALA A CA 1
ATOM 3128 C C . ALA A 1 395 ? -9.083 -16.670 19.400 1.00 94.50 395 ALA A C 1
ATOM 3130 O O . ALA A 1 395 ? -8.890 -16.764 18.183 1.00 94.50 395 ALA A O 1
ATOM 3131 N N . THR A 1 396 ? -10.313 -16.666 19.915 1.00 94.19 396 THR A N 1
ATOM 3132 C CA . THR A 1 396 ? -11.539 -16.843 19.126 1.00 94.19 396 THR A CA 1
ATOM 3133 C C . THR A 1 396 ? -12.594 -15.806 19.492 1.00 94.19 396 THR A C 1
ATOM 3135 O O . THR A 1 396 ? -12.620 -15.295 20.613 1.00 94.19 396 THR A O 1
ATOM 3138 N N . LEU A 1 397 ? -13.495 -15.518 18.549 1.00 93.50 397 LEU A N 1
ATOM 3139 C CA . LEU A 1 397 ? -14.631 -14.632 18.807 1.00 93.50 397 LEU A CA 1
ATOM 3140 C C . LEU A 1 397 ? -15.614 -15.256 19.803 1.00 93.50 397 LEU A C 1
ATOM 3142 O O . LEU A 1 397 ? -16.176 -14.538 20.617 1.00 93.50 397 LEU A O 1
ATOM 3146 N N . GLN A 1 398 ? -15.759 -16.582 19.811 1.00 92.88 398 GLN A N 1
ATOM 3147 C CA . GLN A 1 398 ? -16.603 -17.305 20.764 1.00 92.88 398 GLN A CA 1
ATOM 3148 C C . GLN A 1 398 ? -16.117 -17.133 22.204 1.00 92.88 398 GLN A C 1
ATOM 3150 O O . GLN A 1 398 ? -16.923 -16.878 23.088 1.00 92.88 398 GLN A O 1
ATOM 3155 N N . GLN A 1 399 ? -14.804 -17.216 22.448 1.00 94.56 399 GLN A N 1
ATOM 3156 C CA . GLN A 1 399 ? -14.242 -16.952 23.778 1.00 94.56 399 GLN A CA 1
ATOM 3157 C C . GLN A 1 399 ? -14.490 -15.504 24.220 1.00 94.56 399 GLN A C 1
ATOM 3159 O O . GLN A 1 399 ? -14.803 -15.264 25.383 1.00 94.56 399 GLN A O 1
ATOM 3164 N N . ALA A 1 400 ? -14.380 -14.546 23.295 1.00 94.81 400 ALA A N 1
ATOM 3165 C CA . ALA A 1 400 ? -14.655 -13.144 23.589 1.00 94.81 400 ALA A CA 1
ATOM 3166 C C . ALA A 1 400 ? -16.139 -12.899 23.907 1.00 94.81 400 ALA A C 1
ATOM 3168 O O . ALA A 1 400 ? -16.445 -12.204 24.872 1.00 94.81 400 ALA A O 1
ATOM 3169 N N . LEU A 1 401 ? -17.049 -13.510 23.143 1.00 94.50 401 LEU A N 1
ATOM 3170 C CA . LEU A 1 401 ? -18.491 -13.445 23.386 1.00 94.50 401 LEU A CA 1
ATOM 3171 C C . LEU A 1 401 ? -18.873 -14.123 24.708 1.00 94.50 401 LEU A C 1
ATOM 3173 O O . LEU A 1 401 ? -19.579 -13.521 25.506 1.00 94.50 401 LEU A O 1
ATOM 3177 N N . ALA A 1 402 ? -18.328 -15.304 25.007 1.00 94.44 402 ALA A N 1
ATOM 3178 C CA . ALA A 1 402 ? -18.561 -15.981 26.284 1.00 94.44 402 ALA A CA 1
ATOM 3179 C C . ALA A 1 402 ? -18.061 -15.149 27.479 1.00 94.44 402 ALA A C 1
ATOM 3181 O O . ALA A 1 402 ? -18.712 -15.091 28.520 1.00 94.44 402 ALA A O 1
ATOM 3182 N N . SER A 1 403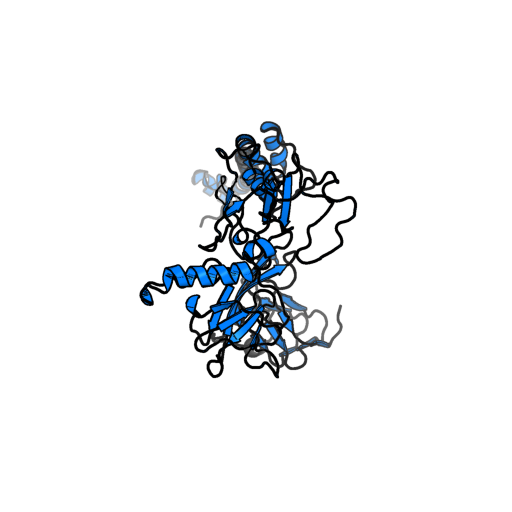 ? -16.923 -14.459 27.334 1.00 95.12 403 SER A N 1
ATOM 3183 C CA . SER A 1 403 ? -16.431 -13.533 28.361 1.00 95.12 403 SER A CA 1
ATOM 3184 C C . SER A 1 403 ? -17.331 -12.308 28.528 1.00 95.12 403 SER A C 1
ATOM 3186 O O . SER A 1 403 ? -17.473 -11.819 29.648 1.00 95.12 403 SER A O 1
ATOM 3188 N N . TRP A 1 404 ? -17.901 -11.792 27.440 1.00 95.44 404 TRP A N 1
ATOM 3189 C CA . TRP A 1 404 ? -18.851 -10.681 27.476 1.00 95.44 404 TRP A CA 1
ATOM 3190 C C . TRP A 1 404 ? -20.161 -11.085 28.167 1.00 95.44 404 TRP A C 1
ATOM 3192 O O . TRP A 1 404 ? -20.679 -10.350 29.008 1.00 95.44 404 TRP A O 1
ATOM 3202 N N . GLU A 1 405 ? -20.655 -12.290 27.881 1.00 94.50 405 GLU A N 1
ATOM 3203 C CA . GLU A 1 405 ? -21.830 -12.873 28.534 1.00 94.50 405 GLU A CA 1
ATOM 3204 C C . GLU A 1 405 ? -21.600 -13.100 30.030 1.00 94.50 405 GLU A C 1
ATOM 3206 O O . GLU A 1 405 ? -22.427 -12.695 30.846 1.00 94.50 405 GLU A O 1
ATOM 3211 N N . ALA A 1 406 ? -20.446 -13.659 30.406 1.00 94.56 406 ALA A N 1
ATOM 3212 C CA . ALA A 1 406 ? -20.070 -13.865 31.805 1.00 94.56 406 ALA A CA 1
ATOM 3213 C C . ALA A 1 406 ? -19.949 -12.548 32.594 1.00 94.56 406 ALA A C 1
ATOM 3215 O O . ALA A 1 406 ? -20.148 -12.538 33.808 1.00 94.56 406 ALA A O 1
ATOM 3216 N N . ALA A 1 407 ? -19.655 -11.435 31.914 1.00 93.31 407 ALA A N 1
ATOM 3217 C CA . ALA A 1 407 ? -19.614 -10.097 32.502 1.00 93.31 407 ALA A CA 1
ATOM 3218 C C . ALA A 1 407 ? -21.002 -9.432 32.627 1.00 93.31 407 ALA A C 1
ATOM 3220 O O . ALA A 1 407 ? -21.085 -8.291 33.076 1.00 93.31 407 ALA A O 1
ATOM 3221 N N . GLY A 1 408 ? -22.085 -10.113 32.234 1.00 93.06 408 GLY A N 1
ATOM 3222 C CA . GLY A 1 408 ? -23.447 -9.574 32.284 1.00 93.06 408 GLY A CA 1
ATOM 3223 C C . GLY A 1 408 ? -23.836 -8.728 31.069 1.00 93.06 408 GLY A C 1
ATOM 3224 O O . GLY A 1 408 ? -24.717 -7.882 31.184 1.00 93.06 408 GLY A O 1
ATOM 3225 N N . LYS A 1 409 ? -23.189 -8.943 29.912 1.00 93.12 409 LYS A N 1
ATOM 3226 C CA . LYS A 1 409 ? -23.459 -8.245 28.640 1.00 93.12 409 LYS A CA 1
ATOM 3227 C C . LYS A 1 409 ? -23.403 -6.693 28.728 1.00 93.12 409 LYS A C 1
ATOM 3229 O O . LYS A 1 409 ? -24.310 -6.029 28.221 1.00 93.12 409 LYS A O 1
ATOM 3234 N N . PRO A 1 410 ? -22.357 -6.085 29.336 1.00 93.38 410 PRO A N 1
ATOM 3235 C CA . PRO A 1 410 ? -22.213 -4.623 29.437 1.00 93.38 410 PRO A CA 1
ATOM 3236 C C . PRO A 1 410 ? -22.006 -3.963 28.064 1.00 93.38 410 PRO A C 1
ATOM 3238 O O . PRO A 1 410 ? -21.773 -4.652 27.064 1.00 93.38 410 PRO A O 1
ATOM 3241 N N . ARG A 1 411 ? -22.021 -2.624 27.990 1.00 92.88 411 ARG A N 1
ATOM 3242 C CA . ARG A 1 411 ? -21.709 -1.926 26.731 1.00 92.88 411 ARG A CA 1
ATOM 3243 C C . ARG A 1 411 ? -20.232 -2.106 26.389 1.00 92.88 411 ARG A C 1
ATOM 3245 O O . ARG A 1 411 ? -19.350 -1.535 27.029 1.00 92.88 411 ARG A O 1
ATOM 3252 N N . GLY A 1 412 ? -19.970 -2.935 25.383 1.00 94.38 412 GLY A N 1
ATOM 3253 C CA . GLY A 1 412 ? -18.668 -3.562 25.204 1.00 94.38 412 GLY A CA 1
ATOM 3254 C C . GLY A 1 412 ? -18.044 -3.375 23.826 1.00 94.38 412 GLY A C 1
ATOM 3255 O O . GLY A 1 412 ? -18.744 -3.260 22.817 1.00 94.38 412 GLY A O 1
ATOM 3256 N N . VAL A 1 413 ? -16.711 -3.409 23.781 1.00 97.19 413 VAL A N 1
ATOM 3257 C CA . VAL A 1 413 ? -15.921 -3.447 22.543 1.00 97.19 413 VAL A CA 1
ATOM 3258 C C . VAL A 1 413 ? -15.092 -4.732 22.490 1.00 97.19 413 VAL A C 1
ATOM 3260 O O . VAL A 1 413 ? -14.225 -4.963 23.329 1.00 97.19 413 VAL A O 1
ATOM 3263 N N . ILE A 1 414 ? -15.321 -5.553 21.468 1.00 97.12 414 ILE A N 1
ATOM 3264 C CA . ILE A 1 414 ? -14.438 -6.652 21.072 1.00 97.12 414 ILE A CA 1
ATOM 3265 C C . ILE A 1 414 ? -13.515 -6.122 19.973 1.00 97.12 414 ILE A C 1
ATOM 3267 O O . ILE A 1 414 ? -13.961 -5.814 18.868 1.00 97.12 414 ILE A O 1
ATOM 3271 N N . GLU A 1 415 ? -12.225 -6.008 20.275 1.00 96.75 415 GLU A N 1
ATOM 3272 C CA . GLU A 1 415 ? -11.205 -5.517 19.349 1.00 96.75 415 GLU A CA 1
ATOM 3273 C C . GLU A 1 415 ? -10.329 -6.669 18.841 1.00 96.75 415 GLU A C 1
ATOM 3275 O O . GLU A 1 415 ? -9.588 -7.290 19.601 1.00 96.75 415 GLU A O 1
ATOM 3280 N N . ILE A 1 416 ? -10.382 -6.938 17.538 1.00 96.12 416 ILE A N 1
ATOM 3281 C CA . ILE A 1 416 ? -9.511 -7.901 16.864 1.00 96.12 416 ILE A CA 1
ATOM 3282 C C . ILE A 1 416 ? -8.204 -7.202 16.477 1.00 96.12 416 ILE A C 1
ATOM 3284 O O . ILE A 1 416 ? -8.218 -6.259 15.683 1.00 96.12 416 ILE A O 1
ATOM 3288 N N . THR A 1 417 ? -7.071 -7.644 17.027 1.00 95.25 417 THR A N 1
ATOM 3289 C CA . THR A 1 417 ? -5.780 -6.941 16.881 1.00 95.25 417 THR A CA 1
ATOM 3290 C C . THR A 1 417 ? -4.867 -7.498 15.782 1.00 95.25 417 THR A C 1
ATOM 3292 O O . THR A 1 417 ? -3.802 -6.929 15.525 1.00 95.25 417 THR A O 1
ATOM 3295 N N . ASP A 1 418 ? -5.271 -8.576 15.108 1.00 93.94 418 ASP A N 1
ATOM 3296 C CA . ASP A 1 418 ? -4.563 -9.188 13.976 1.00 93.94 418 ASP A CA 1
ATOM 3297 C C . ASP A 1 418 ? -5.422 -9.209 12.690 1.00 93.94 418 ASP A C 1
ATOM 3299 O O . ASP A 1 418 ? -6.507 -8.632 12.640 1.00 93.94 418 ASP A O 1
ATOM 3303 N N . SER A 1 419 ? -4.913 -9.817 11.611 1.00 93.38 419 SER A N 1
ATOM 3304 C CA . SER A 1 419 ? -5.667 -10.062 10.362 1.00 93.38 419 SER A CA 1
ATOM 3305 C C . SER A 1 419 ? -5.932 -11.554 10.134 1.00 93.38 419 SER A C 1
ATOM 3307 O O . SER A 1 419 ? -5.908 -12.039 9.003 1.00 93.38 419 SER A O 1
ATOM 3309 N N . GLY A 1 420 ? -6.154 -12.292 11.225 1.00 92.62 420 GLY A N 1
ATOM 3310 C CA . GLY A 1 420 ? -6.403 -13.726 11.201 1.00 92.62 420 GLY A CA 1
ATOM 3311 C C . GLY A 1 420 ? -7.773 -14.106 10.632 1.00 92.62 420 GLY A C 1
ATOM 3312 O O . GLY A 1 420 ? -8.638 -13.267 10.366 1.00 92.62 420 GLY A O 1
ATOM 3313 N N . VAL A 1 421 ? -7.978 -15.416 10.470 1.00 92.00 421 VAL A N 1
ATOM 3314 C CA . VAL A 1 421 ? -9.277 -15.997 10.101 1.00 92.00 421 VAL A CA 1
ATOM 3315 C C . VAL A 1 421 ? -10.001 -16.474 11.356 1.00 92.00 421 VAL A C 1
ATOM 3317 O O . VAL A 1 421 ? -9.572 -17.402 12.049 1.00 92.00 421 VAL A O 1
ATOM 3320 N N . TYR A 1 422 ? -11.125 -15.840 11.640 1.00 91.00 422 TYR A N 1
ATOM 3321 C CA . TYR A 1 422 ? -12.061 -16.171 12.701 1.00 91.00 422 TYR A CA 1
ATOM 3322 C C . TYR A 1 422 ? -13.243 -16.902 12.093 1.00 91.00 422 TYR A C 1
ATOM 3324 O O . TYR A 1 422 ? -13.663 -16.575 10.994 1.00 91.00 422 TYR A O 1
ATOM 3332 N N . GLY A 1 423 ? -13.784 -17.899 12.778 1.00 84.69 423 GLY A N 1
ATOM 3333 C CA . GLY A 1 423 ? -14.925 -18.624 12.244 1.00 84.69 423 GLY A CA 1
ATOM 3334 C C . GLY A 1 423 ? -15.671 -19.406 13.298 1.00 84.69 423 GLY A C 1
ATOM 3335 O O . GLY A 1 423 ? -15.443 -19.203 14.490 1.00 84.69 423 GLY A O 1
ATOM 3336 N N . GLY A 1 424 ? -16.552 -20.291 12.839 1.00 79.19 424 GLY A N 1
ATOM 3337 C CA . GLY A 1 424 ? -17.475 -21.062 13.672 1.00 79.19 424 GLY A CA 1
ATOM 3338 C C . GLY A 1 424 ? -18.898 -20.506 13.635 1.00 79.19 424 GLY A C 1
ATOM 3339 O O . GLY A 1 424 ? -19.164 -19.503 12.972 1.00 79.19 424 GLY A O 1
ATOM 3340 N N . ALA A 1 425 ? -19.804 -21.175 14.345 1.00 79.31 425 ALA A N 1
ATOM 3341 C CA . ALA A 1 425 ? -21.129 -20.636 14.616 1.00 79.31 425 ALA A CA 1
ATOM 3342 C C . ALA A 1 425 ? -20.984 -19.501 15.637 1.00 79.31 425 ALA A C 1
ATOM 3344 O O . ALA A 1 425 ? -20.300 -19.649 16.657 1.00 79.31 425 ALA A O 1
ATOM 3345 N N . LEU A 1 426 ? -21.575 -18.355 15.328 1.00 85.88 426 LEU A N 1
ATOM 3346 C CA . LEU A 1 426 ? -21.591 -17.187 16.194 1.00 85.88 426 LEU A CA 1
ATOM 3347 C C . LEU A 1 426 ? -23.056 -16.838 16.445 1.00 85.88 426 LEU A C 1
ATOM 3349 O O . LEU A 1 426 ? -23.809 -16.617 15.500 1.00 85.88 426 LEU A O 1
ATOM 3353 N N . ALA A 1 427 ? -23.439 -16.809 17.715 1.00 89.06 427 ALA A N 1
ATOM 3354 C CA . ALA A 1 427 ? -24.741 -16.344 18.162 1.00 89.06 427 ALA A CA 1
ATOM 3355 C C . ALA A 1 427 ? -24.514 -15.152 19.093 1.00 89.06 427 ALA A C 1
ATOM 3357 O O . ALA A 1 427 ? -23.652 -15.211 19.970 1.00 89.06 427 ALA A O 1
ATOM 3358 N N . ILE A 1 428 ? -25.234 -14.057 18.861 1.00 91.88 428 ILE A N 1
ATOM 3359 C CA . ILE A 1 428 ? -25.144 -12.835 19.660 1.00 91.88 428 ILE A CA 1
ATOM 3360 C C . ILE A 1 428 ? -26.551 -12.477 20.121 1.00 91.88 428 ILE A C 1
ATOM 3362 O O . ILE A 1 428 ? -27.388 -12.061 19.325 1.00 91.88 428 ILE A O 1
ATOM 3366 N N . GLU A 1 429 ? -26.795 -12.601 21.419 1.00 92.38 429 GLU A N 1
ATOM 3367 C CA . GLU A 1 429 ? -28.036 -12.159 22.051 1.00 92.38 429 GLU A CA 1
ATOM 3368 C C . GLU A 1 429 ? -27.812 -10.819 22.755 1.00 92.38 429 GLU A C 1
ATOM 3370 O O . GLU A 1 429 ? -27.189 -10.764 23.824 1.00 92.38 429 GLU A O 1
ATOM 3375 N N . LEU A 1 430 ? -28.319 -9.738 22.165 1.00 92.06 430 LEU A N 1
ATOM 3376 C CA . LEU A 1 430 ? -28.176 -8.385 22.698 1.00 92.06 430 LEU A CA 1
ATOM 3377 C C . LEU A 1 430 ? -29.220 -8.119 23.797 1.00 92.06 430 LEU A C 1
ATOM 3379 O O . LEU A 1 430 ? -30.401 -8.404 23.586 1.00 92.06 430 LEU A O 1
ATOM 3383 N N . PRO A 1 431 ? -28.825 -7.555 24.955 1.00 90.56 431 PRO A N 1
ATOM 3384 C CA . PRO A 1 431 ? -29.782 -7.123 25.968 1.00 90.56 431 PRO A CA 1
ATOM 3385 C C . PRO A 1 431 ? -30.504 -5.839 25.531 1.00 90.56 431 PRO A C 1
ATOM 3387 O O . PRO A 1 431 ? -30.026 -5.113 24.654 1.00 90.56 431 PRO A O 1
ATOM 3390 N N . ALA A 1 432 ? -31.627 -5.534 26.181 1.00 86.12 432 ALA A N 1
ATOM 3391 C CA . ALA A 1 432 ? -32.348 -4.274 26.011 1.00 86.12 432 ALA A CA 1
ATOM 3392 C C . ALA A 1 432 ? -31.417 -3.069 26.221 1.00 86.12 432 ALA A C 1
ATOM 3394 O O . ALA A 1 432 ? -30.616 -3.063 27.158 1.00 86.12 432 ALA A O 1
ATOM 3395 N N . ASP A 1 433 ? -31.468 -2.081 25.320 1.00 85.12 433 ASP A N 1
ATOM 3396 C CA . ASP A 1 433 ? -30.562 -0.914 25.304 1.00 85.12 433 ASP A CA 1
ATOM 3397 C C . ASP A 1 433 ? -29.046 -1.245 25.324 1.00 85.12 433 ASP A C 1
ATOM 3399 O O . ASP A 1 433 ? -28.191 -0.384 25.607 1.00 85.12 433 ASP A O 1
ATOM 3403 N N . GLY A 1 434 ? -28.704 -2.500 25.011 1.00 87.06 434 GLY A N 1
ATOM 3404 C CA . GLY A 1 434 ? -27.351 -3.028 24.948 1.00 87.06 434 GLY A CA 1
ATOM 3405 C C . GLY A 1 434 ? -26.596 -2.552 23.716 1.00 87.06 434 GLY A C 1
ATOM 3406 O O . GLY A 1 434 ? -27.169 -2.321 22.653 1.00 87.06 434 GLY A O 1
ATOM 3407 N N . SER A 1 435 ? -25.276 -2.431 23.833 1.00 91.69 435 SER A N 1
ATOM 3408 C CA . SER A 1 435 ? -24.418 -2.070 22.704 1.00 91.69 435 SER A CA 1
ATOM 3409 C C . SER A 1 435 ? -23.183 -2.955 22.677 1.00 91.69 435 SER A C 1
ATOM 3411 O O . SER A 1 435 ? -22.402 -2.949 23.626 1.00 91.69 435 SER A O 1
ATOM 3413 N N . LEU A 1 436 ? -22.976 -3.656 21.565 1.00 95.19 436 LEU A N 1
ATOM 3414 C CA . LEU A 1 436 ? -21.764 -4.428 21.312 1.00 95.19 436 LEU A CA 1
ATOM 3415 C C . LEU A 1 436 ? -21.098 -3.936 20.027 1.00 95.19 436 LEU A C 1
ATOM 3417 O O . LEU A 1 436 ? -21.721 -3.852 18.966 1.00 95.19 436 LEU A O 1
ATOM 3421 N N . VAL A 1 437 ? -19.811 -3.621 20.115 1.00 96.50 437 VAL A N 1
ATOM 3422 C CA . VAL A 1 437 ? -18.982 -3.282 18.957 1.00 96.50 437 VAL A CA 1
ATOM 3423 C C . VAL A 1 437 ? -17.990 -4.410 18.730 1.00 96.50 437 VAL A C 1
ATOM 3425 O O . VAL A 1 437 ? -17.204 -4.715 19.618 1.00 96.50 437 VAL A O 1
ATOM 3428 N N . ILE A 1 438 ? -17.986 -4.999 17.536 1.00 95.38 438 ILE A N 1
ATOM 3429 C CA . ILE A 1 438 ? -16.919 -5.898 17.090 1.00 95.38 438 ILE A CA 1
ATOM 3430 C C . ILE A 1 438 ? -16.130 -5.149 16.026 1.00 95.38 438 ILE A C 1
ATOM 3432 O O . ILE A 1 438 ? -16.642 -4.862 14.938 1.00 95.38 438 ILE A O 1
ATOM 3436 N N . GLN A 1 439 ? -14.890 -4.799 16.349 1.00 95.94 439 GLN A N 1
ATOM 3437 C CA . GLN A 1 439 ? -14.049 -3.999 15.474 1.00 95.94 439 GLN A CA 1
ATOM 3438 C C . GLN A 1 439 ? -12.687 -4.631 15.233 1.00 95.94 439 GLN A C 1
ATOM 3440 O O . GLN A 1 439 ? -12.098 -5.230 16.124 1.00 95.94 439 GLN A O 1
ATOM 3445 N N . ALA A 1 440 ? -12.152 -4.443 14.034 1.00 95.69 440 ALA A N 1
ATOM 3446 C CA . ALA A 1 440 ? -10.741 -4.669 13.771 1.00 95.69 440 ALA A CA 1
ATOM 3447 C C . ALA A 1 440 ? -9.927 -3.424 14.119 1.00 95.69 440 ALA A C 1
ATOM 3449 O O . ALA A 1 440 ? -10.308 -2.312 13.726 1.00 95.69 440 ALA A O 1
ATOM 3450 N N . ALA A 1 441 ? -8.779 -3.628 14.763 1.00 93.88 441 ALA A N 1
ATOM 3451 C CA . ALA A 1 441 ? -7.789 -2.590 15.019 1.00 93.88 441 ALA A CA 1
ATOM 3452 C C . ALA A 1 441 ? -7.377 -1.864 13.723 1.00 93.88 441 ALA A C 1
ATOM 3454 O O . ALA A 1 441 ? -7.496 -2.396 12.613 1.00 93.88 441 ALA A O 1
ATOM 3455 N N . ALA A 1 442 ? -6.893 -0.627 13.854 1.00 91.75 442 ALA A N 1
ATOM 3456 C CA . ALA A 1 442 ? -6.441 0.159 12.707 1.00 91.75 442 ALA A CA 1
ATOM 3457 C C . ALA A 1 442 ? -5.325 -0.578 11.939 1.00 91.75 442 ALA A C 1
ATOM 3459 O O . ALA A 1 442 ? -4.420 -1.150 12.545 1.00 91.75 442 ALA A O 1
ATOM 3460 N N . GLY A 1 443 ? -5.402 -0.580 10.605 1.00 90.25 443 GLY A N 1
ATOM 3461 C CA . GLY A 1 443 ? -4.443 -1.293 9.754 1.00 90.25 443 GLY A CA 1
ATOM 3462 C C . GLY A 1 443 ? -4.651 -2.809 9.654 1.00 90.25 443 GLY A C 1
ATOM 3463 O O . GLY A 1 443 ? -3.851 -3.486 9.014 1.00 90.25 443 GLY A O 1
ATOM 3464 N N . ARG A 1 444 ? -5.700 -3.365 10.277 1.00 92.75 444 ARG A N 1
ATOM 3465 C CA . ARG A 1 444 ? -6.015 -4.801 10.233 1.00 92.75 444 ARG A CA 1
ATOM 3466 C C . ARG A 1 444 ? -7.286 -5.088 9.437 1.00 92.75 444 ARG A C 1
ATOM 3468 O O . ARG A 1 444 ? -8.216 -4.278 9.447 1.00 92.75 444 ARG A O 1
ATOM 3475 N N . LEU A 1 445 ? -7.306 -6.259 8.794 1.00 92.62 445 LEU A N 1
ATOM 3476 C CA . LEU A 1 445 ? -8.434 -6.808 8.034 1.00 92.62 445 LEU A CA 1
ATOM 3477 C C . LEU A 1 445 ? -8.649 -8.295 8.394 1.00 92.62 445 LEU A C 1
ATOM 3479 O O . LEU A 1 445 ? -8.294 -9.182 7.615 1.00 92.62 445 LEU A O 1
ATOM 3483 N N . PRO A 1 446 ? -9.185 -8.603 9.584 1.00 93.88 446 PRO A N 1
ATOM 3484 C CA . PRO A 1 446 ? -9.544 -9.965 9.947 1.00 93.88 446 PRO A CA 1
ATOM 3485 C C . PRO A 1 446 ? -10.710 -10.474 9.094 1.00 93.88 446 PRO A C 1
ATOM 3487 O O . PRO A 1 446 ? -11.656 -9.744 8.775 1.00 93.88 446 PRO A O 1
ATOM 3490 N N . SER A 1 447 ? -10.649 -11.758 8.751 1.00 92.06 447 SER A N 1
ATOM 3491 C CA . SER A 1 447 ? -11.698 -12.453 8.007 1.00 92.06 447 SER A CA 1
ATOM 3492 C C . SER A 1 447 ? -12.554 -13.272 8.966 1.00 92.06 447 SER A C 1
ATOM 3494 O O . SER A 1 447 ? -12.035 -14.109 9.695 1.00 92.06 447 SER A O 1
ATOM 3496 N N . VAL A 1 448 ? -13.862 -13.035 8.970 1.00 91.31 448 VAL A N 1
ATOM 3497 C CA . VAL A 1 448 ? -14.859 -13.791 9.729 1.00 91.31 448 VAL A CA 1
ATOM 3498 C C . VAL A 1 448 ? -15.570 -14.741 8.767 1.00 91.31 448 VAL A C 1
ATOM 3500 O O . VAL A 1 448 ? -16.416 -14.316 7.986 1.00 91.31 448 VAL A O 1
ATOM 3503 N N . ARG A 1 449 ? -15.205 -16.022 8.807 1.00 88.81 449 ARG A N 1
ATOM 3504 C CA . ARG A 1 449 ? -15.785 -17.103 8.005 1.00 88.81 449 ARG A CA 1
ATOM 3505 C C . ARG A 1 449 ? -16.784 -17.892 8.835 1.00 88.81 449 ARG A C 1
ATOM 3507 O O . ARG A 1 449 ? -16.406 -18.672 9.712 1.00 88.81 449 ARG A O 1
ATOM 3514 N N . LEU A 1 450 ? -18.059 -17.678 8.566 1.00 85.62 450 LEU A N 1
ATOM 3515 C CA . LEU A 1 450 ? -19.136 -18.285 9.331 1.00 85.62 450 LEU A CA 1
ATOM 3516 C C . LEU A 1 450 ? -19.316 -19.752 8.924 1.00 85.62 450 LEU A C 1
ATOM 3518 O O . LEU A 1 450 ? -19.272 -20.096 7.744 1.00 85.62 450 LEU A O 1
ATOM 3522 N N . ILE A 1 451 ? -19.506 -20.623 9.918 1.00 79.62 451 ILE A N 1
ATOM 3523 C CA . ILE A 1 451 ? -19.990 -21.990 9.696 1.00 79.62 451 ILE A CA 1
ATOM 3524 C C . ILE A 1 451 ? -21.483 -21.958 10.021 1.00 79.62 451 ILE A C 1
ATOM 3526 O O . ILE A 1 451 ? -21.853 -21.986 11.193 1.00 79.62 451 ILE A O 1
ATOM 3530 N N . GLY A 1 452 ? -22.320 -21.840 8.988 1.00 78.88 452 GLY A N 1
ATOM 3531 C CA . GLY A 1 452 ? -23.742 -21.511 9.132 1.00 78.88 452 GLY A CA 1
ATOM 3532 C C . GLY A 1 452 ? -23.979 -19.999 9.178 1.00 78.88 452 GLY A C 1
ATOM 3533 O O . GLY A 1 452 ? -23.241 -19.236 8.551 1.00 78.88 452 GLY A O 1
ATOM 3534 N N . ASP A 1 453 ? -24.995 -19.578 9.927 1.00 80.69 453 ASP A N 1
ATOM 3535 C CA . ASP A 1 453 ? -25.410 -18.178 10.015 1.00 80.69 453 ASP A CA 1
ATOM 3536 C C . ASP A 1 453 ? -24.827 -17.497 11.265 1.00 80.69 453 ASP A C 1
ATOM 3538 O O . ASP A 1 453 ? -24.735 -18.103 12.336 1.00 80.69 453 ASP A O 1
ATOM 3542 N N . LEU A 1 454 ? -24.456 -16.217 11.149 1.00 85.12 454 LEU A N 1
ATOM 3543 C CA . LEU A 1 454 ? -24.262 -15.343 12.309 1.00 85.12 454 LEU A CA 1
ATOM 3544 C C . LEU A 1 454 ? -25.649 -14.902 12.776 1.00 85.12 454 LEU A C 1
ATOM 3546 O O . LEU A 1 454 ? -26.247 -14.006 12.176 1.00 85.12 454 LEU A O 1
ATOM 3550 N N . ALA A 1 455 ? -26.158 -15.560 13.815 1.00 89.50 455 ALA A N 1
ATOM 3551 C CA . ALA A 1 455 ? -27.465 -15.268 14.384 1.00 89.50 455 ALA A CA 1
ATOM 3552 C C . ALA A 1 455 ? -27.345 -14.127 15.399 1.00 89.50 455 ALA A C 1
ATOM 3554 O O . ALA A 1 455 ? -26.631 -14.242 16.396 1.00 89.50 455 ALA A O 1
ATOM 3555 N N . VAL A 1 456 ? -28.041 -13.023 15.150 1.00 90.19 456 VAL A N 1
ATOM 3556 C CA . VAL A 1 456 ? -28.124 -11.891 16.074 1.00 90.19 456 VAL A CA 1
ATOM 3557 C C . VAL A 1 456 ? -29.572 -11.750 16.513 1.00 90.19 456 VAL A C 1
ATOM 3559 O O . VAL A 1 456 ? -30.436 -11.478 15.683 1.00 90.19 456 VAL A O 1
ATOM 3562 N N . SER A 1 457 ? -29.827 -11.926 17.808 1.00 90.88 457 SER A N 1
ATOM 3563 C CA . SER A 1 457 ? -31.151 -11.747 18.402 1.00 90.88 457 SER A CA 1
ATOM 3564 C C . SER A 1 457 ? -31.175 -10.502 19.284 1.00 90.88 457 SER A C 1
ATOM 3566 O O . SER A 1 457 ? -30.287 -10.294 20.117 1.00 90.88 457 SER A O 1
ATOM 3568 N N . ALA A 1 458 ? -32.195 -9.673 19.085 1.00 88.75 458 ALA A N 1
ATOM 3569 C CA . ALA A 1 458 ? -32.495 -8.504 19.900 1.00 88.75 458 ALA A CA 1
ATOM 3570 C C . ALA A 1 458 ? -34.007 -8.492 20.199 1.00 88.75 458 ALA A C 1
ATOM 3572 O O . ALA A 1 458 ? -34.778 -7.911 19.430 1.00 88.75 458 ALA A O 1
ATOM 3573 N N . PRO A 1 459 ? -34.458 -9.159 21.280 1.00 81.00 459 PRO A N 1
ATOM 3574 C CA . PRO A 1 459 ? -35.885 -9.299 21.580 1.00 81.00 459 PRO A CA 1
ATOM 3575 C C . PRO A 1 459 ? -36.551 -7.969 21.967 1.00 81.00 459 PRO A C 1
ATOM 3577 O O . PRO A 1 459 ? -37.757 -7.812 21.789 1.00 81.00 459 PRO A O 1
ATOM 3580 N N . GLU A 1 460 ? -35.773 -7.006 22.468 1.00 81.94 460 GLU A N 1
ATOM 3581 C CA . GLU A 1 460 ? -36.239 -5.678 22.871 1.00 81.94 460 GLU A CA 1
ATOM 3582 C C . GLU A 1 460 ? -35.621 -4.572 21.992 1.00 81.94 460 GLU A C 1
ATOM 3584 O O . GLU A 1 460 ? -34.482 -4.707 21.529 1.00 81.94 460 GLU A O 1
ATOM 3589 N N . PRO A 1 461 ? -36.345 -3.462 21.744 1.00 81.38 461 PRO A N 1
ATOM 3590 C CA . PRO A 1 461 ? -35.827 -2.339 20.967 1.00 81.38 461 PRO A CA 1
ATOM 3591 C C . PRO A 1 461 ? -34.669 -1.626 21.687 1.00 81.38 461 PRO A C 1
ATOM 3593 O O . PRO A 1 461 ? -34.515 -1.715 22.900 1.00 81.38 461 PRO A O 1
ATOM 3596 N N . GLY A 1 462 ? -33.853 -0.885 20.930 1.00 84.25 462 GLY A N 1
ATOM 3597 C CA . GLY A 1 462 ? -32.764 -0.057 21.476 1.00 84.25 462 GLY A CA 1
ATOM 3598 C C . GLY A 1 462 ? -31.380 -0.718 21.482 1.00 84.25 462 GLY A C 1
ATOM 3599 O O . GLY A 1 462 ? -30.374 -0.014 21.608 1.00 84.25 462 GLY A O 1
ATOM 3600 N N . ALA A 1 463 ? -31.304 -2.032 21.254 1.00 90.06 463 ALA A N 1
ATOM 3601 C CA . ALA A 1 463 ? -30.046 -2.756 21.086 1.00 90.06 463 ALA A CA 1
ATOM 3602 C C . ALA A 1 463 ? -29.272 -2.320 19.824 1.00 90.06 463 ALA A C 1
ATOM 3604 O O . ALA A 1 463 ? -29.852 -2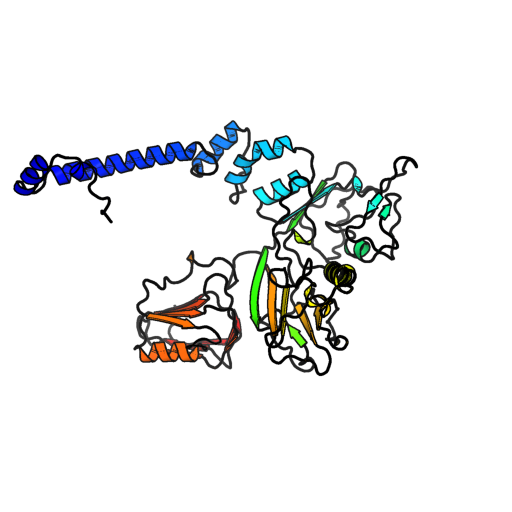.032 18.774 1.00 90.06 463 ALA A O 1
ATOM 3605 N N . ARG A 1 464 ? -27.936 -2.285 19.911 1.00 91.44 464 ARG A N 1
ATOM 3606 C CA . ARG A 1 464 ? -27.042 -1.897 18.807 1.00 91.44 464 ARG A CA 1
ATOM 3607 C C . ARG A 1 464 ? -25.879 -2.875 18.659 1.00 91.44 464 ARG A C 1
ATOM 3609 O O . ARG A 1 464 ? -25.079 -3.041 19.576 1.00 91.44 464 ARG A O 1
ATOM 3616 N N . LEU A 1 465 ? -25.733 -3.451 17.467 1.00 92.56 465 LEU A N 1
ATOM 3617 C CA . LEU A 1 465 ? -24.531 -4.175 17.053 1.00 92.56 465 LEU A CA 1
ATOM 3618 C C . LEU A 1 465 ? -23.796 -3.369 15.989 1.00 92.56 465 LEU A C 1
ATOM 3620 O O . LEU A 1 465 ? -24.374 -3.003 14.965 1.00 92.56 465 LEU A O 1
ATOM 3624 N N . ARG A 1 466 ? -22.503 -3.123 16.203 1.00 93.75 466 ARG A N 1
ATOM 3625 C CA . ARG A 1 466 ? -21.648 -2.463 15.214 1.00 93.75 466 ARG A CA 1
ATOM 3626 C C . ARG A 1 466 ? -20.497 -3.373 14.814 1.00 93.75 466 ARG A C 1
ATOM 3628 O O . ARG A 1 466 ? -19.622 -3.651 15.626 1.00 93.75 466 ARG A O 1
ATOM 3635 N N . LEU A 1 467 ? -20.471 -3.768 13.544 1.00 93.06 467 LEU A N 1
ATOM 3636 C CA . LEU A 1 467 ? -19.337 -4.451 12.924 1.00 93.06 467 LEU A CA 1
ATOM 3637 C C . LEU A 1 467 ? -18.490 -3.417 12.170 1.00 93.06 467 LEU A C 1
ATOM 3639 O O . LEU A 1 467 ? -19.012 -2.706 11.311 1.00 93.06 467 LEU A O 1
ATOM 3643 N N . ASN A 1 468 ? -17.200 -3.292 12.488 1.00 94.00 468 ASN A N 1
ATOM 3644 C CA . ASN A 1 468 ? -16.315 -2.313 11.843 1.00 94.00 468 ASN A CA 1
ATOM 3645 C C . ASN A 1 468 ? -14.963 -2.938 11.474 1.00 94.00 468 ASN A C 1
ATOM 3647 O O . ASN A 1 468 ? -14.245 -3.427 12.339 1.00 94.00 468 ASN A O 1
ATOM 3651 N N . GLY A 1 469 ? -14.566 -2.879 10.202 1.00 92.38 469 GLY A N 1
ATOM 3652 C CA . GLY A 1 469 ? -13.242 -3.367 9.800 1.00 92.38 469 GLY A CA 1
ATOM 3653 C C . GLY A 1 469 ? -13.144 -4.869 9.558 1.00 92.38 469 GLY A C 1
ATOM 3654 O O . GLY A 1 469 ? -12.043 -5.401 9.549 1.00 92.38 469 GLY A O 1
ATOM 3655 N N . LEU A 1 470 ? -14.274 -5.563 9.418 1.00 91.94 470 LEU A N 1
ATOM 3656 C CA . LEU A 1 470 ? -14.317 -7.018 9.287 1.00 91.94 470 LEU A CA 1
ATOM 3657 C C . LEU A 1 470 ? -14.627 -7.416 7.845 1.00 91.94 470 LEU A C 1
ATOM 3659 O O . LEU A 1 470 ? -15.487 -6.811 7.202 1.00 91.94 470 LEU A O 1
ATOM 3663 N N . LEU A 1 471 ? -13.971 -8.469 7.363 1.00 91.25 471 LEU A N 1
ATOM 3664 C CA . LEU A 1 471 ? -14.357 -9.152 6.134 1.00 91.25 471 LEU A CA 1
ATOM 3665 C C . LEU A 1 471 ? -15.232 -10.355 6.491 1.00 91.25 471 LEU A C 1
ATOM 3667 O O . LEU A 1 471 ? -14.710 -11.362 6.960 1.00 91.25 471 LEU A O 1
ATOM 3671 N N . VAL A 1 472 ? -16.544 -10.256 6.285 1.00 89.94 472 VAL A N 1
ATOM 3672 C CA . VAL A 1 472 ? -17.497 -11.317 6.648 1.00 89.94 472 VAL A CA 1
ATOM 3673 C C . VAL A 1 472 ? -17.830 -12.175 5.426 1.00 89.94 472 VAL A C 1
ATOM 3675 O O . VAL A 1 472 ? -18.264 -11.657 4.400 1.00 89.94 472 VAL A O 1
ATOM 3678 N N . GLU A 1 473 ? -17.631 -13.485 5.548 1.00 89.25 473 GLU A N 1
ATOM 3679 C CA . GLU A 1 473 ? -18.019 -14.508 4.575 1.00 89.25 473 GLU A CA 1
ATOM 3680 C C . GLU A 1 473 ? -19.085 -15.409 5.213 1.00 89.25 473 GLU A C 1
ATOM 3682 O O . GLU A 1 473 ? -18.811 -16.099 6.197 1.00 89.25 473 GLU A O 1
ATOM 3687 N N . GLY A 1 474 ? -20.301 -15.381 4.664 1.00 86.44 474 GLY A N 1
ATOM 3688 C CA . GLY A 1 474 ? -21.455 -16.144 5.147 1.00 86.44 474 GLY A CA 1
ATOM 3689 C C . GLY A 1 474 ? -22.730 -15.302 5.201 1.00 86.44 474 GLY A C 1
ATOM 3690 O O . GLY A 1 474 ? -22.799 -14.228 4.598 1.00 86.44 474 GLY A O 1
ATOM 3691 N N . THR A 1 475 ? -23.729 -15.790 5.933 1.00 86.94 475 THR A N 1
ATOM 3692 C CA . THR A 1 475 ? -25.038 -15.139 6.077 1.00 86.94 475 THR A CA 1
ATOM 3693 C C . THR A 1 475 ? -25.172 -14.503 7.458 1.00 86.94 475 THR A C 1
ATOM 3695 O O . THR A 1 475 ? -24.804 -15.100 8.470 1.00 86.94 475 THR A O 1
ATOM 3698 N N . LEU A 1 476 ? -25.726 -13.291 7.504 1.00 88.50 476 LEU A N 1
ATOM 3699 C CA . LEU A 1 476 ? -26.149 -12.630 8.737 1.00 88.50 476 LEU A CA 1
ATOM 3700 C C . LEU A 1 476 ? -27.664 -12.798 8.882 1.00 88.50 476 LEU A C 1
ATOM 3702 O O . LEU A 1 476 ? -28.406 -12.359 8.003 1.00 88.50 476 LEU A O 1
ATOM 3706 N N . VAL A 1 477 ? -28.113 -13.402 9.981 1.00 89.31 477 VAL A N 1
ATOM 3707 C CA . VAL A 1 477 ? -29.537 -13.553 10.301 1.00 89.31 477 VAL A CA 1
ATOM 3708 C C . VAL A 1 477 ? -29.852 -12.668 11.496 1.00 89.31 477 VAL A C 1
ATOM 3710 O O . VAL A 1 477 ? -29.268 -12.824 12.567 1.00 89.31 477 VAL A O 1
ATOM 3713 N N . LEU A 1 478 ? -30.755 -11.713 11.288 1.00 89.38 478 LEU A N 1
ATOM 3714 C CA . LEU A 1 478 ? -31.206 -10.773 12.308 1.00 89.38 478 LEU A CA 1
ATOM 3715 C C . LEU A 1 478 ? -32.615 -11.168 12.751 1.00 89.38 478 LEU A C 1
ATOM 3717 O O . LEU A 1 478 ? -33.515 -11.233 11.915 1.00 89.38 478 LEU A O 1
ATOM 3721 N N . ASP A 1 479 ? -32.792 -11.412 14.046 1.00 86.94 479 ASP A N 1
ATOM 3722 C CA . ASP A 1 479 ? -34.083 -11.715 14.663 1.00 86.94 479 ASP A CA 1
ATOM 3723 C C . ASP A 1 479 ? -34.458 -10.616 15.668 1.00 86.94 479 ASP A C 1
ATOM 3725 O O . ASP A 1 479 ? -33.781 -10.411 16.681 1.00 86.94 479 ASP A O 1
ATOM 3729 N N . GLY A 1 480 ? -35.509 -9.861 15.342 1.00 80.19 480 GLY A N 1
ATOM 3730 C CA . GLY A 1 480 ? -35.971 -8.694 16.093 1.00 80.19 480 GLY A CA 1
ATOM 3731 C C . GLY A 1 480 ? -36.452 -7.547 15.191 1.00 80.19 480 GLY A C 1
ATOM 3732 O O . GLY A 1 480 ? -36.292 -7.596 13.967 1.00 80.19 480 GLY A O 1
ATOM 3733 N N . PRO A 1 481 ? -37.065 -6.497 15.764 1.00 74.06 481 PRO A N 1
ATOM 3734 C CA . PRO A 1 481 ? -37.495 -5.324 15.010 1.00 74.06 481 PRO A CA 1
ATOM 3735 C C . PRO A 1 481 ? -36.275 -4.522 14.523 1.00 74.06 481 PRO A C 1
ATOM 3737 O O . PRO A 1 481 ? -35.636 -3.807 15.292 1.00 74.06 481 PRO A O 1
ATOM 3740 N N . VAL A 1 482 ? -35.949 -4.646 13.233 1.00 70.75 482 VAL A N 1
ATOM 3741 C CA . VAL A 1 482 ? -34.875 -3.881 12.577 1.00 70.75 482 VAL A CA 1
ATOM 3742 C C . VAL A 1 482 ? -35.410 -2.496 12.197 1.00 70.75 482 VAL A C 1
ATOM 3744 O O . VAL A 1 482 ? -36.419 -2.404 11.495 1.00 70.75 482 VAL A O 1
ATOM 3747 N N . ALA A 1 483 ? -34.739 -1.436 12.658 1.00 61.22 483 ALA A N 1
ATOM 3748 C CA . ALA A 1 483 ? -35.039 -0.039 12.330 1.00 61.22 483 ALA A CA 1
ATOM 3749 C C . ALA A 1 483 ? -33.936 0.591 11.474 1.00 61.22 483 ALA A C 1
ATOM 3751 O O . ALA A 1 483 ? -32.746 0.296 11.743 1.00 61.22 483 ALA A O 1
#

Sequence (483 aa):
MTTPRERLYHLLPAVYRLRDAEQGSPLRALLAVMESELETVEANLEELYESWFVETAPEWVIPYIGELVGNRLLAEVAHSRRTDVARTLYYRRRKGTLPMLEELARDVTGWGAHAVEFMELLGWTQNPNHLRYTFSPNPSLAHPAVDRVGTVNLRNADLLDRLGGPWDVVAHTVDVRRAPPGAYVPYRKAPARTEEGWYGTRKIGLFLWRLRSFPLAGVPARRADAPNAHGWHFSPLGAPAPLFTDTPAERDPARLAREIHVPAPIRPLAFRTDLEAYRADYQPLPSDQRPAHSEWYGPNRSLNVIADGEPVLPEAVLCKDLDDWARPPAKQVAIDVRRGRITFAAGEEPAVVEVAFAYGFGADLGGGPYDRRRSLADTATAEWVQRVAKGSMVATLQQALASWEAAGKPRGVIEITDSGVYGGALAIELPADGSLVIQAAAGRLPSVRLIGDLAVSAPEPGARLRLNGLLVEGTLVLDGPVA

Secondary structure (DSSP, 8-state):
---STTHHHHTS-HHHHHHHHHTTSHHHHHHHHHHHHHHHHHHHHHHHHHTTSTTTS-TTTHHHHHHHTT----TT--TTHHHHHHHHHHHHHTTT-HHHHHHHHHHHH-SEEEEEETTTTB-----TTS--EEE-SS--TT--EEETTS---TT-HHHHHHTTSTT--S-B----SBPPSS---TT--PPPPTTB----TT-EEEEEE-SEEEEEEEEEPEEPPTT-TTEEESSTT----PPBP--PPP--TTS---GGGS--BPPHHHHHHHHHHHHHHHTTS-GGGS-S--SSBSTTSSEEEEETTEE--GGGEEE---TT-PPPPTT-EEEETTTTEEEE-TT---S-EEEEEEEEESSS-TT-SS--GGGS--TTT-SEEEEE-TTSSS-SHHHHHHHHHHTTS-SEEEEE-S--EEEEEEEEEPPTT-EEEEEEPTT---EEEEEEEEEEE-SSTT-EEEEES-EEEEEEEEES---

Foldseek 3Di:
DDDPQQPPVVPDDPVVVVVCVVVVNPVSVVSSVVVVVVVVVVVVVVQVVLLVALVRHDPVSLVVLCVVLVHDDDPPQPPASSVCSNCVVVLVVVPPDQLSVQVNCCRRHVWHKFKDQLQQQAADDDDPVDWDWDADPQADPVGGTAGSNQDDDPVPVSQVLCPPHSSHNHHDHADPADADPDADDPPDPPPQPPRHDQHHNPHMDMHTDLWDWFKDFQEWWAQDDPPLSQKTFPDPVLFFAAFWQDDDADDPSNDTTDRNRHTDRDDLVNLQSQLVVLCVVAVVDDPVPRDQDTQAEGPPHQKWKAFQNHGLGSPQEHADDCPVPDEDDASHWYADNHGRMIGYHVPPRGPIMTMIHIGIDNDPDALTLAFCVVPDDDPVPFPEEAEEDCPDPHPAPVSVQVVCVVVVQAQYEYEYEAQYEHEEAAEAEAEALGHYEYEYDHRYEHEYEYPAENHYEYAYPNYYYHYHNYHYDYHYHYHYDDD

Radius of gyration: 30.22 Å; chains: 1; bounding box: 66×74×92 Å

pLDDT: mean 86.8, std 12.13, range [32.38, 98.38]